Protein AF-A0A397AQB4-F1 (afdb_monomer)

Radius of gyration: 78.92 Å; Cα contacts (8 Å, |Δi|>4): 27; chains: 1; bounding box: 206×60×227 Å

Solvent-accessible surface area (backbone atoms only — not comparable to full-atom values): 31774 Å² total; per-residue (Å²): 133,87,88,85,83,88,80,90,88,83,88,82,89,85,89,91,87,80,88,82,88,86,87,86,84,92,84,81,86,89,88,88,86,91,80,92,78,77,89,71,56,67,70,57,53,48,51,59,47,51,58,45,50,53,52,49,50,52,47,52,52,46,55,50,51,53,49,47,52,49,52,53,50,50,51,51,50,55,47,52,51,50,53,50,50,51,51,50,56,49,49,52,50,52,54,48,50,52,51,50,52,52,50,50,60,50,49,52,54,48,49,55,53,49,56,50,50,54,50,50,54,50,50,55,49,53,53,47,59,48,48,54,51,55,47,50,55,50,51,51,55,51,50,52,50,50,53,50,52,52,47,58,52,47,58,52,47,56,59,46,51,55,53,50,52,55,49,50,58,48,49,54,54,46,49,57,50,52,54,53,47,53,51,50,52,51,51,54,49,53,50,50,52,51,50,48,49,57,49,48,58,62,40,67,81,68,57,55,71,70,55,54,48,55,47,53,56,48,54,49,51,51,52,53,51,52,50,52,50,55,52,52,49,54,50,50,53,52,49,54,53,53,51,51,48,54,52,49,52,52,51,51,52,50,53,52,53,55,50,52,52,50,51,50,53,52,49,53,50,50,53,53,48,51,49,54,50,51,55,46,54,50,50,52,51,50,50,51,49,52,52,50,52,51,49,52,52,54,47,51,57,46,53,54,51,50,49,55,49,51,56,48,49,53,52,50,50,54,51,50,56,53,52,51,51,51,49,53,49,55,53,47,56,54,47,55,56,45,52,55,53,52,49,57,48,51,55,49,53,52,52,50,52,53,48,53,51,51,46,51,50,48,52,50,52,46,49,50,54,49,49,54,54,56,72,63,68,72,89,81,85,83,87,77,86,78,79,77,86,61,101,78,66,87,75,70,97,56,68,84,87,47,60,71,80,51,42,44,50,53,50,52,52,51,45,52,53,51,53,51,50,53,53,50,56,54,54,61,44,60,64,46,61,66,56,60,75,69,72,71,86,76,83,85,84,89,86,90,88,79,89,88,82,93,86,84,81,90,88,79,90,78,90,89,79,90,79,88,88,82,82,91,82,89,82,90,84,88,86,86,80,80,85,80,79,92,76,90,78,96,76,91,81,82,89,83,80,86,79,81,86,75,85,80,81,86,80,77,83,79,81,85,76,88,84,87,80,90,134

InterPro domains:
  IPR038844 Cilia- and flagella-associated protein 157 [PTHR31954] (199-425)

Organism: Aphanomyces astaci (NCBI:txid112090)

pLDDT: mean 73.18, std 23.83, range [28.81, 98.12]

Sequence (519 aa):
MVLYHPKNTSRCETTMETKPAPAAPSGGMETAVSTVPKIRDIGTIALEALGKIDTVLAFELSVMNDHMKAMEGENALIKAENDMLKAKLVQQKEDEADIYYYLHKKLDANYEVIAQLESDIQTVKLERDAMDKAFHIKQDETQDAFAKEKKELTERIESAEDTLHALEVFRERKIVLEDTIAAMESTLAAEKDNHKKNLLARTEDQLDTTTKRTMMENDQMISELQYQSKETEKLLVKYKALETEVVHLRLQLKVNKDTEVEMAKRTHFYQKLIKKLNERVQSDHVAARTHAALAQGQERTKTDVNKANEDMIALLQTKSNGLETQLRTLCAELADARTHVDEARAEKHAMLAQQDDTLRFLSVAIHDITHQLALSGHGHAAPSSLHAWQAGDVIPAKLDDLAPSDVKKVLQMLFGKLHAYQAAIVSAESKRNTGASRNISTLYHHVDRTKNRPRNRREGDGHIGHEDGGRSSVVTTAAGRLGASVLLSTGSSRPTIKTRIVLPDAHRMSLPSAAVSPG

Foldseek 3Di:
DDDDDDDDDDDDDDDDDDDDDDDDDDDDDDDDDDDDDDDDDPVVVVVVVVVVVVVVVVVVVVVVVVVVVVVVVVVVVVVVVVVVVVVVVVVVVVVVVVVVVVVVVVVVVVVVVVVVVVVVVVVVVVVVVVVVVVVVVVVVVVVVVVVVVVVVVVVVVVVVVVVVVVVVVVVVVVVVVVVVVVVVVVVVVVVVVVVVVVVCVVCVVPDDPVVVVVVVVVVVVVVVVVVVVVVVVVVVVVVVVVVVVVVVVVVVVVVVVVVVVVVVVVVVVVVVVVVVVVVVVVVVVVVVVVVVVVVVVVVVVVVVVVVVVVVVVVVVVVVVVVVVVVVVVVVVVVVVVVVVVVVVVVVVVVVLVVLVVVLVVLVVVLVVLVVVVVVVPDDDDDDDPDDQDDDPDDDDPDLVPDDSVVSSNVSVVVSVVSVVVSVVVVVVVVVVVVVVVPPPPPPPDDDDDDDDDDDDDDDDDDDDDDDDDDDDDDDDDDDPDDDDDDDDDDDDDDDDDDDDDDDDDDDDDDDDDDDDDDD

Secondary structure (DSSP, 8-state):
-----------------------------------------HHHHHHHHHHHHHHHHHHHHHHHHHHHHHHHHHHHHHHHHHHHHHHHHHHHHHHHHHHHHHHHHHHHHHHHHHHHHHHHHHHHHHHHHHHHHHHHHHHHHHHHHHHHHHHHHHHHHHHHHHHHHHHHHHHHHHHHHHHHHHHHHHHHHHHHHHHHHHHHHHHHTT--HHHHHHHHHHHHHHHHHHHHHHHHHHHHHHHHHHHHHHHHHHHHHHHHHHHHHHHHHHHHHHHHHHHHHHHHHHHHHHHHHHHHHHHHHHHHHHHHHHHHHHHHHHHHHHHHHHHHHHHHHHHHHHHHHHHHHHHHHHHHHHHHHHHHHHHHHHHHHHHHHHHHHHHT-SS-----------TT----S-STTS-HHHHHHHHHHHHHHHHHHHHHHHHHHHHHHHHHTTSSTT-S------------------------------------PPPPPP----------------PPP---PPPPPP-----

Mean predicted aligned error: 24.4 Å

Structure (mmCIF, N/CA/C/O backbone):
data_AF-A0A397AQB4-F1
#
_entry.id   AF-A0A397AQB4-F1
#
loop_
_atom_site.group_PDB
_atom_site.id
_atom_site.type_symbol
_atom_site.label_atom_id
_atom_site.label_alt_id
_atom_site.label_comp_id
_atom_site.label_asym_id
_atom_site.label_entity_id
_atom_site.label_seq_id
_atom_site.pdbx_PDB_ins_code
_atom_site.Cartn_x
_atom_site.Cartn_y
_atom_site.Cartn_z
_atom_site.occupancy
_atom_site.B_iso_or_equiv
_atom_site.auth_seq_id
_atom_site.auth_comp_id
_atom_site.auth_asym_id
_atom_site.auth_atom_id
_atom_site.pdbx_PDB_model_num
ATOM 1 N N . MET A 1 1 ? 42.352 -1.857 16.919 1.00 35.59 1 MET A N 1
ATOM 2 C CA . MET A 1 1 ? 42.573 -3.283 17.242 1.00 35.59 1 MET A CA 1
ATOM 3 C C . MET A 1 1 ? 43.359 -3.896 16.095 1.00 35.59 1 MET A C 1
ATOM 5 O O . MET A 1 1 ? 42.854 -3.813 14.992 1.00 35.59 1 MET A O 1
ATOM 9 N N . VAL A 1 2 ? 44.539 -4.471 16.374 1.00 35.00 2 VAL A N 1
ATOM 10 C CA . VAL A 1 2 ? 45.360 -5.336 15.485 1.00 35.00 2 VAL A CA 1
ATOM 11 C C . VAL A 1 2 ? 45.871 -4.727 14.152 1.00 35.00 2 VAL A C 1
ATOM 13 O O . VAL A 1 2 ? 45.155 -4.074 13.405 1.00 35.00 2 VAL A O 1
ATOM 16 N N . LEU A 1 3 ? 47.160 -4.956 13.875 1.00 49.56 3 LEU A N 1
ATOM 17 C CA . LEU A 1 3 ? 47.875 -4.644 12.623 1.00 49.56 3 LEU A CA 1
ATOM 18 C C . LEU A 1 3 ? 47.548 -5.673 11.528 1.00 49.56 3 LEU A C 1
ATOM 20 O O . LEU A 1 3 ? 47.334 -6.825 11.882 1.00 49.56 3 LEU A O 1
ATOM 24 N N . TYR A 1 4 ? 47.716 -5.347 10.238 1.00 37.19 4 TYR A N 1
ATOM 25 C CA . TYR A 1 4 ? 48.277 -6.316 9.274 1.00 37.19 4 TYR A CA 1
ATOM 26 C C . TYR A 1 4 ? 48.927 -5.651 8.044 1.00 37.19 4 TYR A C 1
ATOM 28 O O . TYR A 1 4 ? 48.428 -4.663 7.515 1.00 37.19 4 TYR A O 1
ATOM 36 N N . HIS A 1 5 ? 50.046 -6.225 7.588 1.00 44.00 5 HIS A N 1
ATOM 37 C CA . HIS A 1 5 ? 50.652 -5.987 6.267 1.00 44.00 5 HIS A CA 1
ATOM 38 C C . HIS A 1 5 ? 50.076 -6.964 5.220 1.00 44.00 5 HIS A C 1
ATOM 40 O O . HIS A 1 5 ? 49.490 -7.983 5.585 1.00 44.00 5 HIS A O 1
ATOM 46 N N . PRO A 1 6 ? 50.394 -6.763 3.931 1.00 51.81 6 PRO A N 1
ATOM 47 C CA . PRO A 1 6 ? 51.051 -7.845 3.182 1.00 51.81 6 PRO A CA 1
ATOM 48 C C . PRO A 1 6 ? 52.452 -7.460 2.654 1.00 51.81 6 PRO A C 1
ATOM 50 O O . PRO A 1 6 ? 52.877 -6.311 2.750 1.00 51.81 6 PRO A O 1
ATOM 53 N N . LYS A 1 7 ? 53.200 -8.451 2.144 1.00 41.44 7 LYS A N 1
ATOM 54 C CA . LYS A 1 7 ? 54.617 -8.355 1.736 1.00 41.44 7 LYS A CA 1
ATOM 55 C C . LYS A 1 7 ? 54.863 -8.906 0.320 1.00 41.44 7 LYS A C 1
ATOM 57 O O . LYS A 1 7 ? 54.174 -9.831 -0.081 1.00 41.44 7 LYS A O 1
ATOM 62 N N . ASN A 1 8 ? 55.967 -8.442 -0.281 1.00 39.25 8 ASN A N 1
ATOM 63 C CA . ASN A 1 8 ? 56.894 -9.129 -1.207 1.00 39.25 8 ASN A CA 1
ATOM 64 C C . ASN A 1 8 ? 56.385 -9.798 -2.502 1.00 39.25 8 ASN A C 1
ATOM 66 O O . ASN A 1 8 ? 55.564 -10.705 -2.472 1.00 39.25 8 ASN A O 1
ATOM 70 N N . THR A 1 9 ? 57.081 -9.511 -3.612 1.00 37.03 9 THR A N 1
ATOM 71 C CA . THR A 1 9 ? 57.988 -10.402 -4.405 1.00 37.03 9 THR A CA 1
ATOM 72 C C . THR A 1 9 ? 58.296 -9.709 -5.754 1.00 37.03 9 THR A C 1
ATOM 74 O O . THR A 1 9 ? 57.487 -8.897 -6.185 1.00 37.03 9 THR A O 1
ATOM 77 N N . SER A 1 10 ? 59.392 -9.907 -6.506 1.00 37.19 10 SER A N 1
ATOM 78 C CA . SER A 1 10 ? 60.759 -10.452 -6.304 1.00 37.19 10 SER A CA 1
ATOM 79 C C . SER A 1 10 ? 61.618 -9.977 -7.509 1.00 37.19 10 SER A C 1
ATOM 81 O O . SER A 1 10 ? 61.127 -10.050 -8.626 1.00 37.19 10 SER A O 1
ATOM 83 N N . ARG A 1 11 ? 62.786 -9.332 -7.326 1.00 32.28 11 ARG A N 1
ATOM 84 C CA . ARG A 1 11 ? 64.177 -9.880 -7.328 1.00 32.28 11 ARG A CA 1
ATOM 85 C C . ARG A 1 11 ? 64.890 -9.851 -8.715 1.00 32.28 11 ARG A C 1
ATOM 87 O O . ARG A 1 11 ? 64.223 -9.872 -9.738 1.00 32.28 11 ARG A O 1
ATOM 94 N N . CYS A 1 12 ? 66.236 -9.846 -8.673 1.00 30.59 12 CYS A N 1
ATOM 95 C CA . CYS A 1 12 ? 67.274 -9.800 -9.728 1.00 30.59 12 CYS A CA 1
ATOM 96 C C . CYS A 1 12 ? 67.701 -8.362 -10.100 1.00 30.59 12 CYS A C 1
ATOM 98 O O . CYS A 1 12 ? 66.866 -7.580 -10.534 1.00 30.59 12 CYS A O 1
ATOM 100 N N . GLU A 1 13 ? 68.916 -7.868 -9.791 1.00 32.88 13 GLU A N 1
ATOM 101 C CA . GLU A 1 13 ? 70.298 -8.384 -10.027 1.00 32.88 13 GLU A CA 1
ATOM 102 C C . GLU A 1 13 ? 70.601 -8.409 -11.544 1.00 32.88 13 GLU A C 1
ATOM 104 O O . GLU A 1 13 ? 69.835 -8.993 -12.301 1.00 32.88 13 GLU A O 1
ATOM 109 N N . THR A 1 14 ? 71.621 -7.703 -12.062 1.00 33.72 14 THR A N 1
ATOM 110 C CA . THR A 1 14 ? 73.058 -7.881 -11.737 1.00 33.72 14 THR A CA 1
ATOM 111 C C . THR A 1 14 ? 73.907 -6.590 -11.833 1.00 33.72 14 THR A C 1
ATOM 113 O O . THR A 1 14 ? 73.589 -5.663 -12.570 1.00 33.72 14 THR A O 1
ATOM 116 N N . THR A 1 15 ? 75.004 -6.567 -11.069 1.00 34.69 15 THR A N 1
ATOM 117 C CA . THR A 1 15 ? 76.074 -5.552 -10.931 1.00 34.69 15 THR A CA 1
ATOM 118 C C . THR A 1 15 ? 77.001 -5.375 -12.152 1.00 34.69 15 THR A C 1
ATOM 120 O O . THR A 1 15 ? 77.054 -6.261 -13.000 1.00 34.69 15 THR A O 1
ATOM 123 N N . MET A 1 16 ? 77.816 -4.298 -12.191 1.00 31.77 16 MET A N 1
ATOM 124 C CA . MET A 1 16 ? 79.308 -4.351 -12.181 1.00 31.77 16 MET A CA 1
ATOM 125 C C . MET A 1 16 ? 79.994 -2.966 -12.339 1.00 31.77 16 MET A C 1
ATOM 127 O O . MET A 1 16 ? 79.347 -1.971 -12.651 1.00 31.77 16 MET A O 1
ATOM 131 N N . GLU A 1 17 ? 81.314 -2.923 -12.108 1.00 33.00 17 GLU A N 1
ATOM 132 C CA . GLU A 1 17 ? 82.231 -1.762 -12.197 1.00 33.00 17 GLU A CA 1
ATOM 133 C C . GLU A 1 17 ? 83.537 -2.174 -12.958 1.00 33.00 17 GLU A C 1
ATOM 135 O O . GLU A 1 17 ? 83.592 -3.302 -13.442 1.00 33.00 17 GLU A O 1
ATOM 140 N N . THR A 1 18 ? 84.624 -1.398 -13.160 1.00 33.56 18 THR A N 1
ATOM 141 C CA . THR A 1 18 ? 85.112 -0.109 -12.599 1.00 33.56 18 THR A CA 1
ATOM 142 C C . THR A 1 18 ? 86.076 0.619 -13.586 1.00 33.56 18 THR A C 1
ATOM 144 O O . THR A 1 18 ? 86.323 0.159 -14.696 1.00 33.56 18 THR A O 1
ATOM 147 N N . LYS A 1 19 ? 86.653 1.757 -13.149 1.00 32.88 19 LYS A N 1
ATOM 148 C CA . LYS A 1 19 ? 88.016 2.302 -13.436 1.00 32.88 19 LYS A CA 1
ATOM 149 C C . LYS A 1 19 ? 89.109 1.279 -13.867 1.00 32.88 19 LYS A C 1
ATOM 151 O O . LYS A 1 19 ? 88.992 0.123 -13.473 1.00 32.88 19 LYS A O 1
ATOM 156 N N . PRO A 1 20 ? 90.306 1.723 -14.348 1.00 48.00 20 PRO A N 1
ATOM 157 C CA . PRO A 1 20 ? 90.707 3.003 -14.979 1.00 48.00 20 PRO A CA 1
ATOM 158 C C . PRO A 1 20 ? 91.628 2.813 -16.231 1.00 48.00 20 PRO A C 1
ATOM 160 O O . PRO A 1 20 ? 91.857 1.697 -16.680 1.00 48.00 20 PRO A O 1
ATOM 163 N N . ALA A 1 21 ? 92.224 3.894 -16.762 1.00 41.09 21 ALA A N 1
ATOM 164 C CA . ALA A 1 21 ? 93.399 3.841 -17.665 1.00 41.09 21 ALA A CA 1
ATOM 165 C C . ALA A 1 21 ? 94.708 3.540 -16.875 1.00 41.09 21 ALA A C 1
ATOM 167 O O . ALA A 1 21 ? 94.697 3.779 -15.659 1.00 41.09 21 ALA A O 1
ATOM 168 N N . PRO A 1 22 ? 95.832 3.062 -17.485 1.00 49.59 22 PRO A N 1
ATOM 169 C CA . PRO A 1 22 ? 96.730 3.949 -18.267 1.00 49.59 22 PRO A CA 1
ATOM 170 C C . PRO A 1 22 ? 97.664 3.287 -19.341 1.00 49.59 22 PRO A C 1
ATOM 172 O O . PRO A 1 22 ? 97.682 2.077 -19.521 1.00 49.59 22 PRO A O 1
ATOM 175 N N . ALA A 1 23 ? 98.540 4.128 -19.927 1.00 29.50 23 ALA A N 1
ATOM 176 C CA . ALA A 1 23 ? 99.925 3.860 -20.389 1.00 29.50 23 ALA A CA 1
ATOM 177 C C . ALA A 1 23 ? 100.236 3.171 -21.750 1.00 29.50 23 ALA A C 1
ATOM 179 O O . ALA A 1 23 ? 99.667 2.158 -22.132 1.00 29.50 23 ALA A O 1
ATOM 180 N N . ALA A 1 24 ? 101.269 3.713 -22.417 1.00 44.50 24 ALA A N 1
ATOM 181 C CA . ALA A 1 24 ? 102.130 3.061 -23.424 1.00 44.50 24 ALA A CA 1
ATOM 182 C C . ALA A 1 24 ? 103.483 2.678 -22.763 1.00 44.50 24 ALA A C 1
ATOM 184 O O . ALA A 1 24 ? 103.748 3.215 -21.679 1.00 44.50 24 ALA A O 1
ATOM 185 N N . PRO A 1 25 ? 104.356 1.809 -23.345 1.00 46.25 25 PRO A N 1
ATOM 186 C CA . PRO A 1 25 ? 105.418 2.326 -24.249 1.00 46.25 25 PRO A CA 1
ATOM 187 C C . PRO A 1 25 ? 106.098 1.332 -25.257 1.00 46.25 25 PRO A C 1
ATOM 189 O O . PRO A 1 25 ? 105.964 0.121 -25.153 1.00 46.25 25 PRO A O 1
ATOM 192 N N . SER A 1 26 ? 106.928 1.890 -26.164 1.00 31.12 26 SER A N 1
ATOM 193 C CA . SER A 1 26 ? 108.257 1.417 -26.677 1.00 31.12 26 SER A CA 1
ATOM 194 C C . SER A 1 26 ? 108.551 -0.012 -27.217 1.00 31.12 26 SER A C 1
ATOM 196 O O . SER A 1 26 ? 108.295 -0.996 -26.533 1.00 31.12 26 SER A O 1
ATOM 198 N N . GLY A 1 27 ? 109.380 -0.101 -28.283 1.00 30.03 27 GLY A N 1
ATOM 199 C CA . GLY A 1 27 ? 110.405 -1.170 -28.436 1.00 30.03 27 GLY A CA 1
ATOM 200 C C . GLY A 1 27 ? 110.885 -1.529 -29.868 1.00 30.03 27 GLY A C 1
ATOM 201 O O . GLY A 1 27 ? 110.050 -1.730 -30.739 1.00 30.03 27 GLY A O 1
ATOM 202 N N . GLY A 1 28 ? 112.210 -1.701 -30.074 1.00 28.81 28 GLY A N 1
ATOM 203 C CA . GLY A 1 28 ? 112.848 -2.326 -31.271 1.00 28.81 28 GLY A CA 1
ATOM 204 C C . GLY A 1 28 ? 113.116 -1.393 -32.479 1.00 28.81 28 GLY A C 1
ATOM 205 O O . GLY A 1 28 ? 112.169 -0.804 -32.978 1.00 28.81 28 GLY A O 1
ATOM 206 N N . MET A 1 29 ? 114.325 -1.138 -33.023 1.00 29.22 29 MET A N 1
ATOM 207 C CA . MET A 1 29 ? 115.680 -1.740 -32.915 1.00 29.22 29 MET A CA 1
ATOM 208 C C . MET A 1 29 ? 115.781 -3.134 -33.582 1.00 29.22 29 MET A C 1
ATOM 210 O O . MET A 1 29 ? 114.980 -3.995 -33.243 1.00 29.22 29 MET A O 1
ATOM 214 N N . GLU A 1 30 ? 116.694 -3.468 -34.512 1.00 31.00 30 GLU A N 1
ATOM 215 C CA . GLU A 1 30 ? 117.833 -2.776 -35.182 1.00 31.00 30 GLU A CA 1
ATOM 216 C C . GLU A 1 30 ? 117.558 -2.590 -36.722 1.00 31.00 30 GLU A C 1
ATOM 218 O O . GLU A 1 30 ? 116.389 -2.435 -37.060 1.00 31.00 30 GLU A O 1
ATOM 223 N N . THR A 1 31 ? 118.445 -2.515 -37.746 1.00 31.77 31 THR A N 1
ATOM 224 C CA . THR A 1 31 ? 119.925 -2.650 -37.935 1.00 31.77 31 THR A CA 1
ATOM 225 C C . THR A 1 31 ? 120.443 -1.754 -39.101 1.00 31.77 31 THR A C 1
ATOM 227 O O . THR A 1 31 ? 119.978 -0.627 -39.246 1.00 31.77 31 THR A O 1
ATOM 230 N N . ALA A 1 32 ? 121.437 -2.183 -39.903 1.00 33.72 32 ALA A N 1
ATOM 231 C CA . ALA A 1 32 ? 122.216 -1.365 -40.850 1.00 33.72 32 ALA A CA 1
ATOM 232 C C . ALA A 1 32 ? 122.559 -2.101 -42.166 1.00 33.72 32 ALA A C 1
ATOM 234 O O . ALA A 1 32 ? 122.505 -3.326 -42.210 1.00 33.72 32 ALA A O 1
ATOM 235 N N . VAL A 1 33 ? 123.013 -1.360 -43.192 1.00 33.78 33 VAL A N 1
ATOM 236 C CA . VAL A 1 33 ? 124.304 -1.570 -43.901 1.00 33.78 33 VAL A CA 1
ATOM 237 C C . VAL A 1 33 ? 124.556 -0.423 -44.896 1.00 33.78 33 VAL A C 1
ATOM 239 O O . VAL A 1 33 ? 123.631 0.106 -45.506 1.00 33.78 33 VAL A O 1
ATOM 242 N N . SER A 1 34 ? 125.822 -0.026 -45.055 1.00 39.19 34 SER A N 1
ATOM 243 C CA . SER A 1 34 ? 126.256 1.008 -46.005 1.00 39.19 34 SER A CA 1
ATOM 244 C C . SER A 1 34 ? 126.676 0.412 -47.351 1.00 39.19 34 SER A C 1
ATOM 246 O O . SER A 1 34 ? 127.555 -0.447 -47.390 1.00 39.19 34 SER A O 1
ATOM 248 N N . THR A 1 35 ? 126.144 0.947 -48.455 1.00 37.88 35 THR A N 1
ATOM 249 C CA . THR A 1 35 ? 126.784 0.879 -49.781 1.00 37.88 35 THR A CA 1
ATOM 250 C C . THR A 1 35 ? 126.561 2.175 -50.559 1.00 37.88 35 THR A C 1
ATOM 252 O O . THR A 1 35 ? 125.441 2.473 -50.971 1.00 37.88 35 THR A O 1
ATOM 255 N N . VAL A 1 36 ? 127.638 2.918 -50.822 1.00 47.41 36 VAL A N 1
ATOM 256 C CA . VAL A 1 36 ? 127.653 4.025 -51.793 1.00 47.41 36 VAL A CA 1
ATOM 257 C C . VAL A 1 36 ? 127.699 3.442 -53.207 1.00 47.41 36 VAL A C 1
ATOM 259 O O . VAL A 1 36 ? 128.612 2.671 -53.508 1.00 47.41 36 VAL A O 1
ATOM 262 N N . PRO A 1 37 ? 126.769 3.823 -54.101 1.00 45.31 37 PRO A N 1
ATOM 263 C CA . PRO A 1 37 ? 127.248 4.265 -55.412 1.00 45.31 37 PRO A CA 1
ATOM 264 C C . PRO A 1 37 ? 126.420 5.375 -56.087 1.00 45.31 37 PRO A C 1
ATOM 266 O O . PRO A 1 37 ? 125.198 5.322 -56.145 1.00 45.31 37 PRO A O 1
ATOM 269 N N . LYS A 1 38 ? 127.162 6.250 -56.781 1.00 42.72 38 LYS A N 1
ATOM 270 C CA . LYS A 1 38 ? 126.778 7.009 -57.989 1.00 42.72 38 LYS A CA 1
ATOM 271 C C . LYS A 1 38 ? 125.650 8.045 -57.859 1.00 42.72 38 LYS A C 1
ATOM 273 O O . LYS A 1 38 ? 124.477 7.738 -57.682 1.00 42.72 38 LYS A O 1
ATOM 278 N N . ILE A 1 39 ? 126.052 9.289 -58.119 1.00 50.78 39 ILE A N 1
ATOM 279 C CA . ILE A 1 39 ? 125.198 10.431 -58.457 1.00 50.78 39 ILE A CA 1
ATOM 280 C C . ILE A 1 39 ? 124.185 9.996 -59.530 1.00 50.78 39 ILE A C 1
ATOM 282 O O . ILE A 1 39 ? 124.578 9.656 -60.647 1.00 50.78 39 ILE A O 1
ATOM 286 N N . ARG A 1 40 ? 122.891 9.998 -59.188 1.00 48.22 40 ARG A N 1
ATOM 287 C CA . ARG A 1 40 ? 121.807 10.011 -60.180 1.00 48.22 40 ARG A CA 1
ATOM 288 C C . ARG A 1 40 ? 121.614 11.446 -60.662 1.00 48.22 40 ARG A C 1
ATOM 290 O O . ARG A 1 40 ? 121.846 12.384 -59.903 1.00 48.22 40 ARG A O 1
ATOM 297 N N . ASP A 1 41 ? 121.185 11.600 -61.909 1.00 46.22 41 ASP A N 1
ATOM 298 C CA . ASP A 1 41 ? 120.892 12.909 -62.485 1.00 46.22 41 ASP A CA 1
ATOM 299 C C . ASP A 1 41 ? 119.788 13.621 -61.679 1.00 46.22 41 ASP A C 1
ATOM 301 O O . ASP A 1 41 ? 118.792 13.011 -61.273 1.00 46.22 41 ASP A O 1
ATOM 305 N N . ILE A 1 42 ? 119.977 14.922 -61.451 1.00 54.12 42 ILE A N 1
ATOM 306 C CA . ILE A 1 42 ? 119.056 15.787 -60.711 1.00 54.12 42 ILE A CA 1
ATOM 307 C C . ILE A 1 42 ? 117.682 15.775 -61.388 1.00 54.12 42 ILE A C 1
ATOM 309 O O . ILE A 1 42 ? 116.671 15.747 -60.691 1.00 54.12 42 ILE A O 1
ATOM 313 N N . GLY A 1 43 ? 117.632 15.692 -62.725 1.00 53.81 43 GLY A N 1
ATOM 314 C CA . GLY A 1 43 ? 116.376 15.548 -63.464 1.00 53.81 43 GLY A CA 1
ATOM 315 C C . GLY A 1 43 ? 115.597 14.281 -63.089 1.00 53.81 43 GLY A C 1
ATOM 316 O O . GLY A 1 43 ? 114.387 14.343 -62.886 1.00 53.81 43 GLY A O 1
ATOM 317 N N . THR A 1 44 ? 116.272 13.137 -62.925 1.00 55.41 44 THR A N 1
ATOM 318 C CA . THR A 1 44 ? 115.602 11.877 -62.555 1.00 55.41 44 THR A CA 1
ATOM 319 C C . THR A 1 44 ? 115.153 11.879 -61.098 1.00 55.41 44 THR A C 1
ATOM 321 O O . THR A 1 44 ? 114.047 11.433 -60.813 1.00 55.41 44 THR A O 1
ATOM 324 N N . ILE A 1 45 ? 115.969 12.414 -60.179 1.00 54.69 45 ILE A N 1
ATOM 325 C CA . ILE A 1 45 ? 115.572 12.560 -58.768 1.00 54.69 45 ILE A CA 1
ATOM 326 C C . ILE A 1 45 ? 114.382 13.522 -58.653 1.00 54.69 45 ILE A C 1
ATOM 328 O O . ILE A 1 45 ? 113.439 13.221 -57.930 1.00 54.69 45 ILE A O 1
ATOM 332 N N . ALA A 1 46 ? 114.385 14.637 -59.391 1.00 54.16 46 ALA A N 1
ATOM 333 C CA . ALA A 1 46 ? 113.283 15.593 -59.402 1.00 54.16 46 ALA A CA 1
ATOM 334 C C . ALA A 1 46 ? 111.984 14.974 -59.941 1.00 54.16 46 ALA A C 1
ATOM 336 O O . ALA A 1 46 ? 110.949 15.131 -59.308 1.00 54.16 46 ALA A O 1
ATOM 337 N N . LEU A 1 47 ? 112.023 14.219 -61.046 1.00 56.91 47 LEU A N 1
ATOM 338 C CA . LEU A 1 47 ? 110.843 13.514 -61.571 1.00 56.91 47 LEU A CA 1
ATOM 339 C C . LEU A 1 47 ? 110.343 12.403 -60.632 1.00 56.91 47 LEU A C 1
ATOM 341 O O . LEU A 1 47 ? 109.139 12.292 -60.411 1.00 56.91 47 LEU A O 1
ATOM 345 N N . GLU A 1 48 ? 111.242 11.612 -60.037 1.00 56.81 48 GLU A N 1
ATOM 346 C CA . GLU A 1 48 ? 110.867 10.567 -59.071 1.00 56.81 48 GLU A CA 1
ATOM 347 C C . GLU A 1 48 ? 110.333 11.172 -57.754 1.00 56.81 48 GLU A C 1
ATOM 349 O O . GLU A 1 48 ? 109.504 10.556 -57.087 1.00 56.81 48 GLU A O 1
ATOM 354 N N . ALA A 1 49 ? 110.770 12.384 -57.388 1.00 57.56 49 ALA A N 1
ATOM 355 C CA . ALA A 1 49 ? 110.267 13.138 -56.242 1.00 57.56 49 ALA A CA 1
ATOM 356 C C . ALA A 1 49 ? 108.932 13.842 -56.531 1.00 57.56 49 ALA A C 1
ATOM 358 O O . ALA A 1 49 ? 108.030 13.720 -55.710 1.00 57.56 49 ALA A O 1
ATOM 359 N N . LEU A 1 50 ? 108.762 14.511 -57.682 1.00 58.81 50 LEU A N 1
ATOM 360 C CA . LEU A 1 50 ? 107.477 15.105 -58.084 1.00 58.81 50 LEU A CA 1
ATOM 361 C C . LEU A 1 50 ? 106.393 14.029 -58.183 1.00 58.81 50 LEU A C 1
ATOM 363 O O . LEU A 1 50 ? 105.349 14.177 -57.564 1.00 58.81 50 LEU A O 1
ATOM 367 N N . GLY A 1 51 ? 106.668 12.909 -58.861 1.00 60.84 51 GLY A N 1
ATOM 368 C CA . GLY A 1 51 ? 105.709 11.805 -58.949 1.00 60.84 51 GLY A CA 1
ATOM 369 C C . GLY A 1 51 ? 105.334 11.236 -57.577 1.00 60.84 51 GLY A C 1
ATOM 370 O O . GLY A 1 51 ? 104.173 10.910 -57.343 1.00 60.84 51 GLY A O 1
ATOM 371 N N . LYS A 1 52 ? 106.283 11.179 -56.630 1.00 63.97 52 LYS A N 1
ATOM 372 C CA . LYS A 1 52 ? 105.985 10.792 -55.242 1.00 63.97 52 LYS A CA 1
ATOM 373 C C . LYS A 1 52 ? 105.150 11.844 -54.518 1.00 63.97 52 LYS A C 1
ATOM 375 O O . LYS A 1 52 ? 104.179 11.457 -53.880 1.00 63.97 52 LYS A O 1
ATOM 380 N N . ILE A 1 53 ? 105.470 13.131 -54.654 1.00 67.00 53 ILE A N 1
ATOM 381 C CA . ILE A 1 53 ? 104.689 14.244 -54.091 1.00 67.00 53 ILE A CA 1
ATOM 382 C C . ILE A 1 53 ? 103.249 14.205 -54.617 1.00 67.00 53 ILE A C 1
ATOM 384 O O . ILE A 1 53 ? 102.332 14.241 -53.807 1.00 67.00 53 ILE A O 1
ATOM 388 N N . ASP A 1 54 ? 103.039 14.019 -55.922 1.00 72.75 54 ASP A N 1
ATOM 389 C CA . ASP A 1 54 ? 101.701 13.894 -56.512 1.00 72.75 54 ASP A CA 1
ATOM 390 C C . ASP A 1 54 ? 100.949 12.665 -55.973 1.00 72.75 54 ASP A C 1
ATOM 392 O O . ASP A 1 54 ? 99.770 12.767 -55.640 1.00 72.75 54 ASP A O 1
ATOM 396 N N . THR A 1 55 ? 101.608 11.506 -55.815 1.00 76.56 55 THR A N 1
ATOM 397 C CA . THR A 1 55 ? 100.955 10.316 -55.226 1.00 76.56 55 THR A CA 1
ATOM 398 C C . THR A 1 55 ? 100.676 10.442 -53.727 1.00 76.56 55 THR A C 1
ATOM 400 O O . THR A 1 55 ? 99.658 9.931 -53.265 1.00 76.56 55 THR A O 1
ATOM 403 N N . VAL A 1 56 ? 101.536 11.128 -52.967 1.00 79.94 56 VAL A N 1
ATOM 404 C CA . VAL A 1 56 ? 101.325 11.406 -51.538 1.00 79.94 56 VAL A CA 1
ATOM 405 C C . VAL A 1 56 ? 100.186 12.404 -51.375 1.00 79.94 56 VAL A C 1
ATOM 407 O O . VAL A 1 56 ? 99.258 12.125 -50.628 1.00 79.94 56 VAL A O 1
ATOM 410 N N . LEU A 1 57 ? 100.177 13.490 -52.152 1.00 82.06 57 LEU A N 1
ATOM 411 C CA . LEU A 1 57 ? 99.090 14.463 -52.169 1.00 82.06 57 LEU A CA 1
ATOM 412 C C . LEU A 1 57 ? 97.765 13.813 -52.595 1.00 82.06 57 LEU A C 1
ATOM 414 O O . LEU A 1 57 ? 96.742 14.052 -51.966 1.00 82.06 57 LEU A O 1
ATOM 418 N N . ALA A 1 58 ? 97.760 12.944 -53.610 1.00 79.12 58 ALA A N 1
ATOM 419 C CA . ALA A 1 58 ? 96.561 12.204 -54.009 1.00 79.12 58 ALA A CA 1
ATOM 420 C C . ALA A 1 58 ? 96.070 11.237 -52.914 1.00 79.12 58 ALA A C 1
ATOM 422 O O . ALA A 1 58 ? 94.862 11.101 -52.717 1.00 79.12 58 ALA A O 1
ATOM 423 N N . PHE A 1 59 ? 96.982 10.596 -52.175 1.00 83.81 59 PHE A N 1
ATOM 424 C CA . PHE A 1 59 ? 96.641 9.752 -51.030 1.00 83.81 59 PHE A CA 1
ATOM 425 C C . PHE A 1 59 ? 96.090 10.576 -49.857 1.00 83.81 59 PHE A C 1
ATOM 427 O O . PHE A 1 59 ? 95.036 10.237 -49.328 1.00 83.81 59 PHE A O 1
ATOM 434 N N . GLU A 1 60 ? 96.733 11.688 -49.497 1.00 86.31 60 GLU A N 1
ATOM 435 C CA . GLU A 1 60 ? 96.276 12.623 -48.461 1.00 86.31 60 GLU A CA 1
ATOM 436 C C . GLU A 1 60 ? 94.907 13.226 -48.809 1.00 86.31 60 GLU A C 1
ATOM 438 O O . GLU A 1 60 ? 94.015 13.254 -47.963 1.00 86.31 60 GLU A O 1
ATOM 443 N N . LEU A 1 61 ? 94.690 13.617 -50.071 1.00 84.31 61 LEU A N 1
ATOM 444 C CA . LEU A 1 61 ? 93.388 14.058 -50.574 1.00 84.31 61 LEU A CA 1
ATOM 445 C C . LEU A 1 61 ? 92.339 12.936 -50.528 1.00 84.31 61 LEU A C 1
ATOM 447 O O . LEU A 1 61 ? 91.188 13.220 -50.207 1.00 84.31 61 LEU A O 1
ATOM 451 N N . SER A 1 62 ? 92.699 11.675 -50.802 1.00 87.44 62 SER A N 1
ATOM 452 C CA . SER A 1 62 ? 91.766 10.545 -50.664 1.00 87.44 62 SER A CA 1
ATOM 453 C C . SER A 1 62 ? 91.409 10.289 -49.202 1.00 87.44 62 SER A C 1
ATOM 455 O O . SER A 1 62 ? 90.230 10.217 -48.878 1.00 87.44 62 SER A O 1
ATOM 457 N N . VAL A 1 63 ? 92.397 10.230 -48.305 1.00 91.06 63 VAL A N 1
ATOM 458 C CA . VAL A 1 63 ? 92.184 10.048 -46.859 1.00 91.06 63 VAL A CA 1
ATOM 459 C C . VAL A 1 63 ? 91.349 11.194 -46.284 1.00 91.06 63 VAL A C 1
ATOM 461 O O . VAL A 1 63 ? 90.427 10.947 -45.512 1.00 91.06 63 VAL A O 1
ATOM 464 N N . MET A 1 64 ? 91.599 12.438 -46.704 1.00 89.31 64 MET A N 1
ATOM 465 C CA . MET A 1 64 ? 90.791 13.595 -46.315 1.00 89.31 64 MET A CA 1
ATOM 466 C C . MET A 1 64 ? 89.367 13.529 -46.887 1.00 89.31 64 MET A C 1
ATOM 468 O O . MET A 1 64 ? 88.422 13.847 -46.175 1.00 89.31 64 MET A O 1
ATOM 472 N N . ASN A 1 65 ? 89.184 13.082 -48.133 1.00 89.69 65 ASN A N 1
ATOM 473 C CA . ASN A 1 65 ? 87.871 12.894 -48.764 1.00 89.69 65 ASN A CA 1
ATOM 474 C C . ASN A 1 65 ? 87.064 11.765 -48.098 1.00 89.69 65 ASN A C 1
ATOM 476 O O . ASN A 1 65 ? 85.862 11.897 -47.891 1.00 89.69 65 ASN A O 1
ATOM 480 N N . ASP A 1 66 ? 87.708 10.663 -47.723 1.00 89.75 66 ASP A N 1
ATOM 481 C CA . ASP A 1 66 ? 87.055 9.544 -47.043 1.00 89.75 66 ASP A CA 1
ATOM 482 C C . ASP A 1 66 ? 86.769 9.868 -45.565 1.00 89.75 66 ASP A C 1
ATOM 484 O O . ASP A 1 66 ? 85.704 9.516 -45.059 1.00 89.75 66 ASP A O 1
ATOM 488 N N . HIS A 1 67 ? 87.632 10.645 -44.900 1.00 92.19 67 HIS A N 1
ATOM 489 C CA . HIS A 1 67 ? 87.336 11.240 -43.592 1.00 92.19 67 HIS A CA 1
ATOM 490 C C . HIS A 1 67 ? 86.197 12.273 -43.667 1.00 92.19 67 HIS A C 1
ATOM 492 O O . HIS A 1 67 ? 85.331 12.288 -42.795 1.00 92.19 67 HIS A O 1
ATOM 498 N N . MET A 1 68 ? 86.140 13.086 -44.727 1.00 92.31 68 MET A N 1
ATOM 499 C CA . MET A 1 68 ? 85.044 14.026 -44.977 1.00 92.31 68 MET A CA 1
ATOM 500 C C . MET A 1 68 ? 83.715 13.282 -45.156 1.00 92.31 68 MET A C 1
ATOM 502 O O . MET A 1 68 ? 82.761 13.611 -44.462 1.00 92.31 68 MET A O 1
ATOM 506 N N . LYS A 1 69 ? 83.665 12.218 -45.972 1.00 91.31 69 LYS A N 1
ATOM 507 C CA . LYS A 1 69 ? 82.476 11.348 -46.103 1.00 91.31 69 LYS A CA 1
ATOM 508 C C . LYS A 1 69 ? 82.085 10.680 -44.785 1.00 91.31 69 LYS A C 1
ATOM 510 O O . LYS A 1 69 ? 80.897 10.549 -44.503 1.00 91.31 69 LYS A O 1
ATOM 515 N N . ALA A 1 70 ? 83.059 10.250 -43.978 1.00 91.12 70 ALA A N 1
ATOM 516 C CA . ALA A 1 70 ? 82.789 9.690 -42.656 1.00 91.12 70 ALA A CA 1
ATOM 517 C C . ALA A 1 70 ? 82.132 10.739 -41.745 1.00 91.12 70 ALA A C 1
ATOM 519 O O . ALA A 1 70 ? 81.075 10.472 -41.178 1.00 91.12 70 ALA A O 1
ATOM 520 N N . MET A 1 71 ? 82.675 11.961 -41.695 1.00 91.44 71 MET A N 1
ATOM 521 C CA . MET A 1 71 ? 82.073 13.070 -40.950 1.00 91.44 71 MET A CA 1
ATOM 522 C C . MET A 1 71 ? 80.713 13.505 -41.515 1.00 91.44 71 MET A C 1
ATOM 524 O O . MET A 1 71 ? 79.825 13.852 -40.742 1.00 91.44 71 MET A O 1
ATOM 528 N N . GLU A 1 72 ? 80.496 13.478 -42.831 1.00 91.62 72 GLU A N 1
ATOM 529 C CA . GLU A 1 72 ? 79.184 13.729 -43.446 1.00 91.62 72 GLU A CA 1
ATOM 530 C C . GLU A 1 72 ? 78.162 12.654 -43.041 1.00 91.62 72 GLU A C 1
ATOM 532 O O . GLU A 1 72 ? 77.026 12.985 -42.695 1.00 91.62 72 GLU A O 1
ATOM 537 N N . GLY A 1 73 ? 78.573 11.383 -43.011 1.00 92.00 73 GLY A N 1
ATOM 538 C CA . GLY A 1 73 ? 77.766 10.261 -42.531 1.00 92.00 73 GLY A CA 1
ATOM 539 C C . GLY A 1 73 ? 77.421 10.367 -41.044 1.00 92.00 73 GLY A C 1
ATOM 540 O O . GLY A 1 73 ? 76.257 10.225 -40.673 1.00 92.00 73 GLY A O 1
ATOM 541 N N . GLU A 1 74 ? 78.397 10.691 -40.194 1.00 93.69 74 GLU A N 1
ATOM 542 C CA . GLU A 1 74 ? 78.176 10.943 -38.765 1.00 93.69 74 GLU A CA 1
ATOM 543 C C . GLU A 1 74 ? 77.246 12.143 -38.542 1.00 93.69 74 GLU A C 1
ATOM 545 O O . GLU A 1 74 ? 76.284 12.034 -37.785 1.00 93.69 74 GLU A O 1
ATOM 550 N N . ASN A 1 75 ? 77.437 13.256 -39.259 1.00 91.69 75 ASN A N 1
ATOM 551 C CA . ASN A 1 75 ? 76.527 14.405 -39.197 1.00 91.69 75 ASN A CA 1
ATOM 552 C C . ASN A 1 75 ? 75.104 14.049 -39.664 1.00 91.69 75 ASN A C 1
ATOM 554 O O . ASN A 1 75 ? 74.132 14.527 -39.077 1.00 91.69 75 ASN A O 1
ATOM 558 N N . ALA A 1 76 ? 74.952 13.195 -40.681 1.00 92.75 76 ALA A N 1
ATOM 559 C CA . ALA A 1 76 ? 73.645 12.714 -41.126 1.00 92.75 76 ALA A CA 1
ATOM 560 C C . ALA A 1 76 ? 72.958 11.833 -40.064 1.00 92.75 76 ALA A C 1
ATOM 562 O O . ALA A 1 76 ? 71.761 12.002 -39.818 1.00 92.75 76 ALA A O 1
ATOM 563 N N . LEU A 1 77 ? 73.707 10.951 -39.392 1.00 93.50 77 LEU A N 1
ATOM 564 C CA . LEU A 1 77 ? 73.208 10.124 -38.287 1.00 93.50 77 LEU A CA 1
ATOM 565 C C . LEU A 1 77 ? 72.833 10.973 -37.063 1.00 93.50 77 LEU A C 1
ATOM 567 O O . LEU A 1 77 ? 71.715 10.856 -36.567 1.00 93.50 77 LEU A O 1
ATOM 571 N N . ILE A 1 78 ? 73.706 11.891 -36.635 1.00 95.06 78 ILE A N 1
ATOM 572 C CA . ILE A 1 78 ? 73.459 12.829 -35.525 1.00 95.06 78 ILE A CA 1
ATOM 573 C C . ILE A 1 78 ? 72.235 13.707 -35.816 1.00 95.06 78 ILE A C 1
ATOM 575 O O . ILE A 1 78 ? 71.450 14.001 -34.911 1.00 95.06 78 ILE A O 1
ATOM 579 N N . LYS A 1 79 ? 72.027 14.111 -37.076 1.00 95.25 79 LYS A N 1
ATOM 580 C CA . LYS A 1 79 ? 70.832 14.853 -37.496 1.00 95.25 79 LYS A CA 1
ATOM 581 C C . LYS A 1 79 ? 69.569 13.991 -37.424 1.00 95.25 79 LYS A C 1
ATOM 583 O O . LYS A 1 79 ? 68.577 14.445 -36.860 1.00 95.25 79 LYS A O 1
ATOM 588 N N . ALA A 1 80 ? 69.609 12.759 -37.932 1.00 94.31 80 ALA A N 1
ATOM 589 C CA . ALA A 1 80 ? 68.483 11.827 -37.853 1.00 94.31 80 ALA A CA 1
ATOM 590 C C . ALA A 1 80 ? 68.117 11.483 -36.397 1.00 94.31 80 ALA A C 1
ATOM 592 O O . ALA A 1 80 ? 66.936 11.439 -36.051 1.00 94.31 80 ALA A O 1
ATOM 593 N N . GLU A 1 81 ? 69.111 11.319 -35.519 1.00 95.44 81 GLU A N 1
ATOM 594 C CA . GLU A 1 81 ? 68.893 11.143 -34.083 1.00 95.44 81 GLU A CA 1
ATOM 595 C C . GLU A 1 81 ? 68.299 12.403 -33.438 1.00 95.44 81 GLU A C 1
ATOM 597 O O . GLU A 1 81 ? 67.320 12.301 -32.701 1.00 95.44 81 GLU A O 1
ATOM 602 N N . ASN A 1 82 ? 68.805 13.597 -33.763 1.00 94.62 82 ASN A N 1
ATOM 603 C CA . ASN A 1 82 ? 68.222 14.861 -33.300 1.00 94.62 82 ASN A CA 1
ATOM 604 C C . ASN A 1 82 ? 66.755 15.013 -33.720 1.00 94.62 82 ASN A C 1
ATOM 606 O O . ASN A 1 82 ? 65.930 15.447 -32.919 1.00 94.62 82 ASN A O 1
ATOM 610 N N . ASP A 1 83 ? 66.415 14.669 -34.961 1.00 95.12 83 ASP A N 1
ATOM 611 C CA . ASP A 1 83 ? 65.049 14.786 -35.469 1.00 95.12 83 ASP A CA 1
ATOM 612 C C . ASP A 1 83 ? 64.125 13.703 -34.867 1.00 95.12 83 ASP A C 1
ATOM 614 O O . ASP A 1 83 ? 62.987 14.010 -34.503 1.00 95.12 83 ASP A O 1
ATOM 618 N N . MET A 1 84 ? 64.632 12.491 -34.598 1.00 95.56 84 MET A N 1
ATOM 619 C CA . MET A 1 84 ? 63.941 11.483 -33.775 1.00 95.56 84 MET A CA 1
ATOM 620 C C . MET A 1 84 ? 63.715 11.967 -32.331 1.00 95.56 84 MET A C 1
ATOM 622 O O . MET A 1 84 ? 62.635 11.759 -31.776 1.00 95.56 84 MET A O 1
ATOM 626 N N . LEU A 1 85 ? 64.714 12.583 -31.694 1.00 96.19 85 LEU A N 1
ATOM 627 C CA . LEU A 1 85 ? 64.611 13.084 -30.320 1.00 96.19 85 LEU A CA 1
ATOM 628 C C . LEU A 1 85 ? 63.622 14.253 -30.222 1.00 96.19 85 LEU A C 1
ATOM 630 O O . LEU A 1 85 ? 62.838 14.296 -29.277 1.00 96.19 85 LEU A O 1
ATOM 634 N N . LYS A 1 86 ? 63.576 15.143 -31.223 1.00 96.19 86 LYS A N 1
ATOM 635 C CA . LYS A 1 86 ? 62.530 16.177 -31.340 1.00 96.19 86 LYS A CA 1
ATOM 636 C C . LYS A 1 86 ? 61.141 15.556 -31.478 1.00 96.19 86 LYS A C 1
ATOM 638 O O . LYS A 1 86 ? 60.236 15.980 -30.770 1.00 96.19 86 LYS A O 1
ATOM 643 N N . ALA A 1 87 ? 60.972 14.542 -32.331 1.00 95.81 87 ALA A N 1
ATOM 644 C CA . ALA A 1 87 ? 59.690 13.853 -32.487 1.00 95.81 87 ALA A CA 1
ATOM 645 C C . ALA A 1 87 ? 59.230 13.189 -31.175 1.00 95.81 87 ALA A C 1
ATOM 647 O O . ALA A 1 87 ? 58.085 13.362 -30.769 1.00 95.81 87 ALA A O 1
ATOM 648 N N . LYS A 1 88 ? 60.141 12.519 -30.453 1.00 96.62 88 LYS A N 1
ATOM 649 C CA . LYS A 1 88 ? 59.868 11.960 -29.116 1.00 96.62 88 LYS A CA 1
ATOM 650 C C . LYS A 1 88 ? 59.505 13.042 -28.092 1.00 96.62 88 LYS A C 1
ATOM 652 O O . LYS A 1 88 ? 58.580 12.836 -27.318 1.00 96.62 88 LYS A O 1
ATOM 657 N N . LEU A 1 89 ? 60.182 14.193 -28.108 1.00 95.69 89 LEU A N 1
ATOM 658 C CA . LEU A 1 89 ? 59.885 15.327 -27.225 1.00 95.69 89 LEU A CA 1
ATOM 659 C C . LEU A 1 89 ? 58.514 15.964 -27.521 1.00 95.69 89 LEU A C 1
ATOM 661 O O . LEU A 1 89 ? 57.878 16.479 -26.605 1.00 95.69 89 LEU A O 1
ATOM 665 N N . VAL A 1 90 ? 58.068 15.961 -28.781 1.00 95.88 90 VAL A N 1
ATOM 666 C CA . VAL A 1 90 ? 56.718 16.410 -29.161 1.00 95.88 90 VAL A CA 1
ATOM 667 C C . VAL A 1 90 ? 55.677 15.403 -28.676 1.00 95.88 90 VAL A C 1
ATOM 669 O O . VAL A 1 90 ? 54.801 15.798 -27.914 1.00 95.88 90 VAL A O 1
ATOM 672 N N . GLN A 1 91 ? 55.840 14.112 -28.994 1.00 96.38 91 GLN A N 1
ATOM 673 C CA . GLN A 1 91 ? 54.935 13.053 -28.527 1.00 96.38 91 GLN A CA 1
ATOM 674 C C . GLN A 1 91 ? 54.790 13.066 -26.999 1.00 96.38 91 GLN A C 1
ATOM 676 O O . GLN A 1 91 ? 53.678 13.071 -26.493 1.00 96.38 91 GLN A O 1
ATOM 681 N N . GLN A 1 92 ? 55.896 13.173 -26.253 1.00 96.50 92 GLN A N 1
ATOM 682 C CA . GLN A 1 92 ? 55.858 13.235 -24.788 1.00 96.50 92 GLN A CA 1
ATOM 683 C C . GLN A 1 92 ? 55.057 14.426 -24.245 1.00 96.50 92 GLN A C 1
ATOM 685 O O . GLN A 1 92 ? 54.448 14.296 -23.191 1.00 96.50 92 GLN A O 1
ATOM 690 N N . LYS A 1 93 ? 55.035 15.568 -24.946 1.00 96.44 93 LYS A N 1
ATOM 691 C CA . LYS A 1 93 ? 54.242 16.746 -24.553 1.00 96.44 93 LYS A CA 1
ATOM 692 C C . LYS A 1 93 ? 52.766 16.611 -24.911 1.00 96.44 93 LYS A C 1
ATOM 694 O O . LYS A 1 93 ? 51.926 17.161 -24.207 1.00 96.44 93 LYS A O 1
ATOM 699 N N . GLU A 1 94 ? 52.458 15.908 -25.995 1.00 96.56 94 GLU A N 1
ATOM 700 C CA . GLU A 1 94 ? 51.086 15.574 -26.385 1.00 96.56 94 GLU A CA 1
ATOM 701 C C . GLU A 1 94 ? 50.503 14.540 -25.405 1.00 96.56 94 GLU A C 1
ATOM 703 O O . GLU A 1 94 ? 49.453 14.792 -24.816 1.00 96.56 94 GLU A O 1
ATOM 708 N N . ASP A 1 95 ? 51.249 13.470 -25.107 1.00 95.69 95 ASP A N 1
ATOM 709 C CA . ASP A 1 95 ? 50.917 12.472 -24.081 1.00 95.69 95 ASP A CA 1
ATOM 710 C C . ASP A 1 95 ? 50.739 13.125 -22.692 1.00 95.69 95 ASP A C 1
ATOM 712 O O . ASP A 1 95 ? 49.781 12.834 -21.976 1.00 95.69 95 ASP A O 1
ATOM 716 N N . GLU A 1 96 ? 51.644 14.034 -22.300 1.00 95.94 96 GLU A N 1
ATOM 717 C CA . GLU A 1 96 ? 51.567 14.796 -21.046 1.00 95.94 96 GLU A CA 1
ATOM 718 C C . GLU A 1 96 ? 50.305 15.675 -20.989 1.00 95.94 96 GLU A C 1
ATOM 720 O O . GLU A 1 96 ? 49.593 15.667 -19.981 1.00 95.94 96 GLU A O 1
ATOM 725 N N . ALA A 1 97 ? 49.984 16.395 -22.069 1.00 96.06 97 ALA A N 1
ATOM 726 C CA . ALA A 1 97 ? 48.792 17.237 -22.148 1.00 96.06 97 ALA A CA 1
ATOM 727 C C . ALA A 1 97 ? 47.489 16.420 -22.068 1.00 96.06 97 ALA A C 1
ATOM 729 O O . ALA A 1 97 ? 46.571 16.813 -21.340 1.00 96.06 97 ALA A O 1
ATOM 730 N N . ASP A 1 98 ? 47.420 15.271 -22.745 1.00 97.12 98 ASP A N 1
ATOM 731 C CA . ASP A 1 98 ? 46.271 14.360 -22.682 1.00 97.12 98 ASP A CA 1
ATOM 732 C C . ASP A 1 98 ? 46.108 13.740 -21.284 1.00 97.12 98 ASP A C 1
ATOM 734 O O . ASP A 1 98 ? 44.985 13.651 -20.774 1.00 97.12 98 ASP A O 1
ATOM 738 N N . ILE A 1 99 ? 47.211 13.381 -20.613 1.00 97.31 99 ILE A N 1
ATOM 739 C CA . ILE A 1 99 ? 47.198 12.911 -19.219 1.00 97.31 99 ILE A CA 1
ATOM 740 C C . ILE A 1 99 ? 46.666 14.002 -18.282 1.00 97.31 99 ILE A C 1
ATOM 742 O O . ILE A 1 99 ? 45.789 13.712 -17.463 1.00 97.31 99 ILE A O 1
ATOM 746 N N . TYR A 1 100 ? 47.130 15.253 -18.407 1.00 97.75 100 TYR A N 1
ATOM 747 C CA . TYR A 1 100 ? 46.605 16.367 -17.608 1.00 97.75 100 TYR A CA 1
ATOM 748 C C . TYR A 1 100 ? 45.118 16.620 -17.885 1.00 97.75 100 TYR A C 1
ATOM 750 O O . TYR A 1 100 ? 44.338 16.730 -16.937 1.00 97.75 100 TYR A O 1
ATOM 758 N N . TYR A 1 101 ? 44.694 16.668 -19.153 1.00 97.81 101 TYR A N 1
ATOM 759 C CA . TYR A 1 101 ? 43.288 16.879 -19.512 1.00 97.81 101 TYR A CA 1
ATOM 760 C C . TYR A 1 101 ? 42.383 15.763 -18.969 1.00 97.81 101 TYR A C 1
ATOM 762 O O . TYR A 1 101 ? 41.340 16.042 -18.372 1.00 97.81 101 TYR A O 1
ATOM 770 N N . TYR A 1 102 ? 42.792 14.499 -19.118 1.00 97.88 102 TYR A N 1
ATOM 771 C CA . TYR A 1 102 ? 42.064 13.357 -18.571 1.00 97.88 102 TYR A CA 1
ATOM 772 C C . TYR A 1 102 ? 41.995 13.402 -17.039 1.00 97.88 102 TYR A C 1
ATOM 774 O O . TYR A 1 102 ? 40.922 13.180 -16.472 1.00 97.88 102 TYR A O 1
ATOM 782 N N . LEU A 1 103 ? 43.106 13.719 -16.366 1.00 97.50 103 LEU A N 1
ATOM 783 C CA . LEU A 1 103 ? 43.162 13.793 -14.908 1.00 97.50 103 LEU A CA 1
ATOM 784 C C . LEU A 1 103 ? 42.268 14.912 -14.365 1.00 97.50 103 LEU A C 1
ATOM 786 O O . LEU A 1 103 ? 41.476 14.646 -13.464 1.00 97.50 103 LEU A O 1
ATOM 790 N N . HIS A 1 104 ? 42.319 16.117 -14.942 1.00 97.81 104 HIS A N 1
ATOM 791 C CA . HIS A 1 104 ? 41.417 17.212 -14.573 1.00 97.81 104 H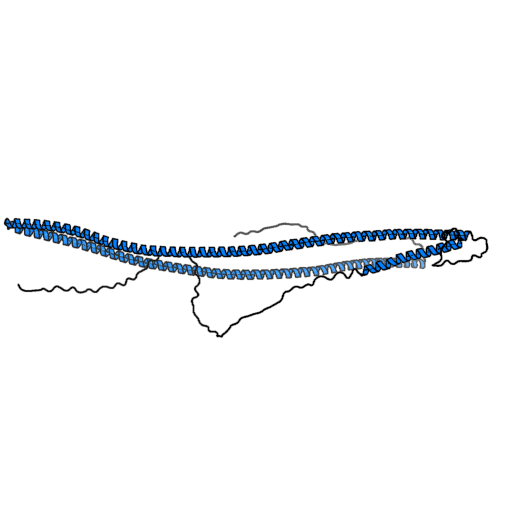IS A CA 1
ATOM 792 C C . HIS A 1 104 ? 39.952 16.821 -14.777 1.00 97.81 104 HIS A C 1
ATOM 794 O O . HIS A 1 104 ? 39.184 16.833 -13.822 1.00 97.81 104 HIS A O 1
ATOM 800 N N . LYS A 1 105 ? 39.590 16.311 -15.958 1.00 97.69 105 LYS A N 1
ATOM 801 C CA . LYS A 1 105 ? 38.221 15.859 -16.256 1.00 97.69 105 LYS A CA 1
ATOM 802 C C . LYS A 1 105 ? 37.718 14.751 -15.319 1.00 97.69 105 LYS A C 1
ATOM 804 O O . LYS A 1 105 ? 36.513 14.623 -15.104 1.00 97.69 105 LYS A O 1
ATOM 809 N N . LYS A 1 106 ? 38.618 13.926 -14.770 1.00 97.81 106 LYS A N 1
ATOM 810 C CA . LYS A 1 106 ? 38.292 12.927 -13.740 1.00 97.81 106 LYS A CA 1
ATOM 811 C C . LYS A 1 106 ? 38.206 13.517 -12.335 1.00 97.81 106 LYS A C 1
ATOM 813 O O . LYS A 1 106 ? 37.365 13.058 -11.570 1.00 97.81 106 LYS A O 1
ATOM 818 N N . LEU A 1 107 ? 39.022 14.513 -11.998 1.00 97.50 107 LEU A N 1
ATOM 819 C CA . LEU A 1 107 ? 38.905 15.254 -10.743 1.00 97.50 107 LEU A CA 1
ATOM 820 C C . LEU A 1 107 ? 37.588 16.035 -10.695 1.00 97.50 107 LEU A C 1
ATOM 822 O O . LEU A 1 107 ? 36.858 15.886 -9.723 1.00 97.50 107 LEU A O 1
ATOM 826 N N . ASP A 1 108 ? 37.237 16.760 -11.757 1.00 97.44 108 ASP A N 1
ATOM 827 C CA . ASP A 1 108 ? 35.995 17.536 -11.857 1.00 97.44 108 ASP A CA 1
ATOM 828 C C . ASP A 1 108 ? 34.761 16.639 -11.646 1.00 97.44 108 ASP A C 1
ATOM 830 O O . ASP A 1 108 ? 33.953 16.887 -10.753 1.00 97.44 108 ASP A O 1
ATOM 834 N N . ALA A 1 109 ? 34.678 15.518 -12.373 1.00 96.88 109 ALA A N 1
ATOM 835 C CA . ALA A 1 109 ? 33.599 14.539 -12.213 1.00 96.88 109 ALA A CA 1
ATOM 836 C C . ALA A 1 109 ? 33.566 13.892 -10.810 1.00 96.88 109 ALA A C 1
ATOM 838 O O . ALA A 1 109 ? 32.494 13.574 -10.295 1.00 96.88 109 ALA A O 1
ATOM 839 N N . ASN A 1 110 ? 34.722 13.705 -10.163 1.00 97.69 110 ASN A N 1
ATOM 840 C CA . ASN A 1 110 ? 34.772 13.232 -8.779 1.00 97.69 110 ASN A CA 1
ATOM 841 C C . ASN A 1 110 ? 34.285 14.312 -7.795 1.00 97.69 110 ASN A C 1
ATOM 843 O O . ASN A 1 110 ? 33.595 13.975 -6.836 1.00 97.69 110 ASN A O 1
ATOM 847 N N . TYR A 1 111 ? 34.600 15.592 -8.024 1.00 98.12 111 TYR A N 1
ATOM 848 C CA . TYR A 1 111 ? 34.109 16.705 -7.206 1.00 98.12 111 TYR A CA 1
ATOM 849 C C . TYR A 1 111 ? 32.594 16.902 -7.344 1.00 98.12 111 TYR A C 1
ATOM 851 O O . TYR A 1 111 ? 31.933 17.125 -6.333 1.00 98.12 111 TYR A O 1
ATOM 859 N N . GLU A 1 112 ? 32.025 16.740 -8.544 1.00 97.44 112 GLU A N 1
ATOM 860 C CA . GLU A 1 112 ? 30.566 16.721 -8.753 1.00 97.44 112 GLU A CA 1
ATOM 861 C C . GLU A 1 112 ? 29.892 15.604 -7.934 1.00 97.44 112 GLU A C 1
ATOM 863 O O . GLU A 1 112 ? 28.914 15.850 -7.225 1.00 97.44 112 GLU A O 1
ATOM 868 N N . VAL A 1 113 ? 30.449 14.385 -7.964 1.00 98.06 113 VAL A N 1
ATOM 869 C CA . VAL A 1 113 ? 29.942 13.245 -7.177 1.00 98.06 113 VAL A CA 1
ATOM 870 C C . VAL A 1 113 ? 30.082 13.481 -5.669 1.00 98.06 113 VAL A C 1
ATOM 872 O O . VAL A 1 113 ? 29.157 13.167 -4.921 1.00 98.06 113 VAL A O 1
ATOM 875 N N . ILE A 1 114 ? 31.196 14.059 -5.206 1.00 97.25 114 ILE A N 1
ATOM 876 C CA . ILE A 1 114 ? 31.389 14.414 -3.790 1.00 97.25 114 ILE A CA 1
ATOM 877 C C . ILE A 1 114 ? 30.352 15.456 -3.355 1.00 97.25 114 ILE A C 1
ATOM 879 O O . ILE A 1 114 ? 29.682 15.244 -2.348 1.00 97.25 114 ILE A O 1
ATOM 883 N N . ALA A 1 115 ? 30.156 16.527 -4.128 1.00 97.25 115 ALA A N 1
ATOM 884 C CA . ALA A 1 115 ? 29.192 17.579 -3.806 1.00 97.25 115 ALA A CA 1
ATOM 885 C C . ALA A 1 115 ? 27.745 17.053 -3.740 1.00 97.25 115 ALA A C 1
ATOM 887 O O . ALA A 1 115 ? 26.990 17.439 -2.844 1.00 97.25 115 ALA A O 1
ATOM 888 N N . GLN A 1 116 ? 27.365 16.130 -4.634 1.00 97.00 116 GLN A N 1
ATOM 889 C CA . GLN A 1 116 ? 26.059 15.468 -4.563 1.00 97.00 116 GLN A CA 1
ATOM 890 C C . GLN A 1 116 ? 25.931 14.616 -3.293 1.00 97.00 116 GLN A C 1
ATOM 892 O O . GLN A 1 116 ? 24.973 14.787 -2.543 1.00 97.00 116 GLN A O 1
ATOM 897 N N . LEU A 1 117 ? 26.916 13.759 -2.998 1.00 96.81 117 LEU A N 1
ATOM 898 C CA . LEU A 1 117 ? 26.898 12.911 -1.801 1.00 96.81 117 LEU A CA 1
ATOM 899 C C . LEU A 1 117 ? 26.892 13.733 -0.502 1.00 96.81 117 LEU A C 1
ATOM 901 O O . LEU A 1 117 ? 26.224 13.356 0.459 1.00 96.81 117 LEU A O 1
ATOM 905 N N . GLU A 1 118 ? 27.585 14.871 -0.455 1.00 97.69 118 GLU A N 1
ATOM 906 C CA . GLU A 1 118 ? 27.544 15.796 0.683 1.00 97.69 118 GLU A CA 1
ATOM 907 C C . GLU A 1 118 ? 26.169 16.460 0.853 1.00 97.69 118 GLU A C 1
ATOM 909 O O . GLU A 1 118 ? 25.727 16.651 1.990 1.00 97.69 118 GLU A O 1
ATOM 914 N N . SER A 1 119 ? 25.475 16.770 -0.246 1.00 98.00 119 SER A N 1
ATOM 915 C CA . SER A 1 119 ? 24.098 17.285 -0.242 1.00 98.00 119 SER A CA 1
ATOM 916 C C . SER A 1 119 ? 23.090 16.224 0.222 1.00 98.00 119 SER A C 1
ATOM 918 O O . SER A 1 119 ? 22.249 16.488 1.089 1.00 98.00 119 SER A O 1
ATOM 920 N N . ASP A 1 120 ? 23.228 14.987 -0.262 1.00 97.19 120 ASP A N 1
ATOM 921 C CA . ASP A 1 120 ? 22.405 13.845 0.151 1.00 97.19 120 ASP A CA 1
ATOM 922 C C . ASP A 1 120 ? 22.597 13.554 1.651 1.00 97.19 120 ASP A C 1
ATOM 924 O O . ASP A 1 120 ? 21.630 13.421 2.404 1.00 97.19 120 ASP A O 1
ATOM 928 N N . ILE A 1 121 ? 23.850 13.547 2.126 1.00 97.44 121 ILE A N 1
ATOM 929 C CA . ILE A 1 121 ? 24.199 13.369 3.544 1.00 97.44 121 ILE A CA 1
ATOM 930 C C . ILE A 1 121 ? 23.623 14.492 4.419 1.00 97.44 121 ILE A C 1
ATOM 932 O O . ILE A 1 121 ? 23.205 14.224 5.548 1.00 97.44 121 ILE A O 1
ATOM 936 N N . GLN A 1 122 ? 23.603 15.743 3.949 1.00 97.69 122 GLN A N 1
ATOM 937 C CA . GLN A 1 122 ? 22.969 16.851 4.674 1.00 97.69 122 GLN A CA 1
ATOM 938 C C . GLN A 1 122 ? 21.448 16.684 4.738 1.00 97.69 122 GLN A C 1
ATOM 940 O O . GLN A 1 122 ? 20.866 16.834 5.813 1.00 97.69 122 GLN A O 1
ATOM 945 N N . THR A 1 123 ? 20.820 16.299 3.628 1.00 97.06 123 THR A N 1
ATOM 946 C CA . THR A 1 123 ? 19.372 16.069 3.541 1.00 97.06 123 THR A CA 1
ATOM 947 C C . THR A 1 123 ? 18.936 14.951 4.491 1.00 97.06 123 THR A C 1
ATOM 949 O O . THR A 1 123 ? 18.100 15.179 5.362 1.00 97.06 123 THR A O 1
ATOM 952 N N . VAL A 1 124 ? 19.590 13.785 4.435 1.00 96.25 124 VAL A N 1
ATOM 953 C CA . VAL A 1 124 ? 19.291 12.638 5.313 1.00 96.25 124 VAL A CA 1
ATOM 954 C C . VAL A 1 124 ? 19.530 12.962 6.796 1.00 96.25 124 VAL A C 1
ATOM 956 O O . VAL A 1 124 ? 18.781 12.497 7.656 1.00 96.25 124 VAL A O 1
ATOM 959 N N . LYS A 1 125 ? 20.530 13.793 7.132 1.00 96.75 125 LYS A N 1
ATOM 960 C CA . LYS A 1 125 ? 20.724 14.280 8.513 1.00 96.75 125 LYS A CA 1
ATOM 961 C C . LYS A 1 125 ? 19.562 15.158 8.978 1.00 96.75 125 LYS A C 1
ATOM 963 O O . LYS A 1 125 ? 19.085 14.966 10.091 1.00 96.75 125 LYS A O 1
ATOM 968 N N . LEU A 1 126 ? 19.092 16.088 8.145 1.00 96.50 126 LEU A N 1
ATOM 969 C CA . LEU A 1 126 ? 17.958 16.957 8.476 1.00 96.50 126 LEU A CA 1
ATOM 970 C C . LEU A 1 126 ? 16.648 16.165 8.608 1.00 96.50 126 LEU A C 1
ATOM 972 O O . LEU A 1 126 ? 15.876 16.423 9.530 1.00 96.50 126 LEU A O 1
ATOM 976 N N . GLU A 1 127 ? 16.419 15.177 7.740 1.00 96.50 127 GLU A N 1
ATOM 977 C CA . GLU A 1 127 ? 15.269 14.269 7.822 1.00 96.50 127 GLU A CA 1
ATOM 978 C C . GLU A 1 127 ? 15.298 13.416 9.094 1.00 96.50 127 GLU A C 1
ATOM 980 O O . GLU A 1 127 ? 14.287 13.333 9.795 1.00 96.50 127 GLU A O 1
ATOM 985 N N . ARG A 1 128 ? 16.458 12.842 9.447 1.00 95.81 128 ARG A N 1
ATOM 986 C CA . ARG A 1 128 ? 16.648 12.124 10.716 1.00 95.81 128 ARG A CA 1
ATOM 987 C C . ARG A 1 128 ? 16.385 13.041 11.910 1.00 95.81 128 ARG A C 1
ATOM 989 O O . ARG A 1 128 ? 15.560 12.712 12.751 1.00 95.81 128 ARG A O 1
ATOM 996 N N . ASP A 1 129 ? 17.015 14.212 11.959 1.00 96.81 129 ASP A N 1
ATOM 997 C CA . ASP A 1 129 ? 16.875 15.147 13.082 1.00 96.81 129 ASP A CA 1
ATOM 998 C C . ASP A 1 129 ? 15.445 15.703 13.215 1.00 96.81 129 ASP A C 1
ATOM 1000 O O . ASP A 1 129 ? 15.059 16.161 14.292 1.00 96.81 129 ASP A O 1
ATOM 1004 N N . ALA A 1 130 ? 14.655 15.695 12.137 1.00 96.56 130 ALA A N 1
ATOM 1005 C CA . ALA A 1 130 ? 13.223 15.976 12.167 1.00 96.56 130 ALA A CA 1
ATOM 1006 C C . ALA A 1 130 ? 12.404 14.761 12.642 1.00 96.56 130 ALA A C 1
ATOM 1008 O O . ALA A 1 130 ? 11.468 14.933 13.426 1.00 96.56 130 ALA A O 1
ATOM 1009 N N . MET A 1 131 ? 12.766 13.544 12.221 1.00 96.19 131 MET A N 1
ATOM 1010 C CA . MET A 1 131 ? 12.138 12.297 12.667 1.00 96.19 131 MET A CA 1
ATOM 1011 C C . MET A 1 131 ? 12.355 12.049 14.163 1.00 96.19 131 MET A C 1
ATOM 1013 O O . MET A 1 131 ? 11.386 11.757 14.857 1.00 96.19 131 MET A O 1
ATOM 1017 N N . ASP A 1 132 ? 13.572 12.243 14.674 1.00 95.94 132 ASP A N 1
ATOM 1018 C CA . ASP A 1 132 ? 13.914 12.082 16.093 1.00 95.94 132 ASP A CA 1
ATOM 1019 C C . ASP A 1 132 ? 13.113 13.068 16.963 1.00 95.94 132 ASP A C 1
ATOM 1021 O O . ASP A 1 132 ? 12.503 12.680 17.961 1.00 95.94 132 ASP A O 1
ATOM 1025 N N . LYS A 1 133 ? 13.004 14.338 16.542 1.00 96.75 133 LYS A N 1
ATOM 1026 C CA . LYS A 1 133 ? 12.145 15.339 17.209 1.00 96.75 133 LYS A CA 1
ATOM 1027 C C . LYS A 1 133 ? 10.670 14.942 17.169 1.00 96.75 133 LYS A C 1
ATOM 1029 O O . LYS A 1 133 ? 9.987 15.039 18.184 1.00 96.75 133 LYS A O 1
ATOM 1034 N N . ALA A 1 134 ? 10.172 14.477 16.024 1.00 95.81 134 ALA A N 1
ATOM 1035 C CA . ALA A 1 134 ? 8.788 14.027 15.884 1.00 95.81 134 ALA A CA 1
ATOM 1036 C C . ALA A 1 134 ? 8.494 12.728 16.659 1.00 95.81 134 ALA A C 1
ATOM 1038 O O . ALA A 1 134 ? 7.344 12.492 17.031 1.00 95.81 134 ALA A O 1
ATOM 1039 N N . PHE A 1 135 ? 9.504 11.890 16.905 1.00 96.06 135 PHE A N 1
ATOM 1040 C CA . PHE A 1 135 ? 9.409 10.716 17.767 1.00 96.06 135 PHE A CA 1
ATOM 1041 C C . PHE A 1 135 ? 9.342 11.129 19.240 1.00 96.06 135 PHE A C 1
ATOM 1043 O O . PHE A 1 135 ? 8.410 10.717 19.924 1.00 96.06 135 PHE A O 1
ATOM 1050 N N . HIS A 1 136 ? 10.247 11.999 19.701 1.00 96.12 136 HIS A N 1
ATOM 1051 C CA . HIS A 1 136 ? 10.228 12.514 21.073 1.00 96.12 136 HIS A CA 1
ATOM 1052 C C . HIS A 1 136 ? 8.929 13.259 21.402 1.00 96.12 136 HIS A C 1
ATOM 1054 O O . HIS A 1 136 ? 8.301 12.930 22.399 1.00 96.12 136 HIS A O 1
ATOM 1060 N N . ILE A 1 137 ? 8.446 14.150 20.526 1.00 96.88 137 ILE A N 1
ATOM 1061 C CA . ILE A 1 137 ? 7.159 14.843 20.730 1.00 96.88 137 ILE A CA 1
ATOM 1062 C C . ILE A 1 137 ? 6.009 13.839 20.905 1.00 96.88 137 ILE A C 1
ATOM 1064 O O . ILE A 1 137 ? 5.216 13.978 21.828 1.00 96.88 137 ILE A O 1
ATOM 1068 N N . LYS A 1 138 ? 5.937 12.787 20.077 1.00 96.12 138 LYS A N 1
ATOM 1069 C CA . LYS A 1 138 ? 4.910 11.739 20.220 1.00 96.12 138 LYS A CA 1
ATOM 1070 C C . LYS A 1 138 ? 5.092 10.905 21.485 1.00 96.12 138 LYS A C 1
ATOM 1072 O O . LYS A 1 138 ? 4.105 10.493 22.088 1.00 96.12 138 LYS A O 1
ATOM 1077 N N . GLN A 1 139 ? 6.334 10.628 21.877 1.00 95.06 139 GLN A N 1
ATOM 1078 C CA . GLN A 1 139 ? 6.635 9.924 23.117 1.00 95.06 139 GLN A CA 1
ATOM 1079 C C . GLN A 1 139 ? 6.122 10.735 24.314 1.00 95.06 139 GLN A C 1
ATOM 1081 O O . GLN A 1 139 ? 5.353 10.195 25.109 1.00 95.06 139 GLN A O 1
ATOM 1086 N N . ASP A 1 140 ? 6.444 12.027 24.374 1.00 95.69 140 ASP A N 1
ATOM 1087 C CA . ASP A 1 140 ? 5.989 12.953 25.413 1.00 95.69 140 ASP A CA 1
ATOM 1088 C C . ASP A 1 140 ? 4.453 13.092 25.407 1.00 95.69 140 ASP A C 1
ATOM 1090 O O . ASP A 1 140 ? 3.824 12.897 26.444 1.00 95.69 140 ASP A O 1
ATOM 1094 N N . GLU A 1 141 ? 3.820 13.293 24.240 1.00 95.50 141 GLU A N 1
ATOM 1095 C CA . GLU A 1 141 ? 2.352 13.325 24.086 1.00 95.50 141 GLU A CA 1
ATOM 1096 C C . GLU A 1 141 ? 1.676 12.052 24.627 1.00 95.50 141 GLU A C 1
ATOM 1098 O O . GLU A 1 141 ? 0.659 12.130 25.322 1.00 95.50 141 GLU A O 1
ATOM 1103 N N . THR A 1 142 ? 2.227 10.865 24.334 1.00 94.19 142 THR A N 1
ATOM 1104 C CA . THR A 1 142 ? 1.682 9.605 24.870 1.00 94.19 142 THR A CA 1
ATOM 1105 C C . THR A 1 142 ? 1.945 9.445 26.366 1.00 94.19 142 THR A C 1
ATOM 1107 O O . THR A 1 142 ? 1.077 8.944 27.079 1.00 94.19 142 THR A O 1
ATOM 1110 N N . GLN A 1 143 ? 3.097 9.897 26.866 1.00 95.19 143 GLN A N 1
ATOM 1111 C CA . GLN A 1 143 ? 3.442 9.824 28.283 1.00 95.19 143 GLN A CA 1
ATOM 1112 C C . GLN A 1 143 ? 2.558 10.754 29.126 1.00 95.19 143 GLN A C 1
ATOM 1114 O O . GLN A 1 143 ? 2.057 10.323 30.164 1.00 95.19 143 GLN A O 1
ATOM 1119 N N . ASP A 1 144 ? 2.286 11.971 28.653 1.00 95.94 144 ASP A N 1
ATOM 1120 C CA . ASP A 1 144 ? 1.346 12.909 29.277 1.00 95.94 144 ASP A CA 1
ATOM 1121 C C . ASP A 1 144 ? -0.098 12.388 29.229 1.00 95.94 144 ASP A C 1
ATOM 1123 O O . ASP A 1 144 ? -0.833 12.500 30.215 1.00 95.94 144 ASP A O 1
ATOM 1127 N N . ALA A 1 145 ? -0.509 11.758 28.121 1.00 95.19 145 ALA A N 1
ATOM 1128 C CA . ALA A 1 145 ? -1.817 11.112 28.023 1.00 95.19 145 ALA A CA 1
ATOM 1129 C C . ALA A 1 145 ? -1.972 9.979 29.055 1.00 95.19 145 ALA A C 1
ATOM 1131 O O . ALA A 1 145 ? -2.956 9.965 29.798 1.00 95.19 145 ALA A O 1
ATOM 1132 N N . PHE A 1 146 ? -0.982 9.084 29.172 1.00 95.19 146 PHE A N 1
ATOM 1133 C CA . PHE A 1 146 ? -0.980 8.020 30.183 1.00 95.19 146 PHE A CA 1
ATOM 1134 C C . PHE A 1 146 ? -0.879 8.562 31.615 1.00 95.19 146 PHE A C 1
ATOM 1136 O O . PHE A 1 146 ? -1.533 8.032 32.512 1.00 95.19 146 PHE A O 1
ATOM 1143 N N . ALA A 1 147 ? -0.103 9.622 31.859 1.00 97.00 147 ALA A N 1
ATOM 1144 C CA . ALA A 1 147 ? -0.014 10.261 33.171 1.00 97.00 147 ALA A CA 1
ATOM 1145 C C . ALA A 1 147 ? -1.360 10.873 33.593 1.00 97.00 147 ALA A C 1
ATOM 1147 O O . ALA A 1 147 ? -1.773 10.735 34.748 1.00 97.00 147 ALA A O 1
ATOM 1148 N N . LYS A 1 148 ? -2.076 11.493 32.647 1.00 96.81 148 LYS A N 1
ATOM 1149 C CA . LYS A 1 148 ? -3.415 12.045 32.861 1.00 96.81 148 LYS A CA 1
ATOM 1150 C C . LYS A 1 148 ? -4.467 10.957 33.090 1.00 96.81 148 LYS A C 1
ATOM 1152 O O . LYS A 1 148 ? -5.237 11.078 34.038 1.00 96.81 148 LYS A O 1
ATOM 1157 N N . GLU A 1 149 ? -4.489 9.901 32.274 1.00 96.19 149 GLU A N 1
ATOM 1158 C CA . GLU A 1 149 ? -5.409 8.767 32.459 1.00 96.19 149 GLU A CA 1
ATOM 1159 C C . GLU A 1 149 ? -5.160 8.073 33.804 1.00 96.19 149 GLU A C 1
ATOM 1161 O O . GLU A 1 149 ? -6.099 7.853 34.568 1.00 96.19 149 GLU A O 1
ATOM 1166 N N . LYS A 1 150 ? -3.892 7.814 34.151 1.00 96.25 150 LYS A N 1
ATOM 1167 C CA . LYS A 1 150 ? -3.513 7.271 35.460 1.00 96.25 150 LYS A CA 1
ATOM 1168 C C . LYS A 1 150 ? -4.037 8.147 36.598 1.00 96.25 150 LYS A C 1
ATOM 1170 O O . LYS A 1 150 ? -4.590 7.610 37.552 1.00 96.25 150 LYS A O 1
ATOM 1175 N N . LYS A 1 151 ? -3.895 9.473 36.495 1.00 97.25 151 LYS A N 1
ATOM 1176 C CA . LYS A 1 151 ? -4.406 10.407 37.503 1.00 97.25 151 LYS A CA 1
ATOM 1177 C C . LYS A 1 151 ? -5.936 10.356 37.620 1.00 97.25 151 LYS A C 1
ATOM 1179 O O . LYS A 1 151 ? -6.431 10.231 38.734 1.00 97.25 151 LYS A O 1
ATOM 1184 N N . GLU A 1 152 ? -6.673 10.400 36.507 1.00 96.69 152 GLU A N 1
ATOM 1185 C CA . GLU A 1 152 ? -8.146 10.314 36.514 1.00 96.69 152 GLU A CA 1
ATOM 1186 C C . GLU A 1 152 ? -8.637 8.979 37.107 1.00 96.69 152 GLU A C 1
ATOM 1188 O O . GLU A 1 152 ? -9.627 8.942 37.838 1.00 96.69 152 GLU A O 1
ATOM 1193 N N . LEU A 1 153 ? -7.921 7.879 36.847 1.00 95.00 153 LEU A N 1
ATOM 1194 C CA . LEU A 1 153 ? -8.206 6.578 37.452 1.00 95.00 153 LEU A CA 1
ATOM 1195 C C . LEU A 1 153 ? -7.888 6.545 38.955 1.00 95.00 153 LEU A C 1
ATOM 1197 O O . LEU A 1 153 ? -8.678 5.977 39.703 1.00 95.00 153 LEU A O 1
ATOM 1201 N N . THR A 1 154 ? -6.797 7.168 39.413 1.00 96.62 154 THR A N 1
ATOM 1202 C CA . THR A 1 154 ? -6.477 7.285 40.848 1.00 96.62 154 THR A CA 1
ATOM 1203 C C . THR A 1 154 ? -7.517 8.122 41.595 1.00 96.62 154 THR A C 1
ATOM 1205 O O . THR A 1 154 ? -8.105 7.609 42.541 1.00 96.62 154 THR A O 1
ATOM 1208 N N . GLU A 1 155 ? -7.847 9.332 41.125 1.00 96.88 155 GLU A N 1
ATOM 1209 C CA . GLU A 1 155 ? -8.884 10.191 41.738 1.00 96.88 155 GLU A CA 1
ATOM 1210 C C . GLU A 1 155 ? -10.251 9.474 41.809 1.00 96.88 155 GLU A C 1
ATOM 1212 O O . GLU A 1 155 ? -11.038 9.658 42.741 1.00 96.88 155 GLU A O 1
ATOM 1217 N N . ARG A 1 156 ? -10.538 8.606 40.830 1.00 97.12 156 ARG A N 1
ATOM 1218 C CA . ARG A 1 156 ? -11.753 7.783 40.789 1.00 97.12 156 ARG A CA 1
ATOM 1219 C C . ARG A 1 156 ? -11.722 6.577 41.733 1.00 97.12 156 ARG A C 1
ATOM 1221 O O . ARG A 1 156 ? -12.792 6.149 42.165 1.00 97.12 156 ARG A O 1
ATOM 1228 N N . ILE A 1 157 ? -10.547 6.015 42.015 1.00 95.62 157 ILE A N 1
ATOM 1229 C CA . ILE A 1 157 ? -10.367 4.952 43.014 1.00 95.62 157 ILE A CA 1
ATOM 1230 C C . ILE A 1 157 ? -10.523 5.551 44.412 1.00 95.62 157 ILE A C 1
ATOM 1232 O O . ILE A 1 157 ? -11.380 5.083 45.152 1.00 95.62 157 ILE A O 1
ATOM 1236 N N . GLU A 1 158 ? -9.823 6.648 44.712 1.00 96.94 158 GLU A N 1
ATOM 1237 C CA . GLU A 1 158 ? -9.930 7.385 45.981 1.00 96.94 158 GLU A CA 1
ATOM 1238 C C . GLU A 1 158 ? -11.394 7.767 46.274 1.00 96.94 158 GLU A C 1
ATOM 1240 O O . GLU A 1 158 ? -11.946 7.415 47.316 1.00 96.94 158 GLU A O 1
ATOM 1245 N N . SER A 1 159 ? -12.092 8.363 45.298 1.00 96.38 159 SER A N 1
ATOM 1246 C CA . SER A 1 159 ? -13.520 8.690 45.433 1.00 96.38 159 SER A CA 1
ATOM 1247 C C . SER A 1 159 ? -14.433 7.465 45.593 1.00 96.38 159 SER A C 1
ATOM 1249 O O . SER A 1 159 ? -15.549 7.619 46.094 1.00 96.38 159 SER A O 1
ATOM 1251 N N . ALA A 1 160 ? -14.033 6.274 45.140 1.00 94.19 160 ALA A N 1
ATOM 1252 C CA . ALA A 1 160 ? -14.803 5.049 45.349 1.00 94.19 160 ALA A CA 1
ATOM 1253 C C . ALA A 1 160 ? -14.546 4.467 46.748 1.00 94.19 160 ALA A C 1
ATOM 1255 O O . ALA A 1 160 ? -15.501 4.073 47.420 1.00 94.19 160 ALA A O 1
ATOM 1256 N N . GLU A 1 161 ? -13.291 4.476 47.198 1.00 96.38 161 GLU A N 1
ATOM 1257 C CA . GLU A 1 161 ? -12.856 4.059 48.535 1.00 96.38 161 GLU A CA 1
ATOM 1258 C C . GLU A 1 161 ? -13.518 4.919 49.625 1.00 96.38 161 GLU A C 1
ATOM 1260 O O . GLU A 1 161 ? -14.115 4.359 50.545 1.00 96.38 161 GLU A O 1
ATOM 1265 N N . ASP A 1 162 ? -13.573 6.246 49.453 1.00 96.56 162 ASP A N 1
ATOM 1266 C CA . ASP A 1 162 ? -14.331 7.161 50.325 1.00 96.56 162 ASP A CA 1
ATOM 1267 C C . ASP A 1 162 ? -15.812 6.758 50.449 1.00 96.56 162 ASP A C 1
ATOM 1269 O O . ASP A 1 162 ? -16.372 6.698 51.550 1.00 96.56 162 ASP A O 1
ATOM 1273 N N . THR A 1 163 ? -16.477 6.455 49.325 1.00 96.19 163 THR A N 1
ATOM 1274 C CA . THR A 1 163 ? -17.896 6.051 49.351 1.00 96.19 163 THR A CA 1
ATOM 1275 C C . THR A 1 163 ? -18.110 4.670 49.959 1.00 96.19 163 THR A C 1
ATOM 1277 O O . THR A 1 163 ? -19.137 4.444 50.600 1.00 96.19 163 THR A O 1
ATOM 1280 N N . LEU A 1 164 ? -17.152 3.754 49.796 1.00 95.62 164 LEU A N 1
ATOM 1281 C CA . LEU A 1 164 ? -17.193 2.428 50.400 1.00 95.62 164 LEU A CA 1
ATOM 1282 C C . LEU A 1 164 ? -17.016 2.529 51.918 1.00 95.62 164 LEU A C 1
ATOM 1284 O O . LEU A 1 164 ? -17.854 2.009 52.652 1.00 95.62 164 LEU A O 1
ATOM 1288 N N . HIS A 1 165 ? -16.032 3.297 52.388 1.00 96.44 165 HIS A N 1
ATOM 1289 C CA . HIS A 1 165 ? -15.814 3.537 53.812 1.00 96.44 165 HIS A CA 1
ATOM 1290 C C . HIS A 1 165 ? -17.018 4.235 54.474 1.00 96.44 165 HIS A C 1
ATOM 1292 O O . HIS A 1 165 ? -17.463 3.844 55.555 1.00 96.44 165 HIS A O 1
ATOM 1298 N N . ALA A 1 166 ? -17.634 5.211 53.797 1.00 96.50 166 ALA A N 1
ATOM 1299 C CA . ALA A 1 166 ? -18.865 5.843 54.274 1.00 96.50 166 ALA A CA 1
ATOM 1300 C C . ALA A 1 166 ? -20.043 4.851 54.397 1.00 96.50 166 ALA A C 1
ATOM 1302 O O . ALA A 1 166 ? -20.849 4.961 55.327 1.00 96.50 166 ALA A O 1
ATOM 1303 N N . LEU A 1 167 ? -20.142 3.867 53.494 1.00 95.31 167 LEU A N 1
ATOM 1304 C CA . LEU A 1 167 ? -21.145 2.797 53.554 1.00 95.31 167 LEU A CA 1
ATOM 1305 C C . LEU A 1 167 ? -20.842 1.758 54.644 1.00 95.31 167 LEU A C 1
ATOM 1307 O O . LEU A 1 167 ? -21.780 1.255 55.264 1.00 95.31 167 LEU A O 1
ATOM 1311 N N . GLU A 1 168 ? -19.572 1.462 54.919 1.00 95.88 168 GLU A N 1
ATOM 1312 C CA . GLU A 1 168 ? -19.148 0.606 56.034 1.00 95.88 168 GLU A CA 1
ATOM 1313 C C . GLU A 1 168 ? -19.506 1.243 57.381 1.00 95.88 168 GLU A C 1
ATOM 1315 O O . GLU A 1 168 ? -20.242 0.643 58.165 1.00 95.88 168 GLU A O 1
ATOM 1320 N N . VAL A 1 169 ? -19.123 2.504 57.601 1.00 96.81 169 VAL A N 1
ATOM 1321 C CA . VAL A 1 169 ? -19.473 3.261 58.816 1.00 96.81 169 VAL A CA 1
ATOM 1322 C C . VAL A 1 169 ? -20.995 3.418 58.967 1.00 96.81 169 VAL A C 1
ATOM 1324 O O . VAL A 1 169 ? -21.524 3.369 60.080 1.00 96.81 169 VAL A O 1
ATOM 1327 N N . PHE A 1 170 ? -21.740 3.574 57.866 1.00 96.50 170 PHE A N 1
ATOM 1328 C CA . PHE A 1 170 ? -23.206 3.552 57.907 1.00 96.50 170 PHE A CA 1
ATOM 1329 C C . PHE A 1 170 ? -23.754 2.171 58.300 1.00 96.50 170 PHE A C 1
ATOM 1331 O O . PHE A 1 170 ? -24.682 2.091 59.105 1.00 96.50 170 PHE A O 1
ATOM 1338 N N . ARG A 1 171 ? -23.177 1.083 57.776 1.00 96.19 171 ARG A N 1
ATOM 1339 C CA . ARG A 1 171 ? -23.567 -0.296 58.099 1.00 96.19 171 ARG A CA 1
ATOM 1340 C C . ARG A 1 171 ? -23.315 -0.632 59.568 1.00 96.19 171 ARG A C 1
ATOM 1342 O O . ARG A 1 171 ? -24.203 -1.199 60.195 1.00 96.19 171 ARG A O 1
ATOM 1349 N N . GLU A 1 172 ? -22.164 -0.262 60.121 1.00 96.12 172 GLU A N 1
ATOM 1350 C CA . GLU A 1 172 ? -21.852 -0.445 61.547 1.00 96.12 172 GLU A CA 1
ATOM 1351 C C . GLU A 1 172 ? -22.865 0.286 62.434 1.00 96.12 172 GLU A C 1
ATOM 1353 O O . GLU A 1 172 ? -23.480 -0.317 63.314 1.00 96.12 172 GLU A O 1
ATOM 1358 N N . ARG A 1 173 ? -23.122 1.571 62.147 1.00 96.19 173 ARG A N 1
ATOM 1359 C CA . ARG A 1 173 ? -24.136 2.365 62.862 1.00 96.19 173 ARG A CA 1
ATOM 1360 C C . ARG A 1 173 ? -25.534 1.764 62.734 1.00 96.19 173 ARG A C 1
ATOM 1362 O O . ARG A 1 173 ? -26.286 1.787 63.704 1.00 96.19 173 ARG A O 1
ATOM 1369 N N . LYS A 1 174 ? -25.884 1.218 61.565 1.00 96.06 174 LYS A N 1
ATOM 1370 C CA . LYS A 1 174 ? -27.165 0.538 61.344 1.00 96.06 174 LYS A CA 1
ATOM 1371 C C . LYS A 1 174 ? -27.286 -0.727 62.196 1.00 96.06 174 LYS A C 1
ATOM 1373 O O . LYS A 1 174 ? -28.324 -0.892 62.819 1.00 96.06 174 LYS A O 1
ATOM 1378 N N . ILE A 1 175 ? -26.242 -1.557 62.281 1.00 95.62 175 ILE A N 1
ATOM 1379 C CA . ILE A 1 175 ? -26.234 -2.759 63.134 1.00 95.62 175 ILE A CA 1
ATOM 1380 C C . ILE A 1 175 ? -26.446 -2.371 64.604 1.00 95.62 175 ILE A C 1
ATOM 1382 O O . ILE A 1 175 ? -27.365 -2.878 65.233 1.00 95.62 175 ILE A O 1
ATOM 1386 N N . VAL A 1 176 ? -25.702 -1.385 65.121 1.00 95.81 176 VAL A N 1
ATOM 1387 C CA . VAL A 1 176 ? -25.866 -0.903 66.510 1.00 95.81 176 VAL A CA 1
ATOM 1388 C C . VAL A 1 176 ? -27.272 -0.336 66.772 1.00 95.81 176 VAL A C 1
ATOM 1390 O O . VAL A 1 176 ? -27.821 -0.507 67.863 1.00 95.81 176 VAL A O 1
ATOM 1393 N N . LEU A 1 177 ? -27.891 0.321 65.786 1.00 94.69 177 LEU A N 1
ATOM 1394 C CA . LEU A 1 177 ? -29.281 0.782 65.885 1.00 94.69 177 LEU A CA 1
ATOM 1395 C C . LEU A 1 177 ? -30.290 -0.377 65.847 1.00 94.69 177 LEU A C 1
ATOM 1397 O O . LEU A 1 177 ? -31.246 -0.366 66.614 1.00 94.69 177 LEU A O 1
ATOM 1401 N N . GLU A 1 178 ? -30.083 -1.389 65.007 1.00 94.31 178 GLU A N 1
ATOM 1402 C CA . GLU A 1 178 ? -30.945 -2.576 64.946 1.00 94.31 178 GLU A CA 1
ATOM 1403 C C . GLU A 1 178 ? -30.839 -3.422 66.228 1.00 94.31 178 GLU A C 1
ATOM 1405 O O . GLU A 1 178 ? -31.869 -3.818 66.773 1.00 94.31 178 GLU A O 1
ATOM 1410 N N . ASP A 1 179 ? -29.636 -3.592 66.785 1.00 94.81 179 ASP A N 1
ATOM 1411 C CA . ASP A 1 179 ? -29.405 -4.270 68.068 1.00 94.81 179 ASP A CA 1
ATOM 1412 C C . ASP A 1 179 ? -30.057 -3.521 69.244 1.00 94.81 179 ASP A C 1
ATOM 1414 O O . ASP A 1 179 ? -30.678 -4.135 70.116 1.00 94.81 179 ASP A O 1
ATOM 1418 N N . THR A 1 180 ? -29.964 -2.185 69.280 1.00 95.00 180 THR A N 1
ATOM 1419 C CA . THR A 1 180 ? -30.597 -1.379 70.343 1.00 95.00 180 THR A CA 1
ATOM 1420 C C . THR A 1 180 ? -32.118 -1.314 70.216 1.00 95.00 180 THR A C 1
ATOM 1422 O O . THR A 1 180 ? -32.804 -1.322 71.240 1.00 95.00 180 THR A O 1
ATOM 1425 N N . ILE A 1 181 ? -32.668 -1.331 68.997 1.00 92.31 181 ILE A N 1
ATOM 1426 C CA . ILE A 1 181 ? -34.112 -1.491 68.772 1.00 92.31 181 ILE A CA 1
ATOM 1427 C C . ILE A 1 181 ? -34.566 -2.873 69.256 1.00 92.31 181 ILE A C 1
ATOM 1429 O O . ILE A 1 181 ? -35.477 -2.940 70.078 1.00 92.31 181 ILE A O 1
ATOM 1433 N N . ALA A 1 182 ? -33.896 -3.956 68.851 1.00 94.31 182 ALA A N 1
ATOM 1434 C CA . ALA A 1 182 ? -34.233 -5.314 69.286 1.00 94.31 182 ALA A CA 1
ATOM 1435 C C . ALA A 1 182 ? -34.141 -5.485 70.817 1.00 94.31 182 ALA A C 1
ATOM 1437 O O . ALA A 1 182 ? -34.983 -6.147 71.429 1.00 94.31 182 ALA A O 1
ATOM 1438 N N . ALA A 1 183 ? -33.162 -4.840 71.463 1.00 93.44 183 ALA A N 1
ATOM 1439 C CA . ALA A 1 183 ? -33.056 -4.804 72.919 1.00 93.44 183 ALA A CA 1
ATOM 1440 C C . ALA A 1 183 ? -34.246 -4.079 73.577 1.00 93.44 183 ALA A C 1
ATOM 1442 O O . ALA A 1 183 ? -34.803 -4.595 74.547 1.00 93.44 183 ALA A O 1
ATOM 1443 N N . MET A 1 184 ? -34.675 -2.926 73.045 1.00 92.56 184 MET A N 1
ATOM 1444 C CA . MET A 1 184 ? -35.852 -2.202 73.552 1.00 92.56 184 MET A CA 1
ATOM 1445 C C . MET A 1 184 ? -37.172 -2.933 73.275 1.00 92.56 184 MET A C 1
ATOM 1447 O O . MET A 1 184 ? -38.066 -2.916 74.116 1.00 92.56 184 MET A O 1
ATOM 1451 N N . GLU A 1 185 ? -37.314 -3.602 72.131 1.00 92.62 185 GLU A N 1
ATOM 1452 C CA . GLU A 1 185 ? -38.484 -4.440 71.845 1.00 92.62 185 GLU A CA 1
ATOM 1453 C C . GLU A 1 185 ? -38.566 -5.624 72.818 1.00 92.62 185 GLU A C 1
ATOM 1455 O O . GLU A 1 185 ? -39.645 -5.928 73.327 1.00 92.62 185 GLU A O 1
ATOM 1460 N N . SER A 1 186 ? -37.422 -6.234 73.147 1.00 93.50 186 SER A N 1
ATOM 1461 C CA . SER A 1 186 ? -37.314 -7.320 74.125 1.00 93.50 186 SER A CA 1
ATOM 1462 C C . SER A 1 186 ? -37.674 -6.875 75.551 1.00 93.50 186 SER A C 1
ATOM 1464 O O . SER A 1 186 ? -38.483 -7.532 76.213 1.00 93.50 186 SER A O 1
ATOM 1466 N N . THR A 1 187 ? -37.159 -5.732 76.029 1.00 93.06 187 THR A N 1
ATOM 1467 C CA . THR A 1 187 ? -37.524 -5.216 77.363 1.00 93.06 187 THR A CA 1
ATOM 1468 C C . THR A 1 187 ? -38.993 -4.806 77.433 1.00 93.06 187 THR A C 1
ATOM 1470 O O . THR A 1 187 ? -39.677 -5.169 78.387 1.00 93.06 187 THR A O 1
ATOM 1473 N N . LEU A 1 188 ? -39.517 -4.135 76.405 1.00 90.50 188 LEU A N 1
ATOM 1474 C CA . LEU A 1 188 ? -40.917 -3.705 76.339 1.00 90.50 188 LEU A CA 1
ATOM 1475 C C . LEU A 1 188 ? -41.873 -4.911 76.229 1.00 90.50 188 LEU A C 1
ATOM 1477 O O . LEU A 1 188 ? -42.960 -4.899 76.812 1.00 90.50 188 LEU A O 1
ATOM 1481 N N . ALA A 1 189 ? -41.470 -5.993 75.553 1.00 90.69 189 ALA A N 1
ATOM 1482 C CA . ALA A 1 189 ? -42.189 -7.267 75.577 1.00 90.69 189 ALA A CA 1
ATOM 1483 C C . ALA A 1 189 ? -42.181 -7.910 76.977 1.00 90.69 189 ALA A C 1
ATOM 1485 O O . ALA A 1 189 ? -43.237 -8.313 77.464 1.00 90.69 189 ALA A O 1
ATOM 1486 N N . ALA A 1 190 ? -41.032 -7.945 77.660 1.00 90.31 190 ALA A N 1
ATOM 1487 C CA . ALA A 1 190 ? -40.926 -8.473 79.022 1.00 90.31 190 ALA A CA 1
ATOM 1488 C C . ALA A 1 190 ? -41.745 -7.656 80.043 1.00 90.31 190 ALA A C 1
ATOM 1490 O O . ALA A 1 190 ? -42.393 -8.234 80.918 1.00 90.31 190 ALA A O 1
ATOM 1491 N N . GLU A 1 191 ? -41.784 -6.326 79.914 1.00 90.44 191 GLU A N 1
ATOM 1492 C CA . GLU A 1 191 ? -42.651 -5.459 80.720 1.00 90.44 191 GLU A CA 1
ATOM 1493 C C . GLU A 1 191 ? -44.135 -5.702 80.433 1.00 90.44 191 GLU A C 1
ATOM 1495 O O . GLU A 1 191 ? -44.913 -5.838 81.378 1.00 90.44 191 GLU A O 1
ATOM 1500 N N . LYS A 1 192 ? -44.539 -5.832 79.160 1.00 89.38 192 LYS A N 1
ATOM 1501 C CA . LYS A 1 192 ? -45.917 -6.203 78.785 1.00 89.38 192 LYS A CA 1
ATOM 1502 C C . LYS A 1 192 ? -46.330 -7.541 79.389 1.00 89.38 192 LYS A C 1
ATOM 1504 O O . LYS A 1 192 ? -47.424 -7.637 79.939 1.00 89.38 192 LYS A O 1
ATOM 1509 N N . ASP A 1 193 ? -45.464 -8.549 79.336 1.00 88.00 193 ASP A N 1
ATOM 1510 C CA . ASP A 1 193 ? -45.736 -9.869 79.904 1.00 88.00 193 ASP A CA 1
ATOM 1511 C C . ASP A 1 193 ? -45.807 -9.842 81.435 1.00 88.00 193 ASP A C 1
ATOM 1513 O O . ASP A 1 193 ? -46.691 -10.468 82.018 1.00 88.00 193 ASP A O 1
ATOM 1517 N N . ASN A 1 194 ? -44.927 -9.095 82.106 1.00 87.94 194 ASN A N 1
ATOM 1518 C CA . ASN A 1 194 ? -44.984 -8.917 83.560 1.00 87.94 194 ASN A CA 1
ATOM 1519 C C . ASN A 1 194 ? -46.223 -8.115 83.988 1.00 87.94 194 ASN A C 1
ATOM 1521 O O . ASN A 1 194 ? -46.879 -8.471 84.967 1.00 87.94 194 ASN A O 1
ATOM 1525 N N . HIS A 1 195 ? -46.605 -7.083 83.233 1.00 85.69 195 HIS A N 1
ATOM 1526 C CA . HIS A 1 195 ? -47.835 -6.330 83.464 1.00 85.69 195 HIS A CA 1
ATOM 1527 C C . HIS A 1 195 ? -49.075 -7.208 83.245 1.00 85.69 195 HIS A C 1
ATOM 1529 O O . HIS A 1 195 ? -49.960 -7.231 84.100 1.00 85.69 195 HIS A O 1
ATOM 1535 N N . LYS A 1 196 ? -49.104 -8.011 82.169 1.00 86.19 196 LYS A N 1
ATOM 1536 C CA . LYS A 1 196 ? -50.164 -8.995 81.898 1.00 86.19 196 LYS A CA 1
ATOM 1537 C C . LYS A 1 196 ? -50.259 -10.040 83.012 1.00 86.19 196 LYS A C 1
ATOM 1539 O O . LYS A 1 196 ? -51.363 -10.307 83.468 1.00 86.19 196 LYS A O 1
ATOM 1544 N N . LYS A 1 197 ? -49.139 -10.588 83.498 1.00 84.19 197 LYS A N 1
ATOM 1545 C CA . LYS A 1 197 ? -49.110 -11.534 84.634 1.00 84.19 197 LYS A CA 1
ATOM 1546 C C . LYS A 1 197 ? -49.639 -10.898 85.924 1.00 84.19 197 LYS A C 1
ATOM 1548 O O . LYS A 1 197 ? -50.462 -11.510 86.596 1.00 84.19 197 LYS A O 1
ATOM 1553 N N . ASN A 1 198 ? -49.243 -9.661 86.233 1.00 80.81 198 ASN A N 1
ATOM 1554 C CA . ASN A 1 198 ? -49.736 -8.926 87.404 1.00 80.81 198 ASN A CA 1
ATOM 1555 C C . ASN A 1 198 ? -51.238 -8.589 87.315 1.00 80.81 198 ASN A C 1
ATOM 1557 O O . ASN A 1 198 ? -51.927 -8.596 88.336 1.00 80.81 198 ASN A O 1
ATOM 1561 N N . LEU A 1 199 ? -51.756 -8.312 86.113 1.00 76.75 199 LEU A N 1
ATOM 1562 C CA . LEU A 1 199 ? -53.193 -8.161 85.862 1.00 76.75 199 LEU A CA 1
ATOM 1563 C C . LEU A 1 199 ? -53.933 -9.491 86.014 1.00 76.75 199 LEU A C 1
ATOM 1565 O O . LEU A 1 199 ? -54.906 -9.543 86.758 1.00 76.75 199 LEU A O 1
ATOM 1569 N N . LEU A 1 200 ? -53.439 -10.559 85.378 1.00 73.56 200 LEU A N 1
ATOM 1570 C CA . LEU A 1 200 ? -54.039 -11.892 85.444 1.00 73.56 200 LEU A CA 1
ATOM 1571 C C . LEU A 1 200 ? -54.122 -12.402 86.884 1.00 73.56 200 LEU A C 1
ATOM 1573 O O . LEU A 1 200 ? -55.204 -12.801 87.296 1.00 73.56 200 LEU A O 1
ATOM 1577 N N . ALA A 1 201 ? -53.045 -12.293 87.669 1.00 69.38 201 ALA A N 1
ATOM 1578 C CA . ALA A 1 201 ? -53.051 -12.657 89.087 1.00 69.38 201 ALA A CA 1
ATOM 1579 C C . ALA A 1 201 ? -54.100 -11.860 89.887 1.00 69.38 201 ALA A C 1
ATOM 1581 O O . ALA A 1 201 ? -54.866 -12.439 90.649 1.00 69.38 201 ALA A O 1
ATOM 1582 N N . ARG A 1 202 ? -54.207 -10.542 89.655 1.00 66.00 202 ARG A N 1
ATOM 1583 C CA . ARG A 1 202 ? -55.233 -9.696 90.295 1.00 66.00 202 ARG A CA 1
ATOM 1584 C C . ARG A 1 202 ? -56.667 -10.028 89.879 1.00 66.00 202 ARG A C 1
ATOM 1586 O O . ARG A 1 202 ? -57.578 -9.786 90.664 1.00 66.00 202 ARG A O 1
ATOM 1593 N N . THR A 1 203 ? -56.883 -10.535 88.667 1.00 62.56 203 THR A N 1
ATOM 1594 C CA . THR A 1 203 ? -58.217 -10.934 88.195 1.00 62.56 203 THR A CA 1
ATOM 1595 C C . THR A 1 203 ? -58.572 -12.378 88.554 1.00 62.56 203 THR A C 1
ATOM 1597 O O . THR A 1 203 ? -59.730 -12.660 88.840 1.00 62.56 203 THR A O 1
ATOM 1600 N N . GLU A 1 204 ? -57.608 -13.298 88.601 1.00 59.16 204 GLU A N 1
ATOM 1601 C CA . GLU A 1 204 ? -57.828 -14.706 88.963 1.00 59.16 204 GLU A CA 1
ATOM 1602 C C . GLU A 1 204 ? -58.452 -14.836 90.365 1.00 59.16 204 GLU A C 1
ATOM 1604 O O . GLU A 1 204 ? -59.397 -15.613 90.529 1.00 59.16 204 GLU A O 1
ATOM 1609 N N . ASP A 1 205 ? -57.998 -14.001 91.310 1.00 54.53 205 ASP A N 1
ATOM 1610 C CA . ASP A 1 205 ? -58.498 -13.878 92.690 1.00 54.53 205 ASP A CA 1
ATOM 1611 C C . ASP A 1 205 ? -59.899 -13.236 92.815 1.00 54.53 205 ASP A C 1
ATOM 1613 O O . ASP A 1 205 ? -60.483 -13.253 93.899 1.00 54.53 205 ASP A O 1
ATOM 1617 N N . GLN A 1 206 ? -60.448 -12.629 91.751 1.00 53.12 206 GLN A N 1
ATOM 1618 C CA . GLN A 1 206 ? -61.686 -11.826 91.824 1.00 53.12 206 GLN A CA 1
ATOM 1619 C C . GLN A 1 206 ? -62.770 -12.182 90.796 1.00 53.12 206 GLN A C 1
ATOM 1621 O O . GLN A 1 206 ? -63.892 -11.684 90.905 1.00 53.12 206 GLN A O 1
ATOM 1626 N N . LEU A 1 207 ? -62.478 -13.009 89.788 1.00 55.97 207 LEU A N 1
ATOM 1627 C CA . LEU A 1 207 ? -63.419 -13.269 88.699 1.00 55.97 207 LEU A CA 1
ATOM 1628 C C . LEU A 1 207 ? -64.303 -14.499 88.925 1.00 55.97 207 LEU A C 1
ATOM 1630 O O . LEU A 1 207 ? -63.855 -15.644 88.853 1.00 55.97 207 LEU A O 1
ATOM 1634 N N . ASP A 1 208 ? -65.598 -14.227 89.089 1.00 64.81 208 ASP A N 1
ATOM 1635 C CA . ASP A 1 208 ? -66.670 -15.219 89.025 1.00 64.81 208 ASP A CA 1
ATOM 1636 C C . ASP A 1 208 ? -66.709 -15.917 87.644 1.00 64.81 208 ASP A C 1
ATOM 1638 O O . ASP A 1 208 ? -66.266 -15.402 86.611 1.00 64.81 208 ASP A O 1
ATOM 1642 N N . THR A 1 209 ? -67.266 -17.123 87.641 1.00 64.19 209 THR A N 1
ATOM 1643 C CA . THR A 1 209 ? -67.383 -18.077 86.533 1.00 64.19 209 THR A CA 1
ATOM 1644 C C . THR A 1 209 ? -67.897 -17.476 85.222 1.00 64.19 209 THR A C 1
ATOM 1646 O O . THR A 1 209 ? -67.421 -17.861 84.152 1.00 64.19 209 THR A O 1
ATOM 1649 N N . THR A 1 210 ? -68.814 -16.505 85.278 1.00 72.25 210 THR A N 1
ATOM 1650 C CA . THR A 1 210 ? -69.302 -15.787 84.088 1.00 72.25 210 THR A CA 1
ATOM 1651 C C . THR A 1 210 ? -68.181 -15.012 83.395 1.00 72.25 210 THR A C 1
ATOM 1653 O O . THR A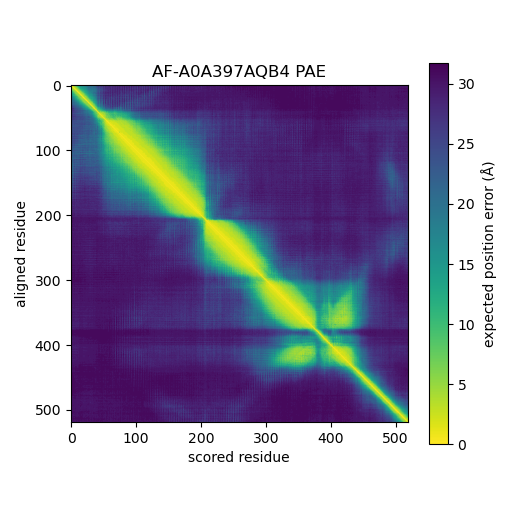 1 210 ? -68.009 -15.151 82.187 1.00 72.25 210 THR A O 1
ATOM 1656 N N . THR A 1 211 ? -67.360 -14.262 84.134 1.00 76.62 211 THR 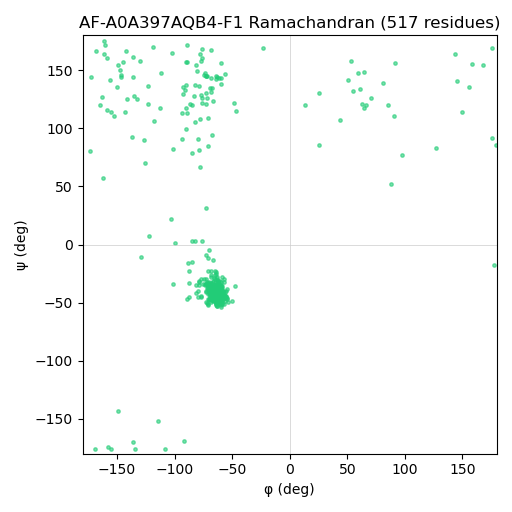A N 1
ATOM 1657 C CA . THR A 1 211 ? -66.265 -13.487 83.531 1.00 76.62 211 THR A CA 1
ATOM 1658 C C . THR A 1 211 ? -65.132 -14.394 83.057 1.00 76.62 211 THR A C 1
ATOM 1660 O O . THR A 1 211 ? -64.529 -14.110 82.024 1.00 76.62 211 THR A O 1
ATOM 1663 N N . LYS A 1 212 ? -64.879 -15.529 83.734 1.00 77.38 212 LYS A N 1
ATOM 1664 C CA . LYS A 1 212 ? -63.926 -16.537 83.229 1.00 77.38 212 LYS A CA 1
ATOM 1665 C C . LYS A 1 212 ? -64.369 -17.099 81.865 1.00 77.38 212 LYS A C 1
ATOM 1667 O O . LYS A 1 212 ? -63.526 -17.258 80.986 1.00 77.38 212 LYS A O 1
ATOM 1672 N N . ARG A 1 213 ? -65.679 -17.285 81.624 1.00 80.25 213 ARG A N 1
ATOM 1673 C CA . ARG A 1 213 ? -66.212 -17.614 80.284 1.00 80.25 213 ARG A CA 1
ATOM 1674 C C . ARG A 1 213 ? -65.957 -16.490 79.272 1.00 80.25 213 ARG A C 1
ATOM 1676 O O . ARG A 1 213 ? -65.406 -16.759 78.211 1.00 80.25 213 ARG A O 1
ATOM 1683 N N . THR A 1 214 ? -66.285 -15.242 79.608 1.00 84.50 214 THR A N 1
ATOM 1684 C CA . THR A 1 214 ? -66.072 -14.097 78.702 1.00 84.50 214 THR A CA 1
ATOM 1685 C C . THR A 1 214 ? -64.589 -13.861 78.387 1.00 84.50 214 THR A C 1
ATOM 1687 O O . THR A 1 214 ? -64.260 -13.412 77.291 1.00 84.50 214 THR A O 1
ATOM 1690 N N . MET A 1 215 ? -63.665 -14.201 79.293 1.00 82.31 215 MET A N 1
ATOM 1691 C CA . MET A 1 215 ? -62.230 -14.222 78.985 1.00 82.31 215 MET A CA 1
ATOM 1692 C C . MET A 1 215 ? -61.878 -15.308 77.963 1.00 82.31 215 MET A C 1
ATOM 1694 O O . MET A 1 215 ? -61.222 -14.991 76.978 1.00 82.31 215 MET A O 1
ATOM 1698 N N . MET A 1 216 ? -62.366 -16.543 78.127 1.00 85.19 216 MET A N 1
ATOM 1699 C CA . MET A 1 216 ? -62.137 -17.620 77.148 1.00 85.19 216 MET A CA 1
ATOM 1700 C C . MET A 1 216 ? -62.705 -17.286 75.759 1.00 85.19 216 MET A C 1
ATOM 1702 O O . MET A 1 216 ? -62.055 -17.556 74.751 1.00 85.19 216 MET A O 1
ATOM 1706 N N . GLU A 1 217 ? -63.882 -16.659 75.693 1.00 88.00 217 GLU A N 1
ATOM 1707 C CA . GLU A 1 217 ? -64.490 -16.181 74.442 1.00 88.00 217 GLU A CA 1
ATOM 1708 C C . GLU A 1 217 ? -63.628 -15.089 73.773 1.00 88.00 217 GLU A C 1
ATOM 1710 O O . GLU A 1 217 ? -63.422 -15.114 72.557 1.00 88.00 217 GLU A O 1
ATOM 1715 N N . ASN A 1 218 ? -63.044 -14.176 74.560 1.00 89.81 218 ASN A N 1
ATOM 1716 C CA . ASN A 1 218 ? -62.091 -13.182 74.057 1.00 89.81 218 ASN A CA 1
ATOM 1717 C C . ASN A 1 218 ? -60.756 -13.807 73.618 1.00 89.81 218 ASN A C 1
ATOM 1719 O O . ASN A 1 218 ? -60.256 -13.444 72.558 1.00 89.81 218 ASN A O 1
ATOM 1723 N N . ASP A 1 219 ? -60.183 -14.754 74.364 1.00 90.88 219 ASP A N 1
ATOM 1724 C CA . ASP A 1 219 ? -58.940 -15.441 73.981 1.00 90.88 219 ASP A CA 1
ATOM 1725 C C . ASP A 1 219 ? -59.129 -16.287 72.706 1.00 90.88 219 ASP A C 1
ATOM 1727 O O . ASP A 1 219 ? -58.240 -16.333 71.846 1.00 90.88 219 ASP A O 1
ATOM 1731 N N . GLN A 1 220 ? -60.311 -16.887 72.514 1.00 91.88 220 GLN A N 1
ATOM 1732 C CA . GLN A 1 220 ? -60.688 -17.537 71.257 1.00 91.88 220 GLN A CA 1
ATOM 1733 C C . GLN A 1 220 ? -60.768 -16.519 70.107 1.00 91.88 220 GLN A C 1
ATOM 1735 O O . GLN A 1 220 ? -60.164 -16.740 69.057 1.00 91.88 220 GLN A O 1
ATOM 1740 N N . MET A 1 221 ? -61.437 -15.377 70.308 1.00 92.69 221 MET A N 1
ATOM 1741 C CA . MET A 1 221 ? -61.514 -14.300 69.310 1.00 92.69 221 MET A CA 1
ATOM 1742 C C . MET A 1 221 ? -60.133 -13.706 68.975 1.00 92.69 221 MET A C 1
ATOM 1744 O O . MET A 1 221 ? -59.849 -13.430 67.811 1.00 92.69 221 MET A O 1
ATOM 1748 N N . ILE A 1 222 ? -59.244 -13.552 69.959 1.00 93.12 222 ILE A N 1
ATOM 1749 C CA . ILE A 1 222 ? -57.854 -13.115 69.756 1.00 93.12 222 ILE A CA 1
ATOM 1750 C C . ILE A 1 222 ? -57.083 -14.148 68.926 1.00 93.12 222 ILE A C 1
ATOM 1752 O O . ILE A 1 222 ? -56.325 -13.768 68.035 1.00 93.12 222 ILE A O 1
ATOM 1756 N N . SER A 1 223 ? -57.286 -15.443 69.179 1.00 92.56 223 SER A N 1
ATOM 1757 C CA . SER A 1 223 ? -56.643 -16.528 68.425 1.00 92.56 223 SER A CA 1
ATOM 1758 C C . SER A 1 223 ? -57.097 -16.554 66.960 1.00 92.56 223 SER A C 1
ATOM 1760 O O . SER A 1 223 ? -56.266 -16.640 66.054 1.00 92.56 223 SER A O 1
ATOM 1762 N N . GLU A 1 224 ? -58.400 -16.392 66.725 1.00 94.69 224 GLU A N 1
ATOM 1763 C CA . GLU A 1 224 ? -59.018 -16.259 65.401 1.00 94.69 224 GLU A CA 1
ATOM 1764 C C . GLU A 1 224 ? -58.467 -15.031 64.647 1.00 94.69 224 GLU A C 1
ATOM 1766 O O . GLU A 1 224 ? -57.992 -15.136 63.515 1.00 94.69 224 GLU A O 1
ATOM 1771 N N . LEU A 1 225 ? -58.415 -13.868 65.306 1.00 94.94 225 LEU A N 1
ATOM 1772 C CA . LEU A 1 225 ? -57.917 -12.617 64.724 1.00 94.94 225 LEU A CA 1
ATOM 1773 C C . LEU A 1 225 ? -56.404 -12.679 64.431 1.00 94.94 225 LEU A C 1
ATOM 1775 O O . LEU A 1 225 ? -55.954 -12.191 63.394 1.00 94.94 225 LEU A O 1
ATOM 1779 N N . GLN A 1 226 ? -55.610 -13.349 65.276 1.00 92.44 226 GLN A N 1
ATOM 1780 C CA . GLN A 1 226 ? -54.197 -13.634 64.993 1.00 92.44 226 GLN A CA 1
ATOM 1781 C C . GLN A 1 226 ? -54.008 -14.575 63.796 1.00 92.44 226 GLN A C 1
ATOM 1783 O O . GLN A 1 226 ? -53.065 -14.387 63.024 1.00 92.44 226 GLN A O 1
ATOM 1788 N N . TYR A 1 227 ? -54.868 -15.585 63.631 1.00 95.44 227 TYR A N 1
ATOM 1789 C CA . TYR A 1 227 ? -54.830 -16.479 62.472 1.00 95.44 227 TYR A CA 1
ATOM 1790 C C . TYR A 1 227 ? -55.149 -15.718 61.178 1.00 95.44 227 TYR A C 1
ATOM 1792 O O . TYR A 1 227 ? -54.371 -15.775 60.223 1.00 95.44 227 TYR A O 1
ATOM 1800 N N . GLN A 1 228 ? -56.226 -14.929 61.180 1.00 95.81 228 GLN A N 1
ATOM 1801 C CA . GLN A 1 228 ? -56.625 -14.097 60.042 1.00 95.81 228 GLN A CA 1
ATOM 1802 C C . GLN A 1 228 ? -55.549 -13.058 59.686 1.00 95.81 228 GLN A C 1
ATOM 1804 O O . GLN A 1 228 ? -55.207 -12.919 58.514 1.00 95.81 228 GLN A O 1
ATOM 1809 N N . SER A 1 229 ? -54.947 -12.400 60.685 1.00 95.12 229 SER A N 1
ATOM 1810 C CA . SER A 1 229 ? -53.821 -11.470 60.498 1.00 95.12 229 SER A CA 1
ATOM 1811 C C . SER A 1 229 ? -52.618 -12.137 59.812 1.00 95.12 229 SER A C 1
ATOM 1813 O O . SER A 1 229 ? -52.093 -11.630 58.823 1.00 95.12 229 SER A O 1
ATOM 1815 N N . LYS A 1 230 ? -52.224 -13.339 60.254 1.00 95.50 230 LYS A N 1
ATOM 1816 C CA . LYS A 1 230 ? -51.128 -14.095 59.623 1.00 95.50 230 LYS A CA 1
ATOM 1817 C C . LYS A 1 230 ? -51.440 -14.508 58.182 1.00 95.50 230 LYS A C 1
ATOM 1819 O O . LYS A 1 230 ? -50.521 -14.598 57.371 1.00 95.50 230 LYS A O 1
ATOM 1824 N N . GLU A 1 231 ? -52.696 -14.784 57.834 1.00 95.62 231 GLU A N 1
ATOM 1825 C CA . GLU A 1 231 ? -53.053 -15.124 56.450 1.00 95.62 231 GLU A CA 1
ATOM 1826 C C . GLU A 1 231 ? -53.146 -13.879 55.548 1.00 95.62 231 GLU A C 1
ATOM 1828 O O . GLU A 1 231 ? -52.703 -13.932 54.398 1.00 95.62 231 GLU A O 1
ATOM 1833 N N . THR A 1 232 ? -53.612 -12.733 56.062 1.00 95.12 232 THR A N 1
ATOM 1834 C CA . THR A 1 232 ? -53.572 -11.462 55.314 1.00 95.12 232 THR A CA 1
ATOM 1835 C C . THR A 1 232 ? -52.133 -10.986 55.101 1.00 95.12 232 THR A C 1
ATOM 1837 O O . THR A 1 232 ? -51.812 -10.514 54.011 1.00 95.12 232 THR A O 1
ATOM 1840 N N . GLU A 1 233 ? -51.231 -11.199 56.063 1.00 94.62 233 GLU A N 1
ATOM 1841 C CA . GLU A 1 233 ? -49.797 -10.934 55.912 1.00 94.62 233 GLU A CA 1
ATOM 1842 C C . GLU A 1 233 ? -49.161 -11.813 54.821 1.00 94.62 233 GLU A C 1
ATOM 1844 O O . GLU A 1 233 ? -48.516 -11.289 53.909 1.00 94.62 233 GLU A O 1
ATOM 1849 N N . LYS A 1 234 ? -49.414 -13.133 54.821 1.00 95.62 234 LYS A N 1
ATOM 1850 C CA . LYS A 1 234 ? -48.982 -14.029 53.725 1.00 95.62 234 LYS A CA 1
ATOM 1851 C C . LYS A 1 234 ? -49.515 -13.571 52.366 1.00 95.62 234 LYS A C 1
ATOM 1853 O O . LYS A 1 234 ? -48.793 -13.648 51.370 1.00 95.62 234 LYS A O 1
ATOM 1858 N N . LEU A 1 235 ? -50.769 -13.120 52.301 1.00 96.06 235 LEU A N 1
ATOM 1859 C CA . LEU A 1 235 ? -51.373 -12.614 51.069 1.00 96.06 235 LEU A CA 1
ATOM 1860 C C . LEU A 1 235 ? -50.712 -11.305 50.609 1.00 96.06 235 LEU A C 1
ATOM 1862 O O . LEU A 1 235 ? -50.454 -11.141 49.418 1.00 96.06 235 LEU A O 1
ATOM 1866 N N . LEU A 1 236 ? -50.360 -10.416 51.538 1.00 95.44 236 LEU A N 1
ATOM 1867 C CA . LEU A 1 236 ? -49.667 -9.159 51.257 1.00 95.44 236 LEU A CA 1
ATOM 1868 C C . LEU A 1 236 ? -48.207 -9.375 50.816 1.00 95.44 236 LEU A C 1
ATOM 1870 O O . LEU A 1 236 ? -47.718 -8.657 49.944 1.00 95.44 236 LEU A O 1
ATOM 1874 N N . VAL A 1 237 ? -47.524 -10.400 51.338 1.00 96.00 237 VAL A N 1
ATOM 1875 C CA . VAL A 1 237 ? -46.210 -10.845 50.835 1.00 96.00 237 VAL A CA 1
ATOM 1876 C C . VAL A 1 237 ? -46.324 -11.392 49.406 1.00 96.00 237 VAL A C 1
ATOM 1878 O O . VAL A 1 237 ? -45.546 -10.989 48.542 1.00 96.00 237 VAL A O 1
ATOM 1881 N N . LYS A 1 238 ? -47.326 -12.238 49.118 1.00 96.69 238 LYS A N 1
ATOM 1882 C CA . LYS A 1 238 ? -47.607 -12.726 47.751 1.00 96.69 238 LYS A CA 1
ATOM 1883 C C . LYS A 1 238 ? -47.918 -11.573 46.787 1.00 96.69 238 LYS A C 1
ATOM 1885 O O . LYS A 1 238 ? -47.394 -11.559 45.677 1.00 96.69 238 LYS A O 1
ATOM 1890 N N . TYR A 1 239 ? -48.714 -10.590 47.216 1.00 96.69 239 TYR A N 1
ATOM 1891 C CA . TYR A 1 239 ? -49.019 -9.394 46.425 1.00 96.69 239 TYR A CA 1
ATOM 1892 C C . TYR A 1 239 ? -47.751 -8.594 46.094 1.00 96.69 239 TYR A C 1
ATOM 1894 O O . TYR A 1 239 ? -47.521 -8.282 44.931 1.00 96.69 239 TYR A O 1
ATOM 1902 N N . LYS A 1 240 ? -46.883 -8.328 47.081 1.00 97.06 240 LYS A N 1
ATOM 1903 C CA . LYS A 1 240 ? -45.609 -7.616 46.863 1.00 97.06 240 LYS A CA 1
ATOM 1904 C C . LYS A 1 240 ? -44.666 -8.356 45.908 1.00 97.06 240 LYS A C 1
ATOM 1906 O O . LYS A 1 240 ? -43.973 -7.710 45.129 1.00 97.06 240 LYS A O 1
ATOM 1911 N N . ALA A 1 241 ? -44.645 -9.690 45.941 1.00 95.06 241 ALA A N 1
ATOM 1912 C CA . ALA A 1 241 ? -43.867 -10.493 44.994 1.00 95.06 241 ALA A CA 1
ATOM 1913 C C . ALA A 1 241 ? -44.420 -10.403 43.557 1.00 95.06 241 ALA A C 1
ATOM 1915 O O . ALA A 1 241 ? -43.655 -10.224 42.613 1.00 95.06 241 ALA A O 1
ATOM 1916 N N . LEU A 1 242 ? -45.747 -10.444 43.390 1.00 95.81 242 LEU A N 1
ATOM 1917 C CA . LEU A 1 242 ? -46.399 -10.220 42.093 1.00 95.81 242 LEU A CA 1
ATOM 1918 C C . LEU A 1 242 ? -46.199 -8.783 41.584 1.00 95.81 242 LEU A C 1
ATOM 1920 O O . LEU A 1 242 ? -46.041 -8.563 40.387 1.00 95.81 242 LEU A O 1
ATOM 1924 N N . GLU A 1 243 ? -46.171 -7.791 42.474 1.00 96.69 243 GLU A N 1
ATOM 1925 C CA . GLU A 1 243 ? -45.921 -6.390 42.124 1.00 96.69 243 GLU A CA 1
ATOM 1926 C C . GLU A 1 243 ? -44.492 -6.177 41.597 1.00 96.69 243 GLU A C 1
ATOM 1928 O O . GLU A 1 243 ? -44.311 -5.535 40.556 1.00 96.69 243 GLU A O 1
ATOM 1933 N N . THR A 1 244 ? -43.474 -6.764 42.240 1.00 95.81 244 THR A N 1
ATOM 1934 C CA . THR A 1 244 ? -42.091 -6.701 41.737 1.00 95.81 244 THR A CA 1
ATOM 1935 C C . THR A 1 244 ? -41.903 -7.505 40.449 1.00 95.81 244 THR A C 1
ATOM 1937 O O . THR A 1 244 ? -41.197 -7.036 39.554 1.00 95.81 244 THR A O 1
ATOM 1940 N N . GLU A 1 245 ? -42.582 -8.645 40.290 1.00 96.44 245 GLU A N 1
ATOM 1941 C CA . GLU A 1 245 ? -42.616 -9.402 39.032 1.00 96.44 245 GLU A CA 1
ATOM 1942 C C . GLU A 1 245 ? -43.250 -8.584 37.892 1.00 96.44 245 GLU A C 1
ATOM 1944 O O . GLU A 1 245 ? -42.666 -8.468 36.815 1.00 96.44 245 GLU A O 1
ATOM 1949 N N . VAL A 1 246 ? -44.385 -7.917 38.128 1.00 96.50 246 VAL A N 1
ATOM 1950 C CA . VAL A 1 246 ? -45.028 -7.030 37.140 1.00 96.50 246 VAL A CA 1
ATOM 1951 C C . VAL A 1 246 ? -44.121 -5.855 36.755 1.00 96.50 246 VAL A C 1
ATOM 1953 O O . VAL A 1 246 ? -44.072 -5.479 35.580 1.00 96.50 246 VAL A O 1
ATOM 1956 N N . VAL A 1 247 ? -43.369 -5.278 37.698 1.00 97.25 247 VAL A N 1
ATOM 1957 C CA . VAL A 1 247 ? -42.361 -4.244 37.396 1.00 97.25 247 VAL A CA 1
ATOM 1958 C C . VAL A 1 247 ? -41.206 -4.818 36.564 1.00 97.25 247 VAL A C 1
ATOM 1960 O O . VAL A 1 247 ? -40.799 -4.192 35.581 1.00 97.25 247 VAL A O 1
ATOM 1963 N N . HIS A 1 248 ? -40.718 -6.017 36.893 1.00 96.38 248 HIS A N 1
ATOM 1964 C CA . HIS A 1 248 ? -39.657 -6.697 36.147 1.00 96.38 248 HIS A CA 1
ATOM 1965 C C . HIS A 1 248 ? -40.080 -7.020 34.705 1.00 96.38 248 HIS A C 1
ATOM 1967 O O . HIS A 1 248 ? -39.385 -6.646 33.760 1.00 96.38 248 HIS A O 1
ATOM 1973 N N . LEU A 1 249 ? -41.260 -7.619 34.517 1.00 96.88 249 LEU A N 1
ATOM 1974 C CA . LEU A 1 249 ? -41.823 -7.944 33.204 1.00 96.88 249 LEU A CA 1
ATOM 1975 C C . LEU A 1 249 ? -42.059 -6.688 32.351 1.00 96.88 249 LEU A C 1
ATOM 1977 O O . LEU A 1 249 ? -41.775 -6.693 31.154 1.00 96.88 249 LEU A O 1
ATOM 1981 N N . ARG A 1 250 ? -42.507 -5.574 32.950 1.00 96.62 250 ARG A N 1
ATOM 1982 C CA . ARG A 1 250 ? -42.629 -4.277 32.252 1.00 96.62 250 ARG A CA 1
ATOM 1983 C C . ARG A 1 250 ? -41.274 -3.739 31.783 1.00 96.62 250 ARG A C 1
ATOM 1985 O O . ARG A 1 250 ? -41.188 -3.214 30.672 1.00 96.62 250 ARG A O 1
ATOM 1992 N N . LEU A 1 251 ? -40.220 -3.879 32.592 1.00 96.19 251 LEU A N 1
ATOM 1993 C CA . LEU A 1 251 ? -38.861 -3.494 32.204 1.00 96.19 251 LEU A CA 1
ATOM 1994 C C . LEU A 1 251 ? -38.324 -4.393 31.078 1.00 96.19 251 LEU A C 1
ATOM 1996 O O . LEU A 1 251 ? -37.797 -3.879 30.093 1.00 96.19 251 LEU A O 1
ATOM 2000 N N . GLN A 1 252 ? -38.511 -5.710 31.184 1.00 95.50 252 GLN A N 1
ATOM 2001 C CA . GLN A 1 252 ? -38.105 -6.682 30.166 1.00 95.50 252 GLN A CA 1
ATOM 2002 C C . GLN A 1 252 ? -38.815 -6.433 28.826 1.00 95.50 252 GLN A C 1
ATOM 2004 O O . GLN A 1 252 ? -38.166 -6.403 27.782 1.00 95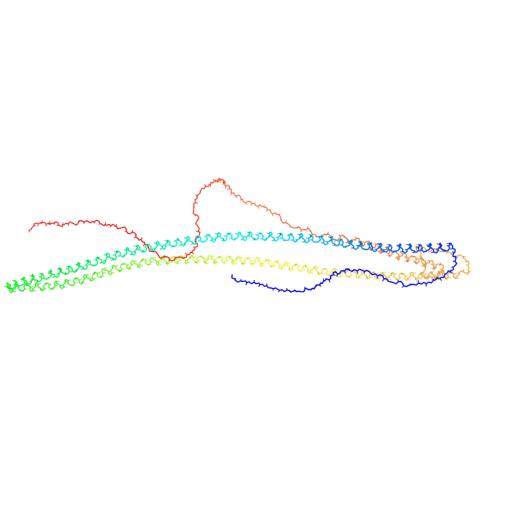.50 252 GLN A O 1
ATOM 2009 N N . LEU A 1 253 ? -40.126 -6.169 28.847 1.00 96.12 253 LEU A N 1
ATOM 2010 C CA . LEU A 1 253 ? -40.912 -5.834 27.655 1.00 96.12 253 LEU A CA 1
ATOM 2011 C C . LEU A 1 253 ? -40.409 -4.537 27.004 1.00 96.12 253 LEU A C 1
ATOM 2013 O O . LEU A 1 253 ? -40.273 -4.484 25.782 1.00 96.12 253 LEU A O 1
ATOM 2017 N N . LYS A 1 254 ? -40.060 -3.515 27.800 1.00 96.88 254 LYS A N 1
ATOM 2018 C CA . LYS A 1 254 ? -39.433 -2.292 27.278 1.00 96.88 254 LYS A CA 1
ATOM 2019 C C . LYS A 1 254 ? -38.094 -2.591 26.592 1.00 96.88 254 LYS A C 1
ATOM 2021 O O . LYS A 1 254 ? -37.904 -2.164 25.459 1.00 96.88 254 LYS A O 1
ATOM 2026 N N . VAL A 1 255 ? -37.201 -3.343 27.242 1.00 96.12 255 VAL A N 1
ATOM 2027 C CA . VAL A 1 255 ? -35.890 -3.705 26.671 1.00 96.12 255 VAL A CA 1
ATOM 2028 C C . VAL A 1 255 ? -36.051 -4.499 25.372 1.00 96.12 255 VAL A C 1
ATOM 2030 O O . VAL A 1 255 ? -35.380 -4.186 24.393 1.00 96.12 255 VAL A O 1
ATOM 2033 N N . ASN A 1 256 ? -36.976 -5.462 25.319 1.00 95.56 256 ASN A N 1
ATOM 2034 C CA . ASN A 1 256 ? -37.280 -6.203 24.092 1.00 95.56 256 ASN A CA 1
ATOM 2035 C C . ASN A 1 256 ? -37.774 -5.274 22.971 1.00 95.56 256 ASN A C 1
ATOM 2037 O O . ASN A 1 256 ? -37.342 -5.399 21.830 1.00 95.56 256 ASN A O 1
ATOM 2041 N N . LYS A 1 257 ? -38.621 -4.291 23.285 1.00 97.38 257 LYS A N 1
ATOM 2042 C CA . LYS A 1 257 ? -39.107 -3.322 22.294 1.00 97.38 257 LYS A CA 1
ATOM 2043 C C . LYS A 1 257 ? -38.004 -2.386 21.783 1.00 97.38 257 LYS A C 1
ATOM 2045 O O . LYS A 1 257 ? -37.977 -2.053 20.598 1.00 97.38 257 LYS A O 1
ATOM 2050 N N . ASP A 1 258 ? -37.070 -1.999 22.648 1.00 95.69 258 ASP A N 1
ATOM 2051 C CA . ASP A 1 258 ? -35.892 -1.224 22.252 1.00 95.69 258 ASP A CA 1
ATOM 2052 C C . ASP A 1 258 ? -34.949 -2.069 21.354 1.00 95.69 258 ASP A C 1
ATOM 2054 O O . ASP A 1 258 ? -34.424 -1.557 20.359 1.00 95.69 258 ASP A O 1
ATOM 2058 N N . THR A 1 259 ? -34.791 -3.379 21.609 1.00 95.12 259 THR A N 1
ATOM 2059 C CA . THR A 1 259 ? -33.998 -4.271 20.733 1.00 95.12 259 THR A CA 1
ATOM 2060 C C . THR A 1 259 ? -34.692 -4.605 19.409 1.00 95.12 259 THR A C 1
ATOM 2062 O O . THR A 1 259 ? -34.009 -4.665 18.386 1.00 95.12 259 THR A O 1
ATOM 2065 N N . GLU A 1 260 ? -36.023 -4.737 19.369 1.00 94.94 260 GLU A N 1
ATOM 2066 C CA . GLU A 1 260 ? -36.808 -4.840 18.126 1.00 94.94 260 GLU A CA 1
ATOM 2067 C C . GLU A 1 260 ? -36.556 -3.636 17.203 1.00 94.94 260 GLU A C 1
ATOM 2069 O O . GLU A 1 260 ? -36.316 -3.801 16.004 1.00 94.94 260 GLU A O 1
ATOM 2074 N N . VAL A 1 261 ? -36.543 -2.421 17.764 1.00 96.38 261 VAL A N 1
ATOM 2075 C CA . VAL A 1 261 ? -36.273 -1.181 17.019 1.00 96.38 261 VAL A CA 1
ATOM 2076 C C . VAL A 1 261 ? -34.847 -1.158 16.455 1.00 96.38 261 VAL A C 1
ATOM 2078 O O . VAL A 1 261 ? -34.661 -0.788 15.292 1.00 96.38 261 VAL A O 1
ATOM 2081 N N . GLU A 1 262 ? -33.836 -1.586 17.216 1.00 94.88 262 GLU A N 1
ATOM 2082 C CA . GLU A 1 262 ? -32.465 -1.702 16.695 1.00 94.88 262 GLU A CA 1
ATOM 2083 C C . GLU A 1 262 ? -32.317 -2.816 15.648 1.00 94.88 262 GLU A C 1
ATOM 2085 O O . GLU A 1 262 ? -31.644 -2.622 14.633 1.00 94.88 262 GLU A O 1
ATOM 2090 N N . MET A 1 263 ? -33.003 -3.950 15.809 1.00 93.94 263 MET A N 1
ATOM 2091 C CA . MET A 1 263 ? -33.033 -5.011 14.796 1.00 93.94 263 MET A CA 1
ATOM 2092 C C . MET A 1 263 ? -33.708 -4.546 13.498 1.00 93.94 263 MET A C 1
ATOM 2094 O O . MET A 1 263 ? -33.210 -4.852 12.410 1.00 93.94 263 MET A O 1
ATOM 2098 N N . ALA A 1 264 ? -34.766 -3.733 13.579 1.00 95.38 264 ALA A N 1
ATOM 2099 C CA . ALA A 1 264 ? -35.397 -3.111 12.416 1.00 95.38 264 ALA A CA 1
ATOM 2100 C C . ALA A 1 264 ? -34.455 -2.110 11.717 1.00 95.38 264 ALA A C 1
ATOM 2102 O O . ALA A 1 264 ? -34.275 -2.182 10.497 1.00 95.38 264 ALA A O 1
ATOM 2103 N N . LYS A 1 265 ? -33.778 -1.229 12.474 1.00 96.75 265 LYS A N 1
ATOM 2104 C CA . LYS A 1 265 ? -32.753 -0.305 11.943 1.00 96.75 265 LYS A CA 1
ATOM 2105 C C . LYS A 1 265 ? -31.618 -1.059 11.246 1.00 96.75 265 LYS A C 1
ATOM 2107 O O . LYS A 1 265 ? -31.246 -0.713 10.123 1.00 96.75 265 LYS A O 1
ATOM 2112 N N . ARG A 1 266 ? -31.096 -2.113 11.880 1.00 96.69 266 ARG A N 1
ATOM 2113 C CA . ARG A 1 266 ? -30.010 -2.957 11.362 1.00 96.69 266 ARG A CA 1
ATOM 2114 C C . ARG A 1 266 ? -30.419 -3.703 10.090 1.00 96.69 266 ARG A C 1
ATOM 2116 O O . ARG A 1 266 ? -29.669 -3.702 9.116 1.00 96.69 266 ARG A O 1
ATOM 2123 N N . THR A 1 267 ? -31.632 -4.253 10.058 1.00 96.19 267 THR A N 1
ATOM 2124 C CA . THR A 1 267 ? -32.213 -4.890 8.864 1.00 96.19 267 THR A CA 1
ATOM 2125 C C . THR A 1 267 ? -32.350 -3.888 7.717 1.00 96.19 267 THR A C 1
ATOM 2127 O O . THR A 1 267 ? -31.905 -4.160 6.603 1.00 96.19 267 THR A O 1
ATOM 2130 N N . HIS A 1 268 ? -32.871 -2.688 7.987 1.00 95.69 268 HIS A N 1
ATOM 2131 C CA . HIS A 1 268 ? -33.001 -1.627 6.987 1.00 95.69 268 HIS A CA 1
ATOM 2132 C C . HIS A 1 268 ? -31.639 -1.128 6.464 1.00 95.69 268 HIS A C 1
ATOM 2134 O O . HIS A 1 268 ? -31.501 -0.835 5.274 1.00 95.69 268 HIS A O 1
ATOM 2140 N N . PHE A 1 269 ? -30.612 -1.077 7.320 1.00 97.12 269 PHE A N 1
ATOM 2141 C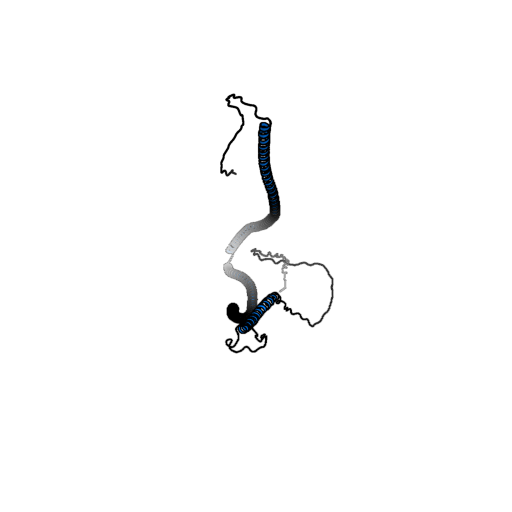 CA . PHE A 1 269 ? -29.236 -0.780 6.913 1.00 97.12 269 PHE A CA 1
ATOM 2142 C C . PHE A 1 269 ? -28.677 -1.857 5.972 1.00 97.12 269 PHE A C 1
ATOM 2144 O O . PHE A 1 269 ? -28.196 -1.518 4.889 1.00 97.12 269 PHE A O 1
ATOM 2151 N N . TYR A 1 270 ? -28.787 -3.143 6.326 1.00 95.56 270 TYR A N 1
ATOM 2152 C CA . TYR A 1 270 ? -28.332 -4.230 5.453 1.00 95.56 270 TYR A CA 1
ATOM 2153 C C . TYR A 1 270 ? -29.116 -4.274 4.134 1.00 95.56 270 TYR A C 1
ATOM 2155 O O . TYR A 1 270 ? -28.507 -4.426 3.080 1.00 95.56 270 TYR A O 1
ATOM 2163 N N . GLN A 1 271 ? -30.430 -4.034 4.148 1.00 95.38 271 GLN A N 1
ATOM 2164 C CA . GLN A 1 271 ? -31.245 -3.948 2.931 1.00 95.38 271 GLN A CA 1
ATOM 2165 C C . GLN A 1 271 ? -30.796 -2.792 2.015 1.00 95.38 271 GLN A C 1
ATOM 2167 O O . GLN A 1 271 ? -30.677 -2.973 0.803 1.00 95.38 271 GLN A O 1
ATOM 2172 N N . LYS A 1 272 ? -30.473 -1.618 2.582 1.00 95.44 272 LYS A N 1
ATOM 2173 C CA . LYS A 1 272 ? -29.874 -0.487 1.846 1.00 95.44 272 LYS A CA 1
ATOM 2174 C C . LYS A 1 272 ? -28.484 -0.812 1.291 1.00 95.44 272 LYS A C 1
ATOM 2176 O O . LYS A 1 272 ? -28.178 -0.404 0.172 1.00 95.44 272 LYS A O 1
ATOM 2181 N N . LEU A 1 273 ? -27.654 -1.536 2.043 1.00 94.94 273 LEU A N 1
ATOM 2182 C CA . LEU A 1 273 ? -26.322 -1.957 1.603 1.00 94.94 273 LEU A CA 1
ATOM 2183 C C . LEU A 1 273 ? -26.409 -2.964 0.448 1.00 94.94 273 LEU A C 1
ATOM 2185 O O . LEU A 1 273 ? -25.771 -2.754 -0.579 1.00 94.94 273 LEU A O 1
ATOM 2189 N N . ILE A 1 274 ? -27.257 -3.990 0.571 1.00 93.81 274 ILE A N 1
ATOM 2190 C CA . ILE A 1 274 ? -27.546 -4.966 -0.490 1.00 93.81 274 ILE A CA 1
ATOM 2191 C C . ILE A 1 274 ? -28.067 -4.254 -1.742 1.00 93.81 274 ILE A C 1
ATOM 2193 O O . ILE A 1 274 ? -27.586 -4.533 -2.837 1.00 93.81 274 ILE A O 1
ATOM 2197 N N . LYS A 1 275 ? -28.984 -3.282 -1.602 1.00 94.94 275 LYS A N 1
ATOM 2198 C CA . LYS A 1 275 ? -29.473 -2.506 -2.752 1.00 94.94 275 LYS A CA 1
ATOM 2199 C C . LYS A 1 275 ? -28.337 -1.754 -3.454 1.00 94.94 275 LYS A C 1
ATOM 2201 O O . LYS A 1 275 ? -28.197 -1.905 -4.660 1.00 94.94 275 LYS A O 1
ATOM 2206 N N . LYS A 1 276 ? -27.483 -1.037 -2.711 1.00 93.00 276 LYS A N 1
ATOM 2207 C CA . LYS A 1 276 ? -26.317 -0.326 -3.275 1.00 93.00 276 LYS A CA 1
ATOM 2208 C C . LYS A 1 276 ? -25.293 -1.254 -3.931 1.00 93.00 276 LYS A C 1
ATOM 2210 O O . LYS A 1 276 ? -24.686 -0.880 -4.932 1.00 93.00 276 LYS A O 1
ATOM 2215 N N . LEU A 1 277 ? -25.081 -2.447 -3.374 1.00 91.44 277 LEU A N 1
ATOM 2216 C CA . LEU A 1 277 ? -24.199 -3.455 -3.963 1.00 91.44 277 LEU A CA 1
ATOM 2217 C C . LEU A 1 277 ? -24.795 -4.015 -5.258 1.00 91.44 277 LEU A C 1
ATOM 2219 O O . LEU A 1 277 ? -24.083 -4.095 -6.250 1.00 91.44 277 LEU A O 1
ATOM 2223 N N . ASN A 1 278 ? -26.098 -4.302 -5.296 1.00 92.56 278 ASN A N 1
ATOM 2224 C CA . ASN A 1 278 ? -26.786 -4.738 -6.514 1.00 92.56 278 ASN A CA 1
ATOM 2225 C C . ASN A 1 278 ? -26.815 -3.637 -7.589 1.00 92.56 278 ASN A C 1
ATOM 2227 O O . ASN A 1 278 ? -26.568 -3.929 -8.754 1.00 92.56 278 ASN A O 1
ATOM 2231 N N . GLU A 1 279 ? -27.055 -2.377 -7.210 1.00 91.94 279 GLU A N 1
ATOM 2232 C CA . GLU A 1 279 ? -26.974 -1.206 -8.098 1.00 91.94 279 GLU A CA 1
ATOM 2233 C C . GLU A 1 279 ? -25.564 -1.061 -8.699 1.00 91.94 279 GLU A C 1
ATOM 2235 O O . GLU A 1 279 ? -25.429 -0.866 -9.907 1.00 91.94 279 GLU A O 1
ATOM 2240 N N . ARG A 1 280 ? -24.506 -1.242 -7.890 1.00 89.94 280 ARG A N 1
ATOM 2241 C CA . ARG A 1 280 ? -23.120 -1.289 -8.382 1.00 89.94 280 ARG A CA 1
ATOM 2242 C C . ARG A 1 280 ? -22.893 -2.471 -9.323 1.00 89.94 280 ARG A C 1
ATOM 2244 O O . ARG A 1 280 ? -22.457 -2.251 -10.441 1.00 89.94 280 ARG A O 1
ATOM 2251 N N . VAL A 1 281 ? -23.231 -3.698 -8.924 1.00 89.19 281 VAL A N 1
ATOM 2252 C CA . VAL A 1 281 ? -23.022 -4.899 -9.754 1.00 89.19 281 VAL A CA 1
ATOM 2253 C C . VAL A 1 281 ? -23.761 -4.785 -11.092 1.00 89.19 281 VAL A C 1
ATOM 2255 O O . VAL A 1 281 ? -23.211 -5.176 -12.118 1.00 89.19 281 VAL A O 1
ATOM 2258 N N . GLN A 1 282 ? -24.962 -4.198 -11.118 1.00 88.50 282 GLN A N 1
ATOM 2259 C CA . GLN A 1 282 ? -25.687 -3.898 -12.357 1.00 88.50 282 GLN A CA 1
ATOM 2260 C C . GLN A 1 282 ? -24.980 -2.829 -13.200 1.00 88.50 282 GLN A C 1
ATOM 2262 O O . GLN A 1 282 ? -24.841 -3.024 -14.406 1.00 88.50 282 GLN A O 1
ATOM 2267 N N . SER A 1 283 ? -24.487 -1.746 -12.590 1.00 84.50 283 SER A N 1
ATOM 2268 C CA . SER A 1 283 ? -23.658 -0.740 -13.273 1.00 84.50 283 SER A CA 1
ATOM 2269 C C . SER A 1 283 ? -22.398 -1.365 -13.882 1.00 84.50 283 SER A C 1
ATOM 2271 O O . SER A 1 283 ? -22.100 -1.129 -15.050 1.00 84.50 283 SER A O 1
ATOM 2273 N N . ASP A 1 284 ? -21.706 -2.222 -13.133 1.00 81.75 284 ASP A N 1
ATOM 2274 C CA . ASP A 1 284 ? -20.494 -2.918 -13.568 1.00 81.75 284 ASP A CA 1
ATOM 2275 C C . ASP A 1 284 ? -20.806 -3.926 -14.693 1.00 81.75 284 ASP A C 1
ATOM 2277 O O . ASP A 1 284 ? -20.043 -4.041 -15.648 1.00 81.75 284 ASP A O 1
ATOM 2281 N N . HIS A 1 285 ? -21.964 -4.600 -14.654 1.00 83.62 285 HIS A N 1
ATOM 2282 C CA . HIS A 1 285 ? -22.440 -5.461 -15.748 1.00 83.62 285 HIS A CA 1
ATOM 2283 C C . HIS A 1 285 ? -22.813 -4.665 -17.008 1.00 83.62 285 HIS A C 1
ATOM 2285 O O . HIS A 1 285 ? -22.580 -5.139 -18.121 1.00 83.62 285 HIS A O 1
ATOM 2291 N N . VAL A 1 286 ? -23.390 -3.468 -16.865 1.00 81.31 286 VAL A N 1
ATOM 2292 C CA . VAL A 1 286 ? -23.675 -2.573 -17.998 1.00 81.31 286 VAL A CA 1
ATOM 2293 C C . VAL A 1 286 ? -22.371 -2.045 -18.595 1.00 81.31 286 VAL A C 1
ATOM 2295 O O . VAL A 1 286 ? -22.211 -2.113 -19.811 1.00 81.31 286 VAL A O 1
ATOM 2298 N N . ALA A 1 287 ? -21.413 -1.620 -17.768 1.00 76.88 287 ALA A N 1
ATOM 2299 C CA . ALA A 1 287 ? -20.085 -1.198 -18.210 1.00 76.88 287 ALA A CA 1
ATOM 2300 C C . ALA A 1 287 ? -19.315 -2.341 -18.897 1.00 76.88 287 ALA A C 1
ATOM 2302 O O . ALA A 1 287 ? -18.763 -2.155 -19.978 1.00 76.88 287 ALA A O 1
ATOM 2303 N N . ALA A 1 288 ? -19.336 -3.555 -18.341 1.00 76.62 288 ALA A N 1
ATOM 2304 C CA . ALA A 1 288 ? -18.739 -4.727 -18.978 1.00 76.62 288 ALA A CA 1
ATOM 2305 C C . ALA A 1 288 ? -19.392 -5.038 -20.338 1.00 76.62 288 ALA A C 1
ATOM 2307 O O . ALA A 1 288 ? -18.693 -5.371 -21.294 1.00 76.62 288 ALA A O 1
ATOM 2308 N N . ARG A 1 289 ? -20.718 -4.875 -20.465 1.00 78.00 289 ARG A N 1
ATOM 2309 C CA . ARG A 1 289 ? -21.435 -5.037 -21.741 1.00 78.00 289 ARG A CA 1
ATOM 2310 C C . ARG A 1 289 ? -21.106 -3.943 -22.757 1.00 78.00 289 ARG A C 1
ATOM 2312 O O . ARG A 1 289 ? -20.944 -4.272 -23.928 1.00 78.00 289 ARG A O 1
ATOM 2319 N N . THR A 1 290 ? -20.978 -2.677 -22.355 1.00 72.19 290 THR A N 1
ATOM 2320 C CA . THR A 1 290 ? -20.579 -1.604 -23.285 1.00 72.19 290 THR A CA 1
ATOM 2321 C C . THR A 1 290 ? -19.118 -1.743 -23.703 1.00 72.19 290 THR A C 1
ATOM 2323 O O . THR A 1 290 ? -18.831 -1.624 -24.890 1.00 72.19 290 THR A O 1
ATOM 2326 N N . HIS A 1 291 ? -18.208 -2.105 -22.793 1.00 70.50 291 HIS A N 1
ATOM 2327 C CA . HIS A 1 291 ? -16.826 -2.445 -23.143 1.00 70.50 291 HIS A CA 1
ATOM 2328 C C . HIS A 1 291 ? -16.742 -3.660 -24.079 1.00 70.50 291 HIS A C 1
ATOM 2330 O O . HIS A 1 291 ? -16.001 -3.607 -25.056 1.00 70.50 291 HIS A O 1
ATOM 2336 N N . ALA A 1 292 ? -17.534 -4.716 -23.856 1.00 70.25 292 ALA A N 1
ATOM 2337 C CA . ALA A 1 292 ? -17.593 -5.866 -24.761 1.00 70.25 292 ALA A CA 1
ATOM 2338 C C . ALA A 1 292 ? -18.158 -5.501 -26.148 1.00 70.25 292 ALA A C 1
ATOM 2340 O O . ALA A 1 292 ? -17.623 -5.942 -27.162 1.00 70.25 292 ALA A O 1
ATOM 2341 N N . ALA A 1 293 ? -19.196 -4.660 -26.216 1.00 69.12 293 ALA A N 1
ATOM 2342 C CA . ALA A 1 293 ? -19.756 -4.181 -27.481 1.00 69.12 293 ALA A CA 1
ATOM 2343 C C . ALA A 1 293 ? -18.770 -3.283 -28.253 1.00 69.12 293 ALA A C 1
ATOM 2345 O O . ALA A 1 293 ? -18.620 -3.432 -29.466 1.00 69.12 293 ALA A O 1
ATOM 2346 N N . LEU A 1 294 ? -18.050 -2.397 -27.554 1.00 65.69 294 LEU A N 1
ATOM 2347 C CA . LEU A 1 294 ? -16.979 -1.581 -28.134 1.00 65.69 294 LEU A CA 1
ATOM 2348 C C . LEU A 1 294 ? -15.816 -2.452 -28.626 1.00 65.69 294 LEU A C 1
ATOM 2350 O O . LEU A 1 294 ? -15.346 -2.249 -29.743 1.00 65.69 294 LEU A O 1
ATOM 2354 N N . ALA A 1 295 ? -15.405 -3.462 -27.854 1.00 60.88 295 ALA A N 1
ATOM 2355 C CA . ALA A 1 295 ? -14.382 -4.420 -28.266 1.00 60.88 295 ALA A CA 1
ATOM 2356 C C . ALA A 1 295 ? -14.804 -5.205 -29.520 1.00 60.88 295 ALA A C 1
ATOM 2358 O O . ALA A 1 295 ? -14.014 -5.315 -30.450 1.00 60.88 295 ALA A O 1
ATOM 2359 N N . GLN A 1 296 ? -16.056 -5.669 -29.611 1.00 62.94 296 GLN A N 1
ATOM 2360 C CA . GLN A 1 296 ? -16.579 -6.339 -30.812 1.00 62.94 296 GLN A CA 1
ATOM 2361 C C . GLN A 1 296 ? -16.680 -5.403 -32.030 1.00 62.94 296 GLN A C 1
ATOM 2363 O O . GLN A 1 296 ? -16.436 -5.835 -33.157 1.00 62.94 296 GLN A O 1
ATOM 2368 N N . GLY A 1 297 ? -16.994 -4.118 -31.837 1.00 60.94 297 GLY A N 1
ATOM 2369 C CA . GLY A 1 297 ? -16.919 -3.116 -32.908 1.00 60.94 297 GLY A CA 1
ATOM 2370 C C . GLY A 1 297 ? -15.480 -2.857 -33.374 1.00 60.94 297 GLY A C 1
ATOM 2371 O O . GLY A 1 297 ? -15.218 -2.733 -34.574 1.00 60.94 297 GLY A O 1
ATOM 2372 N N . GLN A 1 298 ? -14.532 -2.834 -32.435 1.00 60.06 298 GLN A N 1
ATOM 2373 C CA . GLN A 1 298 ? -13.111 -2.631 -32.715 1.00 60.06 298 GLN A CA 1
ATOM 2374 C C . GLN A 1 298 ? -12.440 -3.877 -33.327 1.00 60.06 298 GLN A C 1
ATOM 2376 O O . GLN A 1 298 ? -11.518 -3.742 -34.124 1.00 60.06 298 GLN A O 1
ATOM 2381 N N . GLU A 1 299 ? -12.917 -5.081 -33.009 1.00 59.34 299 GLU A N 1
ATOM 2382 C CA . GLU A 1 299 ? -12.576 -6.329 -33.705 1.00 59.34 299 GLU A CA 1
ATOM 2383 C C . GLU A 1 299 ? -13.049 -6.292 -35.161 1.00 59.34 299 GLU A C 1
ATOM 2385 O O . GLU A 1 299 ? -12.235 -6.459 -36.061 1.00 59.34 299 GLU A O 1
ATOM 2390 N N . ARG A 1 300 ? -14.334 -5.993 -35.414 1.00 63.03 300 ARG A N 1
ATOM 2391 C CA . ARG A 1 300 ? -14.895 -5.956 -36.781 1.00 63.03 300 ARG A CA 1
ATOM 2392 C C . ARG A 1 300 ? -14.163 -4.966 -37.687 1.00 63.03 300 ARG A C 1
ATOM 2394 O O . ARG A 1 300 ? -13.732 -5.313 -38.780 1.00 63.03 300 ARG A O 1
ATOM 2401 N N . THR A 1 301 ? -13.927 -3.756 -37.188 1.00 67.81 301 THR A N 1
ATOM 2402 C CA . THR A 1 301 ? -13.159 -2.742 -37.931 1.00 67.81 301 THR A CA 1
ATOM 2403 C C . THR A 1 301 ? -11.696 -3.140 -38.165 1.00 67.81 301 THR A C 1
ATOM 2405 O O . THR A 1 301 ? -11.141 -2.780 -39.201 1.00 67.81 301 THR A O 1
ATOM 2408 N N . LYS A 1 302 ? -11.073 -3.935 -37.280 1.00 71.88 302 LYS A N 1
ATOM 2409 C CA . LYS A 1 302 ? -9.764 -4.556 -37.552 1.00 71.88 302 LYS A CA 1
ATOM 2410 C C . LYS A 1 302 ? -9.850 -5.671 -38.594 1.00 71.88 302 LYS A C 1
ATOM 2412 O O . LYS A 1 302 ? -8.982 -5.721 -39.457 1.00 71.88 302 LYS A O 1
ATOM 2417 N N . THR A 1 303 ? -10.858 -6.548 -38.553 1.00 71.56 303 THR A N 1
ATOM 2418 C CA . THR A 1 303 ? -10.996 -7.627 -39.550 1.00 71.56 303 THR A CA 1
ATOM 2419 C C . THR A 1 303 ? -11.245 -7.076 -40.950 1.00 71.56 303 THR A C 1
ATOM 2421 O O . THR A 1 303 ? -10.650 -7.570 -41.904 1.00 71.56 303 THR A O 1
ATOM 2424 N N . ASP A 1 304 ? -12.038 -6.009 -41.069 1.00 75.94 304 ASP A N 1
ATOM 2425 C CA . ASP A 1 304 ? -12.318 -5.355 -42.351 1.00 75.94 304 ASP A CA 1
ATOM 2426 C C . ASP A 1 304 ? -11.053 -4.692 -42.935 1.00 75.94 304 ASP A C 1
ATOM 2428 O O . ASP A 1 304 ? -10.763 -4.835 -44.124 1.00 75.94 304 ASP A O 1
ATOM 2432 N N . VAL A 1 305 ? -10.248 -4.027 -42.092 1.00 75.50 305 VAL A N 1
ATOM 2433 C CA . VAL A 1 305 ? -8.955 -3.437 -42.491 1.00 75.50 305 VAL A CA 1
ATOM 2434 C C . VAL A 1 305 ? -7.917 -4.509 -42.830 1.00 75.50 305 VAL A C 1
ATOM 2436 O O . VAL A 1 305 ? -7.208 -4.371 -43.825 1.00 75.50 305 VAL A O 1
ATOM 2439 N N . ASN A 1 306 ? -7.830 -5.592 -42.052 1.00 80.31 306 ASN A N 1
ATOM 2440 C CA . ASN A 1 306 ? -6.911 -6.696 -42.332 1.00 80.31 306 ASN A CA 1
ATOM 2441 C C . ASN A 1 306 ? -7.229 -7.349 -43.680 1.00 80.31 306 ASN A C 1
ATOM 2443 O O . ASN A 1 306 ? -6.325 -7.511 -44.494 1.00 80.31 306 ASN A O 1
ATOM 2447 N N . LYS A 1 307 ? -8.510 -7.615 -43.962 1.00 85.75 307 LYS A N 1
ATOM 2448 C CA . LYS A 1 307 ? -8.941 -8.150 -45.256 1.00 85.75 307 LYS A CA 1
ATOM 2449 C C . LYS A 1 307 ? -8.591 -7.212 -46.417 1.00 85.75 307 LYS A C 1
ATOM 2451 O O . LYS A 1 307 ? -8.034 -7.658 -47.413 1.00 85.75 307 LYS A O 1
ATOM 2456 N N . ALA A 1 308 ? -8.839 -5.908 -46.275 1.00 81.12 308 ALA A N 1
ATOM 2457 C CA . ALA A 1 308 ? -8.466 -4.929 -47.299 1.00 81.12 308 ALA A CA 1
ATOM 2458 C C . ALA A 1 308 ? -6.941 -4.866 -47.543 1.00 81.12 308 ALA A C 1
ATOM 2460 O O . ALA A 1 308 ? -6.503 -4.623 -48.670 1.00 81.12 308 ALA A O 1
ATOM 2461 N N . ASN A 1 309 ? -6.126 -5.117 -46.511 1.00 80.56 309 ASN A N 1
ATOM 2462 C CA . ASN A 1 309 ? -4.674 -5.241 -46.647 1.00 80.56 309 ASN A CA 1
ATOM 2463 C C . ASN A 1 309 ? -4.269 -6.552 -47.345 1.00 80.56 309 ASN A C 1
ATOM 2465 O O . ASN A 1 309 ? -3.382 -6.524 -48.194 1.00 80.56 309 ASN A O 1
ATOM 2469 N N . GLU A 1 310 ? -4.917 -7.679 -47.037 1.00 87.31 310 GLU A N 1
ATOM 2470 C CA . GLU A 1 310 ? -4.699 -8.971 -47.712 1.00 87.31 310 GLU A CA 1
ATOM 2471 C C . GLU A 1 310 ? -5.042 -8.891 -49.211 1.00 87.31 310 GLU A C 1
ATOM 2473 O O . GLU A 1 310 ? -4.211 -9.254 -50.047 1.00 87.31 310 GLU A O 1
ATOM 2478 N N . ASP A 1 311 ? -6.199 -8.315 -49.559 1.00 88.12 311 ASP A N 1
ATOM 2479 C CA . ASP A 1 311 ? -6.621 -8.069 -50.946 1.00 88.12 311 ASP A CA 1
ATOM 2480 C C . ASP A 1 311 ? -5.600 -7.179 -51.698 1.00 88.12 311 ASP A C 1
ATOM 2482 O O . ASP A 1 311 ? -5.243 -7.445 -52.851 1.00 88.12 311 ASP A O 1
ATOM 2486 N N . MET A 1 312 ? -5.064 -6.144 -51.035 1.00 88.38 312 MET A N 1
ATOM 2487 C CA . MET A 1 312 ? -4.025 -5.268 -51.596 1.00 88.38 312 MET A CA 1
ATOM 2488 C C . MET A 1 312 ? -2.683 -5.992 -51.788 1.00 88.38 312 MET A C 1
ATOM 2490 O O . MET A 1 312 ? -2.021 -5.803 -52.811 1.00 88.38 312 MET A O 1
ATOM 2494 N N . ILE A 1 313 ? -2.276 -6.843 -50.840 1.00 87.06 313 ILE A N 1
ATOM 2495 C CA . ILE A 1 313 ? -1.054 -7.654 -50.944 1.00 87.06 313 ILE A CA 1
ATOM 2496 C C . ILE A 1 313 ? -1.167 -8.634 -52.117 1.00 87.06 313 ILE A C 1
ATOM 2498 O O . ILE A 1 313 ? -0.240 -8.710 -52.925 1.00 87.06 313 ILE A O 1
ATOM 2502 N N . ALA A 1 314 ? -2.304 -9.317 -52.276 1.00 87.62 314 ALA A N 1
ATOM 2503 C CA . ALA A 1 314 ? -2.546 -10.228 -53.395 1.00 87.62 314 ALA A CA 1
ATOM 2504 C C . ALA A 1 314 ? -2.491 -9.506 -54.758 1.00 87.62 314 ALA A C 1
ATOM 2506 O O . ALA A 1 314 ? -1.884 -10.007 -55.712 1.00 87.62 314 ALA A O 1
ATOM 2507 N N . LEU A 1 315 ? -3.053 -8.295 -54.849 1.00 89.56 315 LEU A N 1
ATOM 2508 C CA . LEU A 1 315 ? -2.976 -7.459 -56.051 1.00 89.56 315 LEU A CA 1
ATOM 2509 C C . LEU A 1 315 ? -1.530 -7.033 -56.369 1.00 89.56 315 LEU A C 1
ATOM 2511 O O . LEU A 1 315 ? -1.100 -7.106 -57.524 1.00 89.56 315 LEU A O 1
ATOM 2515 N N . LEU A 1 316 ? -0.762 -6.619 -55.356 1.00 89.06 316 LEU A N 1
ATOM 2516 C CA . LEU A 1 316 ? 0.641 -6.221 -55.510 1.00 89.06 316 LEU A CA 1
ATOM 2517 C C . LEU A 1 316 ? 1.540 -7.403 -55.901 1.00 89.06 316 LEU A C 1
ATOM 2519 O O . LEU A 1 316 ? 2.362 -7.253 -56.803 1.00 89.06 316 LEU A O 1
ATOM 2523 N N . GLN A 1 317 ? 1.347 -8.581 -55.301 1.00 89.94 317 GLN A N 1
ATOM 2524 C CA . GLN A 1 317 ? 2.038 -9.819 -55.683 1.00 89.94 317 GLN A CA 1
ATOM 2525 C C . GLN A 1 317 ? 1.729 -10.203 -57.134 1.00 89.94 317 GLN A C 1
ATOM 2527 O O . GLN A 1 317 ? 2.646 -10.436 -57.918 1.00 89.94 317 GLN A O 1
ATOM 2532 N N . THR A 1 318 ? 0.451 -10.179 -57.529 1.00 91.06 318 THR A N 1
ATOM 2533 C CA . THR A 1 318 ? 0.028 -10.455 -58.912 1.00 91.06 318 THR A CA 1
ATOM 2534 C C . THR A 1 318 ? 0.704 -9.502 -59.903 1.00 91.06 318 THR A C 1
ATOM 2536 O O . THR A 1 318 ? 1.213 -9.934 -60.938 1.00 91.06 318 THR A O 1
ATOM 2539 N N . LYS A 1 319 ? 0.780 -8.206 -59.568 1.00 92.12 319 LYS A N 1
ATOM 2540 C CA . LYS A 1 319 ? 1.460 -7.204 -60.395 1.00 92.12 319 LYS A CA 1
ATOM 2541 C C . LYS A 1 319 ? 2.981 -7.393 -60.431 1.00 92.12 319 LYS A C 1
ATOM 2543 O O . LYS A 1 319 ? 3.564 -7.231 -61.499 1.00 92.12 319 LYS A O 1
ATOM 2548 N N . SER A 1 320 ? 3.614 -7.757 -59.313 1.00 91.00 320 SER A N 1
ATOM 2549 C CA . SER A 1 320 ? 5.051 -8.068 -59.262 1.00 91.00 320 SER A CA 1
ATOM 2550 C C . SER A 1 320 ? 5.380 -9.248 -60.173 1.00 91.00 320 SER A C 1
ATOM 2552 O O . SER A 1 320 ? 6.214 -9.123 -61.064 1.00 91.00 320 SER A O 1
ATOM 2554 N N . ASN A 1 321 ? 4.634 -10.347 -60.044 1.00 92.19 321 ASN A N 1
ATOM 2555 C CA . ASN A 1 321 ? 4.801 -11.544 -60.865 1.00 92.19 321 ASN A CA 1
ATOM 2556 C C . ASN A 1 321 ? 4.609 -11.242 -62.363 1.00 92.19 321 ASN A C 1
ATOM 2558 O O . ASN A 1 321 ? 5.348 -11.769 -63.191 1.00 92.19 321 ASN A O 1
ATOM 2562 N N . GLY A 1 322 ? 3.656 -10.368 -62.713 1.00 91.31 322 GLY A N 1
ATOM 2563 C CA . GLY A 1 322 ? 3.446 -9.896 -64.087 1.00 91.31 322 GLY A CA 1
ATOM 2564 C C . GLY A 1 322 ? 4.596 -9.041 -64.639 1.00 91.31 322 GLY A C 1
ATOM 2565 O O . GLY A 1 322 ? 4.967 -9.187 -65.800 1.00 91.31 322 GLY A O 1
ATOM 2566 N N . LEU A 1 323 ? 5.196 -8.177 -63.815 1.00 91.31 323 LEU A N 1
ATOM 2567 C CA . LEU A 1 323 ? 6.367 -7.385 -64.208 1.00 91.31 323 LEU A CA 1
ATOM 2568 C C . LEU A 1 323 ? 7.629 -8.254 -64.322 1.00 91.31 323 LEU A C 1
ATOM 2570 O O . LEU A 1 323 ? 8.421 -8.065 -65.242 1.00 91.31 323 LEU A O 1
ATOM 2574 N N . GLU A 1 324 ? 7.805 -9.240 -63.441 1.00 91.12 324 GLU A N 1
ATOM 2575 C CA . GLU A 1 324 ? 8.908 -10.198 -63.538 1.00 91.12 324 GLU A CA 1
ATOM 2576 C C . GLU A 1 324 ? 8.810 -11.085 -64.783 1.00 91.12 324 GLU A C 1
ATOM 2578 O O . GLU A 1 324 ? 9.830 -11.358 -65.413 1.00 91.12 324 GLU A O 1
ATOM 2583 N N . THR A 1 325 ? 7.616 -11.565 -65.151 1.00 89.88 325 THR A N 1
ATOM 2584 C CA . THR A 1 325 ? 7.450 -12.358 -66.379 1.00 89.88 325 THR A CA 1
ATOM 2585 C C . THR A 1 325 ? 7.689 -11.510 -67.622 1.00 89.88 325 THR A C 1
ATOM 2587 O O . THR A 1 325 ? 8.438 -11.951 -68.487 1.00 89.88 325 THR A O 1
ATOM 2590 N N . GLN A 1 326 ? 7.190 -10.269 -67.670 1.00 92.12 326 GLN A N 1
ATOM 2591 C CA . GLN A 1 326 ? 7.532 -9.315 -68.734 1.00 92.12 326 GLN A CA 1
ATOM 2592 C C . GLN A 1 326 ? 9.046 -9.070 -68.835 1.00 92.12 326 GLN A C 1
ATOM 2594 O O . GLN A 1 326 ? 9.596 -9.099 -69.933 1.00 92.12 326 GLN A O 1
ATOM 2599 N N . LEU A 1 327 ? 9.739 -8.883 -67.706 1.00 90.38 327 LEU A N 1
ATOM 2600 C CA . LEU A 1 327 ? 11.189 -8.678 -67.693 1.00 90.38 327 LEU A CA 1
ATOM 2601 C C . LEU A 1 327 ? 11.948 -9.927 -68.166 1.00 90.38 327 LEU A C 1
ATOM 2603 O O . LEU A 1 327 ? 12.881 -9.797 -68.953 1.00 90.38 327 LEU A O 1
ATOM 2607 N N . ARG A 1 328 ? 11.529 -11.136 -67.761 1.00 91.25 328 ARG A N 1
ATOM 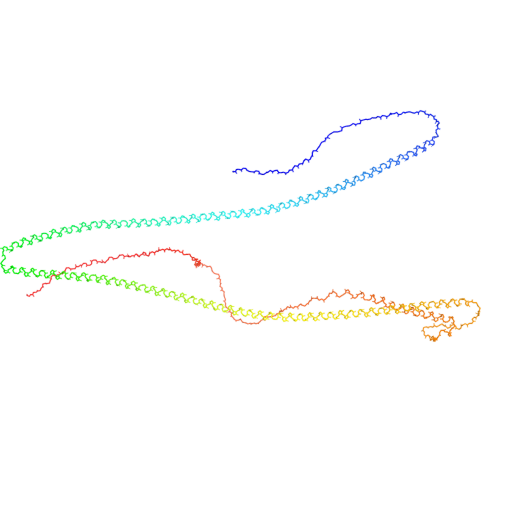2608 C CA . ARG A 1 328 ? 12.096 -12.401 -68.269 1.00 91.25 328 ARG A CA 1
ATOM 2609 C C . ARG A 1 328 ? 11.925 -12.528 -69.786 1.00 91.25 328 ARG A C 1
ATOM 2611 O O . ARG A 1 328 ? 12.892 -12.877 -70.458 1.00 91.25 328 ARG A O 1
ATOM 2618 N N . THR A 1 329 ? 10.745 -12.209 -70.322 1.00 90.75 329 THR A N 1
ATOM 2619 C CA . THR A 1 329 ? 10.478 -12.236 -71.770 1.00 90.75 329 THR A CA 1
ATOM 2620 C C . THR A 1 329 ? 11.349 -11.230 -72.522 1.00 90.75 329 THR A C 1
ATOM 2622 O O . THR A 1 329 ? 12.057 -11.622 -73.442 1.00 90.75 329 THR A O 1
ATOM 2625 N N . LEU A 1 330 ? 11.404 -9.969 -72.078 1.00 91.19 330 LEU A N 1
ATOM 2626 C CA . LEU A 1 330 ? 12.255 -8.942 -72.695 1.00 91.19 330 LEU A CA 1
ATOM 2627 C C . LEU A 1 330 ? 13.753 -9.286 -72.610 1.00 91.19 330 LEU A C 1
ATOM 2629 O O . LEU A 1 330 ? 14.511 -8.968 -73.523 1.00 91.19 330 LEU A O 1
ATOM 2633 N N . CYS A 1 331 ? 14.203 -9.954 -71.543 1.00 90.44 331 CYS A N 1
ATOM 2634 C CA . CYS A 1 331 ? 15.576 -10.452 -71.449 1.00 90.44 331 CYS A CA 1
ATOM 2635 C C . CYS A 1 331 ? 15.872 -11.597 -72.432 1.00 90.44 331 CYS A C 1
ATOM 2637 O O . CYS A 1 331 ? 17.004 -11.673 -72.909 1.00 90.44 331 CYS A O 1
ATOM 2639 N N . ALA A 1 332 ? 14.892 -12.451 -72.745 1.00 90.06 332 ALA A N 1
ATOM 2640 C CA . ALA A 1 332 ? 15.023 -13.486 -73.772 1.00 90.06 332 ALA A CA 1
ATOM 2641 C C . ALA A 1 332 ? 15.047 -12.870 -75.181 1.00 90.06 332 ALA A C 1
ATOM 2643 O O . ALA A 1 332 ? 16.016 -13.069 -75.904 1.00 90.06 332 ALA A O 1
ATOM 2644 N N . GLU A 1 333 ? 14.083 -12.005 -75.515 1.00 91.69 333 GLU A N 1
ATOM 2645 C CA . GLU A 1 333 ? 14.045 -11.275 -76.795 1.00 91.69 333 GLU A CA 1
ATOM 2646 C C . GLU A 1 333 ? 15.344 -10.487 -77.056 1.00 91.69 333 GLU A C 1
ATOM 2648 O O . GLU A 1 333 ? 15.845 -10.437 -78.178 1.00 91.69 333 GLU A O 1
ATOM 2653 N N . LEU A 1 334 ? 15.934 -9.895 -76.010 1.00 88.44 334 LEU A N 1
ATOM 2654 C CA . LEU A 1 334 ? 17.207 -9.176 -76.093 1.00 88.44 334 LEU A CA 1
ATOM 2655 C C . LEU A 1 334 ? 18.411 -10.123 -76.258 1.00 88.44 334 LEU A C 1
ATOM 2657 O O . LEU A 1 334 ? 19.405 -9.731 -76.873 1.00 88.44 334 LEU A O 1
ATOM 2661 N N . ALA A 1 335 ? 18.344 -11.353 -75.742 1.00 88.44 335 ALA A N 1
ATOM 2662 C CA . ALA A 1 335 ? 19.354 -12.383 -75.986 1.00 88.44 335 ALA A CA 1
ATOM 2663 C C . ALA A 1 335 ? 19.289 -12.894 -77.436 1.00 88.44 335 ALA A C 1
ATOM 2665 O O . ALA A 1 335 ? 20.318 -12.894 -78.109 1.00 88.44 335 ALA A O 1
ATOM 2666 N N . ASP A 1 336 ? 18.094 -13.201 -77.942 1.00 89.44 336 ASP A N 1
ATOM 2667 C CA . ASP A 1 336 ? 17.873 -13.658 -79.321 1.00 89.44 336 ASP A CA 1
ATOM 2668 C C . ASP A 1 336 ? 18.255 -12.563 -80.343 1.00 89.44 336 ASP A C 1
ATOM 2670 O O . ASP A 1 336 ? 18.916 -12.808 -81.354 1.00 89.44 336 ASP A O 1
ATOM 2674 N N . ALA A 1 337 ? 17.944 -11.298 -80.037 1.00 87.81 337 ALA A N 1
ATOM 2675 C CA . ALA A 1 337 ? 18.392 -10.159 -80.837 1.00 87.81 337 ALA A CA 1
ATOM 2676 C C . ALA A 1 337 ? 19.924 -9.974 -80.827 1.00 87.81 337 ALA A C 1
ATOM 2678 O O . ALA A 1 337 ? 20.479 -9.422 -81.779 1.00 87.81 337 ALA A O 1
ATOM 2679 N N . ARG A 1 338 ? 20.629 -10.422 -79.776 1.00 89.81 338 ARG A N 1
ATOM 2680 C CA . ARG A 1 338 ? 22.102 -10.422 -79.741 1.00 89.81 338 ARG A CA 1
ATOM 2681 C C . ARG A 1 338 ? 22.682 -11.564 -80.564 1.00 89.81 338 ARG A C 1
ATOM 2683 O O . ARG A 1 338 ? 23.590 -11.296 -81.345 1.00 89.81 338 ARG A O 1
ATOM 2690 N N . THR A 1 339 ? 22.152 -12.785 -80.448 1.00 90.12 339 THR A N 1
ATOM 2691 C CA . THR A 1 339 ? 22.638 -13.920 -81.250 1.00 90.12 339 THR A CA 1
ATOM 2692 C C . THR A 1 339 ? 22.484 -13.635 -82.739 1.00 90.12 339 THR A C 1
ATOM 2694 O O . THR A 1 339 ? 23.468 -13.751 -83.456 1.00 90.12 339 THR A O 1
ATOM 2697 N N . HIS A 1 340 ? 21.344 -13.101 -83.189 1.00 89.88 340 HIS A N 1
ATOM 2698 C CA . HIS A 1 340 ? 21.163 -12.703 -84.592 1.00 89.88 340 HIS A CA 1
ATOM 2699 C C . HIS A 1 340 ? 22.117 -11.592 -85.065 1.00 89.88 340 HIS A C 1
ATOM 2701 O O . HIS A 1 340 ? 22.535 -11.576 -86.224 1.00 89.88 340 HIS A O 1
ATOM 2707 N N . VAL A 1 341 ? 22.507 -10.659 -84.187 1.00 87.00 341 VAL A N 1
ATOM 2708 C CA . VAL A 1 341 ? 23.518 -9.639 -84.517 1.00 87.00 341 VAL A CA 1
ATOM 2709 C C . VAL A 1 341 ? 24.918 -10.249 -84.630 1.00 87.00 341 VAL A C 1
ATOM 2711 O O . VAL A 1 341 ? 25.685 -9.832 -85.498 1.00 87.00 341 VAL A O 1
ATOM 2714 N N . ASP A 1 342 ? 25.258 -11.228 -83.792 1.00 87.06 342 ASP A N 1
ATOM 2715 C CA . ASP A 1 342 ? 26.559 -11.904 -83.820 1.00 87.06 342 ASP A CA 1
ATOM 2716 C C . ASP A 1 342 ? 26.663 -12.957 -84.942 1.00 87.06 342 ASP A C 1
ATOM 2718 O O . ASP A 1 342 ? 27.716 -13.068 -85.572 1.00 87.06 342 ASP A O 1
ATOM 2722 N N . GLU A 1 343 ? 25.560 -13.617 -85.303 1.00 89.31 343 GLU A N 1
ATOM 2723 C CA . GLU A 1 343 ? 25.410 -14.429 -86.520 1.00 89.31 343 GLU A CA 1
ATOM 2724 C C . GLU A 1 343 ? 25.645 -13.573 -87.775 1.00 89.31 343 GLU A C 1
ATOM 2726 O O . GLU A 1 343 ? 26.553 -13.857 -88.558 1.00 89.31 343 GLU A O 1
ATOM 2731 N N . ALA A 1 344 ? 24.926 -12.453 -87.923 1.00 84.50 344 ALA A N 1
ATOM 2732 C CA . ALA A 1 344 ? 25.089 -11.545 -89.062 1.00 84.50 344 ALA A CA 1
ATOM 2733 C C . ALA A 1 344 ? 26.495 -10.906 -89.136 1.00 84.50 344 ALA A C 1
ATOM 2735 O O . ALA A 1 344 ? 26.985 -10.576 -90.221 1.00 84.50 344 ALA A O 1
ATOM 2736 N N . ARG A 1 345 ? 27.182 -10.738 -87.994 1.00 86.44 345 ARG A N 1
ATOM 2737 C CA . ARG A 1 345 ? 28.608 -10.363 -87.954 1.00 86.44 345 ARG A CA 1
ATOM 2738 C C . ARG A 1 345 ? 29.492 -11.494 -88.478 1.00 86.44 345 ARG A C 1
ATOM 2740 O O . ARG A 1 345 ? 30.362 -11.226 -89.305 1.00 86.44 345 ARG A O 1
ATOM 2747 N N . ALA A 1 346 ? 29.278 -12.731 -88.032 1.00 84.44 346 ALA A N 1
ATOM 2748 C CA . ALA A 1 346 ? 30.054 -13.891 -88.465 1.00 84.44 346 ALA A CA 1
ATOM 2749 C C . ALA A 1 346 ? 29.908 -14.152 -89.976 1.00 84.44 346 ALA A C 1
ATOM 2751 O O . ALA A 1 346 ? 30.921 -14.278 -90.668 1.00 84.44 346 ALA A O 1
ATOM 2752 N N . GLU A 1 347 ? 28.681 -14.126 -90.508 1.00 86.25 347 GLU A N 1
ATOM 2753 C CA . GLU A 1 347 ? 28.408 -14.215 -91.951 1.00 86.25 347 GLU A CA 1
ATOM 2754 C C . GLU A 1 347 ? 29.146 -13.124 -92.735 1.00 86.25 347 GLU A C 1
ATOM 2756 O O . GLU A 1 347 ? 29.814 -13.399 -93.736 1.00 86.25 347 GLU A O 1
ATOM 2761 N N . LYS A 1 348 ? 29.095 -11.876 -92.253 1.00 85.06 348 LYS A N 1
ATOM 2762 C CA . LYS A 1 348 ? 29.802 -10.764 -92.890 1.00 85.06 348 LYS A CA 1
ATOM 2763 C C . LYS A 1 348 ? 31.324 -10.955 -92.863 1.00 85.06 348 LYS A C 1
ATOM 2765 O O . LYS A 1 348 ? 31.986 -10.661 -93.859 1.00 85.06 348 LYS A O 1
ATOM 2770 N N . HIS A 1 349 ? 31.894 -11.424 -91.754 1.00 86.31 349 HIS A N 1
ATOM 2771 C CA . HIS A 1 349 ? 33.330 -11.696 -91.669 1.00 86.31 349 HIS A CA 1
ATOM 2772 C C . HIS A 1 349 ? 33.753 -12.825 -92.621 1.00 86.31 349 HIS A C 1
ATOM 2774 O O . HIS A 1 349 ? 34.784 -12.691 -93.279 1.00 86.31 349 HIS A O 1
ATOM 2780 N N . ALA A 1 350 ? 32.935 -13.871 -92.783 1.00 85.38 350 ALA A N 1
ATOM 2781 C CA . ALA A 1 350 ? 33.163 -14.915 -93.783 1.00 85.38 350 ALA A CA 1
ATOM 2782 C C . ALA A 1 350 ? 33.096 -14.367 -95.224 1.00 85.38 350 ALA A C 1
ATOM 2784 O O . ALA A 1 350 ? 33.980 -14.652 -96.033 1.00 85.38 350 ALA A O 1
ATOM 2785 N N . MET A 1 351 ? 32.112 -13.513 -95.533 1.00 84.69 351 MET A N 1
ATOM 2786 C CA . MET A 1 351 ? 32.004 -12.840 -96.836 1.00 84.69 351 MET A CA 1
ATOM 2787 C C . MET A 1 351 ? 33.230 -11.959 -97.136 1.00 84.69 351 MET A C 1
ATOM 2789 O O . MET A 1 351 ? 33.729 -11.962 -98.261 1.00 84.69 351 MET A O 1
ATOM 2793 N N . LEU A 1 352 ? 33.736 -11.213 -96.147 1.00 85.50 352 LEU A N 1
ATOM 2794 C CA . LEU A 1 352 ? 34.949 -10.400 -96.303 1.00 85.50 352 LEU A CA 1
ATOM 2795 C C . LEU A 1 352 ? 36.194 -11.269 -96.534 1.00 85.50 352 LEU A C 1
ATOM 2797 O O . LEU A 1 352 ? 36.960 -10.969 -97.444 1.00 85.50 352 LEU A O 1
ATOM 2801 N N . ALA A 1 353 ? 36.355 -12.374 -95.799 1.00 83.75 353 ALA A N 1
ATOM 2802 C CA . ALA A 1 353 ? 37.460 -13.310 -96.016 1.00 83.75 353 ALA A CA 1
ATOM 2803 C C . ALA A 1 353 ? 37.425 -13.932 -97.427 1.00 83.75 353 ALA A C 1
ATOM 2805 O O . ALA A 1 353 ? 38.451 -14.000 -98.102 1.00 83.75 353 ALA A O 1
ATOM 2806 N N . GLN A 1 354 ? 36.238 -14.300 -97.923 1.00 85.12 354 GLN A N 1
ATOM 2807 C CA . GLN A 1 354 ? 36.077 -14.776 -99.299 1.00 85.12 354 GLN A CA 1
ATOM 2808 C C . GLN A 1 354 ? 36.430 -13.683 -100.328 1.00 85.12 354 GLN A C 1
ATOM 2810 O O . GLN A 1 354 ? 37.047 -13.979 -101.351 1.00 85.12 354 GLN A O 1
ATOM 2815 N N . GLN A 1 355 ? 36.095 -12.414 -100.061 1.00 85.50 355 GLN A N 1
ATOM 2816 C CA . GLN A 1 355 ? 36.515 -11.290 -100.907 1.00 85.50 355 GLN A CA 1
ATOM 2817 C C . GLN A 1 355 ? 38.043 -11.123 -100.909 1.00 85.50 355 GLN A C 1
ATOM 2819 O O . GLN A 1 355 ? 38.621 -11.026 -101.993 1.00 85.50 355 GLN A O 1
ATOM 2824 N N . ASP A 1 356 ? 38.705 -11.182 -99.749 1.00 85.50 356 ASP A N 1
ATOM 2825 C CA . ASP A 1 356 ? 40.172 -11.149 -99.638 1.00 85.50 356 ASP A CA 1
ATOM 2826 C C . ASP A 1 356 ? 40.846 -12.290 -100.419 1.00 85.50 356 ASP A C 1
ATOM 2828 O O . ASP A 1 356 ? 41.850 -12.068 -101.101 1.00 85.50 356 ASP A O 1
ATOM 2832 N N . ASP A 1 357 ? 40.280 -13.498 -100.387 1.00 85.56 357 ASP A N 1
ATOM 2833 C CA . ASP A 1 357 ? 40.778 -14.635 -101.165 1.00 85.56 357 ASP A CA 1
ATOM 2834 C C . ASP A 1 357 ? 40.609 -14.419 -102.679 1.00 85.56 357 ASP A C 1
ATOM 2836 O O . ASP A 1 357 ? 41.548 -14.674 -103.441 1.00 85.56 357 ASP A O 1
ATOM 2840 N N . THR A 1 358 ? 39.476 -13.865 -103.137 1.00 85.00 358 THR A N 1
ATOM 2841 C CA . THR A 1 358 ? 39.317 -13.506 -104.562 1.00 85.00 358 THR A CA 1
ATOM 2842 C C . THR A 1 358 ? 40.246 -12.370 -104.994 1.00 85.00 358 THR A C 1
ATOM 2844 O O . THR A 1 358 ? 40.792 -12.423 -106.095 1.00 85.00 358 THR A O 1
ATOM 2847 N N . LEU A 1 359 ? 40.505 -11.377 -104.136 1.00 83.88 359 LEU A N 1
ATOM 2848 C CA . LEU A 1 359 ? 41.482 -10.317 -104.399 1.00 83.88 359 LEU A CA 1
ATOM 2849 C C . LEU A 1 359 ? 42.905 -10.873 -104.469 1.00 83.88 359 LEU A C 1
ATOM 2851 O O . LEU A 1 359 ? 43.663 -10.495 -105.364 1.00 83.88 359 LEU A O 1
ATOM 2855 N N . ARG A 1 360 ? 43.267 -11.806 -103.580 1.00 85.19 360 ARG A N 1
ATOM 2856 C CA . ARG A 1 360 ? 44.570 -12.484 -103.611 1.00 85.19 360 ARG A CA 1
ATOM 2857 C C . ARG A 1 360 ? 44.738 -13.293 -104.896 1.00 85.19 360 ARG A C 1
ATOM 2859 O O . ARG A 1 360 ? 45.770 -13.159 -105.549 1.00 85.19 360 ARG A O 1
ATOM 2866 N N . PHE A 1 361 ? 43.716 -14.050 -105.301 1.00 85.81 361 PHE A N 1
ATOM 2867 C CA . PHE A 1 361 ? 43.709 -14.780 -106.572 1.00 85.81 361 PHE A CA 1
ATOM 2868 C C . PHE A 1 361 ? 43.849 -13.843 -107.783 1.00 85.81 361 PHE A C 1
ATOM 2870 O O . PHE A 1 361 ? 44.728 -14.053 -108.616 1.00 85.81 361 PHE A O 1
ATOM 2877 N N . LEU A 1 362 ? 43.049 -12.771 -107.854 1.00 84.25 362 LEU A N 1
ATOM 2878 C CA . LEU A 1 362 ? 43.136 -11.771 -108.926 1.00 84.25 362 LEU A CA 1
ATOM 2879 C C . LEU A 1 362 ? 44.522 -11.114 -108.982 1.00 84.25 362 LEU A C 1
ATOM 2881 O O . LEU A 1 362 ? 45.070 -10.947 -110.067 1.00 84.25 362 LEU A O 1
ATOM 2885 N N . SER A 1 363 ? 45.115 -10.782 -107.832 1.00 80.81 363 SER A N 1
ATOM 2886 C CA . SER A 1 363 ? 46.460 -10.201 -107.750 1.00 80.81 363 SER A CA 1
ATOM 2887 C C . SER A 1 363 ? 47.537 -11.161 -108.276 1.00 80.81 363 SER A C 1
ATOM 2889 O O . SER A 1 363 ? 48.377 -10.761 -109.084 1.00 80.81 363 SER A O 1
ATOM 2891 N N . VAL A 1 364 ? 47.464 -12.448 -107.909 1.00 83.19 364 VAL A N 1
ATOM 2892 C CA . VAL A 1 364 ? 48.357 -13.498 -108.433 1.00 83.19 364 VAL A CA 1
ATOM 2893 C C . VAL A 1 364 ? 48.170 -13.687 -109.942 1.00 83.19 364 VAL A C 1
ATOM 2895 O O . VAL A 1 364 ? 49.161 -13.713 -110.666 1.00 83.19 364 VAL A O 1
ATOM 2898 N N . ALA A 1 365 ? 46.932 -13.729 -110.444 1.00 80.12 365 ALA A N 1
ATOM 2899 C CA . ALA A 1 365 ? 46.653 -13.851 -111.878 1.00 80.12 365 ALA A CA 1
ATOM 2900 C C . ALA A 1 365 ? 47.152 -12.634 -112.683 1.00 80.12 365 ALA A C 1
ATOM 2902 O O . ALA A 1 365 ? 47.740 -12.789 -113.752 1.00 80.12 365 ALA A O 1
ATOM 2903 N N . ILE A 1 366 ? 46.988 -11.413 -112.156 1.00 79.88 366 ILE A N 1
ATOM 2904 C CA . ILE A 1 366 ? 47.551 -10.190 -112.752 1.00 79.88 366 ILE A CA 1
ATOM 2905 C C . ILE A 1 366 ? 49.084 -10.252 -112.764 1.00 79.88 366 ILE A C 1
ATOM 2907 O O . ILE A 1 366 ? 49.698 -9.808 -113.738 1.00 79.88 366 ILE A O 1
ATOM 2911 N N . HIS A 1 367 ? 49.712 -10.787 -111.713 1.00 81.38 367 HIS A N 1
ATOM 2912 C CA . HIS A 1 367 ? 51.165 -10.938 -111.640 1.00 81.38 367 HIS A CA 1
ATOM 2913 C C . HIS A 1 367 ? 51.682 -11.971 -112.651 1.00 81.38 367 HIS A C 1
ATOM 2915 O O . HIS A 1 367 ? 52.590 -11.653 -113.416 1.00 81.38 367 HIS A O 1
ATOM 2921 N N . ASP A 1 368 ? 51.063 -13.150 -112.732 1.00 80.56 368 ASP A N 1
ATOM 2922 C CA . ASP A 1 368 ? 51.455 -14.195 -113.681 1.00 80.56 368 ASP A CA 1
ATOM 2923 C C . ASP A 1 368 ? 51.261 -13.751 -115.139 1.00 80.56 368 ASP A C 1
ATOM 2925 O O . ASP A 1 368 ? 52.202 -13.795 -115.924 1.00 80.56 368 ASP A O 1
ATOM 2929 N N . ILE A 1 369 ? 50.113 -13.164 -115.497 1.00 79.12 369 ILE A N 1
ATOM 2930 C CA . ILE A 1 369 ? 49.906 -12.610 -116.850 1.00 79.12 369 ILE A CA 1
ATOM 2931 C C . ILE A 1 369 ? 50.895 -11.464 -117.137 1.00 79.12 369 ILE A C 1
ATOM 2933 O O . ILE A 1 369 ? 51.341 -11.294 -118.271 1.00 79.12 369 ILE A O 1
ATOM 2937 N N . THR A 1 370 ? 51.310 -10.694 -116.124 1.00 75.69 370 THR A N 1
ATOM 2938 C CA . THR A 1 370 ? 52.389 -9.699 -116.281 1.00 75.69 370 THR A CA 1
ATOM 2939 C C . THR A 1 370 ? 53.740 -10.358 -116.560 1.00 75.69 370 THR A C 1
ATOM 2941 O O . THR A 1 370 ? 54.490 -9.848 -117.389 1.00 75.69 370 THR A O 1
ATOM 2944 N N . HIS A 1 371 ? 54.037 -11.485 -115.916 1.00 74.31 371 HIS A N 1
ATOM 2945 C CA . HIS A 1 371 ? 55.251 -12.263 -116.138 1.00 74.31 371 HIS A CA 1
ATOM 2946 C C . HIS A 1 371 ? 55.250 -12.933 -117.525 1.00 74.31 371 HIS A C 1
ATOM 2948 O O . HIS A 1 371 ? 56.219 -12.796 -118.267 1.00 74.31 371 HIS A O 1
ATOM 2954 N N . GLN A 1 372 ? 54.134 -13.538 -117.945 1.00 72.81 372 GLN A N 1
ATOM 2955 C CA . GLN A 1 372 ? 53.946 -14.093 -119.292 1.00 72.81 372 GLN A CA 1
ATOM 2956 C C . GLN A 1 372 ? 54.096 -13.023 -120.392 1.00 72.81 372 GLN A C 1
ATOM 2958 O O . GLN A 1 372 ? 54.763 -13.260 -121.401 1.00 72.81 372 GLN A O 1
ATOM 2963 N N . LEU A 1 373 ? 53.534 -11.823 -120.189 1.00 67.38 373 LEU A N 1
ATOM 2964 C CA . LEU A 1 373 ? 53.707 -10.676 -121.092 1.00 67.38 373 LEU A CA 1
ATOM 2965 C C . LEU A 1 373 ? 55.159 -10.168 -121.133 1.00 67.38 373 LEU A C 1
ATOM 2967 O O . LEU A 1 373 ? 55.622 -9.763 -122.196 1.00 67.38 373 LEU A O 1
ATOM 2971 N N . ALA A 1 374 ? 55.884 -10.202 -120.011 1.00 62.12 374 ALA A N 1
ATOM 2972 C CA . ALA A 1 374 ? 57.299 -9.828 -119.962 1.00 62.12 374 ALA A CA 1
ATOM 2973 C C . ALA A 1 374 ? 58.199 -10.858 -120.672 1.00 62.12 374 ALA A C 1
ATOM 2975 O O . ALA A 1 374 ? 59.081 -10.473 -121.438 1.00 62.12 374 ALA A O 1
ATOM 2976 N N . LE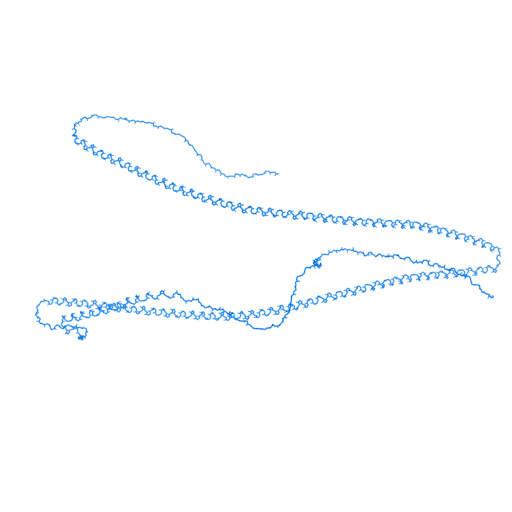U A 1 375 ? 57.941 -12.158 -120.482 1.00 61.34 375 LEU A N 1
ATOM 2977 C CA . LEU A 1 375 ? 58.649 -13.248 -121.167 1.00 61.34 375 LEU A CA 1
ATOM 2978 C C . LEU A 1 375 ? 58.368 -13.278 -122.676 1.00 61.34 375 LEU A C 1
ATOM 2980 O O . LEU A 1 375 ? 59.248 -13.616 -123.462 1.00 61.34 375 LEU A O 1
ATOM 2984 N N . SER A 1 376 ? 57.172 -12.853 -123.088 1.00 56.97 376 SER A N 1
ATOM 2985 C CA . SER A 1 376 ? 56.788 -12.683 -124.498 1.00 56.97 376 SER A CA 1
ATOM 2986 C C . SER A 1 376 ? 57.394 -11.419 -125.144 1.00 56.97 376 SER A C 1
ATOM 2988 O O . SER A 1 376 ? 57.129 -11.125 -126.308 1.00 56.97 376 SER A O 1
ATOM 2990 N N . GLY A 1 377 ? 58.221 -10.661 -124.414 1.00 48.38 377 GLY A N 1
ATOM 2991 C CA . GLY A 1 377 ? 58.826 -9.388 -124.818 1.00 48.38 377 GLY A CA 1
ATOM 2992 C C . GLY A 1 377 ? 59.955 -9.469 -125.855 1.00 48.38 377 GLY A C 1
ATOM 2993 O O . GLY A 1 377 ? 60.860 -8.636 -125.811 1.00 48.38 377 GLY A O 1
ATOM 2994 N N . HIS A 1 378 ? 59.942 -10.443 -126.771 1.00 42.78 378 HIS A N 1
ATOM 2995 C CA . HIS A 1 378 ? 60.896 -10.559 -127.882 1.00 42.78 378 HIS A CA 1
ATOM 2996 C C . HIS A 1 378 ? 60.193 -10.928 -129.202 1.00 42.78 378 HIS A C 1
ATOM 2998 O O . HIS A 1 378 ? 60.051 -12.096 -129.548 1.00 42.78 378 HIS A O 1
ATOM 3004 N N . GLY A 1 379 ? 59.828 -9.898 -129.975 1.00 37.06 379 GLY A N 1
ATOM 3005 C CA . GLY A 1 379 ? 59.622 -10.011 -131.424 1.00 37.06 379 GLY A CA 1
ATOM 3006 C C . GLY A 1 379 ? 58.187 -10.194 -131.929 1.00 37.06 379 GLY A C 1
ATOM 3007 O O . GLY A 1 379 ? 57.853 -11.261 -132.422 1.00 37.06 379 GLY A O 1
ATOM 3008 N N . HIS A 1 380 ? 57.390 -9.118 -131.955 1.00 36.91 380 HIS A N 1
ATOM 3009 C CA . HIS A 1 380 ? 56.897 -8.527 -133.217 1.00 36.91 380 HIS A CA 1
ATOM 3010 C C . HIS A 1 380 ? 56.239 -7.150 -132.976 1.00 36.91 380 HIS A C 1
ATOM 3012 O O . HIS A 1 380 ? 56.011 -6.748 -131.836 1.00 36.91 380 HIS A O 1
ATOM 3018 N N . ALA A 1 381 ? 56.010 -6.385 -134.049 1.00 38.19 381 ALA A N 1
ATOM 3019 C CA . ALA A 1 381 ? 55.512 -5.007 -133.985 1.00 38.19 381 ALA A CA 1
ATOM 3020 C C . ALA A 1 381 ? 53.980 -4.903 -133.810 1.00 38.19 381 ALA A C 1
ATOM 3022 O O . ALA A 1 381 ? 53.229 -5.788 -134.214 1.00 38.19 381 ALA A O 1
ATOM 3023 N N . ALA A 1 382 ? 53.533 -3.784 -133.230 1.00 40.91 382 ALA A N 1
ATOM 3024 C CA . ALA A 1 382 ? 52.124 -3.430 -133.012 1.00 40.91 382 ALA A CA 1
ATOM 3025 C C . ALA A 1 382 ? 51.439 -2.944 -134.329 1.00 40.91 382 ALA A C 1
ATOM 3027 O O . ALA A 1 382 ? 52.157 -2.714 -135.306 1.00 40.91 382 ALA A O 1
ATOM 3028 N N . PRO A 1 383 ? 50.092 -2.788 -134.407 1.00 42.69 383 PRO A N 1
ATOM 3029 C CA . PRO A 1 383 ? 49.305 -1.950 -133.491 1.00 42.69 383 PRO A CA 1
ATOM 3030 C C . PRO A 1 383 ? 48.033 -2.611 -132.920 1.00 42.69 383 PRO A C 1
ATOM 3032 O O . PRO A 1 383 ? 47.125 -2.990 -133.657 1.00 42.69 383 PRO A O 1
ATOM 3035 N N . SER A 1 384 ? 47.899 -2.635 -131.591 1.00 39.25 384 SER A N 1
ATOM 3036 C CA . SER A 1 384 ? 46.627 -2.967 -130.930 1.00 39.25 384 SER A CA 1
ATOM 3037 C C . SER A 1 384 ? 45.717 -1.738 -130.854 1.00 39.25 384 SER A C 1
ATOM 3039 O O . SER A 1 384 ? 46.120 -0.704 -130.319 1.00 39.25 384 SER A O 1
ATOM 3041 N N . SER A 1 385 ? 44.466 -1.853 -131.309 1.00 39.31 385 SER A N 1
ATOM 3042 C CA . SER A 1 385 ? 43.417 -0.858 -131.050 1.00 39.31 385 SER A CA 1
ATOM 3043 C C . SER A 1 385 ? 43.068 -0.861 -129.557 1.00 39.31 385 SER A C 1
ATOM 3045 O O . SER A 1 385 ? 42.302 -1.699 -129.080 1.00 39.31 385 SER A O 1
ATOM 3047 N N . LEU A 1 386 ? 43.704 0.035 -128.802 1.00 40.84 386 LEU A N 1
ATOM 3048 C CA . LEU A 1 386 ? 43.818 -0.058 -127.348 1.00 40.84 386 LEU A CA 1
ATOM 3049 C C . LEU A 1 386 ? 42.529 0.399 -126.645 1.00 40.84 386 LEU A C 1
ATOM 3051 O O . LEU A 1 386 ? 42.430 1.529 -126.171 1.00 40.84 386 LEU A O 1
ATOM 3055 N N . HIS A 1 387 ? 41.534 -0.489 -126.568 1.00 48.44 387 HIS A N 1
ATOM 3056 C CA . HIS A 1 387 ? 40.289 -0.202 -125.858 1.00 48.44 387 HIS A CA 1
ATOM 3057 C C . HIS A 1 387 ? 40.556 -0.063 -124.350 1.00 48.44 387 HIS A C 1
ATOM 3059 O O . HIS A 1 387 ? 41.147 -0.939 -123.708 1.00 48.44 387 HIS A O 1
ATOM 3065 N N . ALA A 1 388 ? 40.168 1.084 -123.797 1.00 47.97 388 ALA A N 1
ATOM 3066 C CA . ALA A 1 388 ? 40.349 1.433 -122.396 1.00 47.97 388 ALA A CA 1
ATOM 3067 C C . ALA A 1 388 ? 39.019 1.240 -121.657 1.00 47.97 388 ALA A C 1
ATOM 3069 O O . ALA A 1 388 ? 38.275 2.198 -121.474 1.00 47.97 388 ALA A O 1
ATOM 3070 N N . TRP A 1 389 ? 38.740 -0.011 -121.281 1.00 57.44 389 TRP A N 1
ATOM 3071 C CA . TRP A 1 389 ? 37.530 -0.435 -120.568 1.00 57.44 389 TRP A CA 1
ATOM 3072 C C . TRP A 1 389 ? 37.233 0.461 -119.351 1.00 57.44 389 TRP A C 1
ATOM 3074 O O . TRP A 1 389 ? 38.064 0.593 -118.448 1.00 57.44 389 TRP A O 1
ATOM 3084 N N . GLN A 1 390 ? 36.050 1.074 -119.325 1.00 55.19 390 GLN A N 1
ATOM 3085 C CA . GLN A 1 390 ? 35.599 2.029 -118.314 1.00 55.19 390 GLN A CA 1
ATOM 3086 C C . GLN A 1 390 ? 34.522 1.445 -117.378 1.00 55.19 390 GLN A C 1
ATOM 3088 O O . GLN A 1 390 ? 34.159 0.264 -117.396 1.00 55.19 390 GLN A O 1
ATOM 3093 N N . ALA A 1 391 ? 34.001 2.288 -116.485 1.00 47.91 391 ALA A N 1
ATOM 3094 C CA . ALA A 1 391 ? 32.938 1.944 -115.547 1.00 47.91 391 ALA A CA 1
ATOM 3095 C C . ALA A 1 391 ? 31.547 1.921 -116.221 1.00 47.91 391 ALA A C 1
ATOM 3097 O O . ALA A 1 391 ? 30.684 2.730 -115.895 1.00 47.91 391 ALA A O 1
ATOM 3098 N N . GLY A 1 392 ? 31.333 0.975 -117.139 1.00 57.69 392 GLY A N 1
ATOM 3099 C CA . GLY A 1 392 ? 30.037 0.752 -117.797 1.00 57.69 392 GLY A CA 1
ATOM 3100 C C . GLY A 1 392 ? 30.026 -0.342 -118.871 1.00 57.69 392 GLY A C 1
ATOM 3101 O O . GLY A 1 392 ? 28.957 -0.841 -119.209 1.00 57.69 392 GLY A O 1
ATOM 3102 N N . ASP A 1 393 ? 31.195 -0.738 -119.378 1.00 59.69 393 ASP A N 1
ATOM 3103 C CA . ASP A 1 393 ? 31.304 -1.615 -120.547 1.00 59.69 393 ASP A CA 1
ATOM 3104 C C . ASP A 1 393 ? 30.955 -3.086 -120.258 1.00 59.69 393 ASP A C 1
ATOM 3106 O O . ASP A 1 393 ? 31.259 -3.632 -119.191 1.00 59.69 393 ASP A O 1
ATOM 3110 N N . VAL A 1 394 ? 30.350 -3.749 -121.249 1.00 58.09 394 VAL A N 1
ATOM 3111 C CA . VAL A 1 394 ? 29.951 -5.163 -121.178 1.00 58.09 394 VAL A CA 1
ATOM 3112 C C . VAL A 1 394 ? 31.151 -6.060 -121.488 1.00 58.09 394 VAL A C 1
ATOM 3114 O O . VAL A 1 394 ? 31.560 -6.201 -122.639 1.00 58.09 394 VAL A O 1
ATOM 3117 N N . ILE A 1 395 ? 31.708 -6.680 -120.449 1.00 58.22 395 ILE A N 1
ATOM 3118 C CA . ILE A 1 395 ? 32.801 -7.654 -120.562 1.00 58.22 395 ILE A CA 1
ATOM 3119 C C . ILE A 1 395 ? 32.263 -8.946 -121.220 1.00 58.22 395 ILE A C 1
ATOM 3121 O O . ILE A 1 395 ? 31.200 -9.421 -120.806 1.00 58.22 395 ILE A O 1
ATOM 3125 N N . PRO A 1 396 ? 32.966 -9.551 -122.200 1.00 59.88 396 PRO A N 1
ATOM 3126 C CA . PRO A 1 396 ? 32.610 -10.863 -122.742 1.00 59.88 396 PRO A CA 1
ATOM 3127 C C . PRO A 1 396 ? 32.529 -11.956 -121.665 1.00 59.88 396 PRO A C 1
ATOM 3129 O O . PRO A 1 396 ? 33.276 -11.951 -120.689 1.00 59.88 396 PRO A O 1
ATOM 3132 N N . ALA A 1 397 ? 31.628 -12.925 -121.853 1.00 58.53 397 ALA A N 1
ATOM 3133 C CA . ALA A 1 397 ? 31.313 -13.951 -120.848 1.00 58.53 397 ALA A CA 1
ATOM 3134 C C . ALA A 1 397 ? 32.428 -14.994 -120.607 1.00 58.53 397 ALA A C 1
ATOM 3136 O O . ALA A 1 397 ? 32.291 -15.847 -119.730 1.00 58.53 397 ALA A O 1
ATOM 3137 N N . LYS A 1 398 ? 33.518 -14.936 -121.379 1.00 64.81 398 LYS A N 1
ATOM 3138 C CA . LYS A 1 398 ? 34.742 -15.727 -121.220 1.00 64.81 398 LYS A CA 1
ATOM 3139 C C . LYS A 1 398 ? 35.946 -14.811 -121.401 1.00 64.81 398 LYS A C 1
ATOM 3141 O O . LYS A 1 398 ? 35.907 -13.901 -122.226 1.00 64.81 398 LYS A O 1
ATOM 3146 N N . LEU A 1 399 ? 37.014 -15.059 -120.645 1.00 64.19 399 LEU A N 1
ATOM 3147 C CA . LEU A 1 399 ? 38.267 -14.307 -120.784 1.00 64.19 399 LEU A CA 1
ATOM 3148 C C . LEU A 1 399 ? 39.163 -14.883 -121.897 1.00 64.19 399 LEU A C 1
ATOM 3150 O O . LEU A 1 399 ? 40.071 -14.194 -122.351 1.00 64.19 399 LEU A O 1
ATOM 3154 N N . ASP A 1 400 ? 38.873 -16.105 -122.355 1.00 65.69 400 ASP A N 1
ATOM 3155 C CA . ASP A 1 400 ? 39.636 -16.849 -123.368 1.00 65.69 400 ASP A CA 1
ATOM 3156 C C . ASP A 1 400 ? 39.637 -16.166 -124.752 1.00 65.69 400 ASP A C 1
ATOM 3158 O O . ASP A 1 400 ? 40.563 -16.348 -125.537 1.00 65.69 400 ASP A O 1
ATOM 3162 N N . ASP A 1 401 ? 38.611 -15.355 -125.037 1.00 63.22 401 ASP A N 1
ATOM 3163 C CA . ASP A 1 401 ? 38.415 -14.658 -126.315 1.00 63.22 401 ASP A CA 1
ATOM 3164 C C . ASP A 1 401 ? 39.171 -13.305 -126.400 1.00 63.22 401 ASP A C 1
ATOM 3166 O O . ASP A 1 401 ? 39.024 -12.568 -127.378 1.00 63.22 401 ASP A O 1
ATOM 3170 N N . LEU A 1 402 ? 39.958 -12.933 -125.377 1.00 68.12 402 LEU A N 1
ATOM 3171 C CA . LEU A 1 402 ? 40.683 -11.655 -125.299 1.00 68.12 402 LEU A CA 1
ATOM 3172 C C . LEU A 1 402 ? 42.208 -11.836 -125.392 1.00 68.12 402 LEU A C 1
ATOM 3174 O O . LEU A 1 402 ? 42.789 -12.779 -124.862 1.00 68.12 402 LEU A O 1
ATOM 3178 N N . ALA A 1 403 ? 42.892 -10.850 -125.981 1.00 68.88 403 ALA A N 1
ATOM 3179 C CA . ALA A 1 403 ? 44.353 -10.788 -125.957 1.00 68.88 403 ALA A CA 1
ATOM 3180 C C . ALA A 1 403 ? 44.886 -10.634 -124.509 1.00 68.88 403 ALA A C 1
ATOM 3182 O O . ALA A 1 403 ? 44.291 -9.881 -123.729 1.00 68.88 403 ALA A O 1
ATOM 3183 N N . PRO A 1 404 ? 46.034 -11.241 -124.131 1.00 69.50 404 PRO A N 1
ATOM 3184 C CA . PRO A 1 404 ? 46.547 -11.198 -122.751 1.00 69.50 404 PRO A CA 1
ATOM 3185 C C . PRO A 1 404 ? 46.769 -9.780 -122.190 1.00 69.50 404 PRO A C 1
ATOM 3187 O O . PRO A 1 404 ? 46.607 -9.540 -120.992 1.00 69.50 404 PRO A O 1
ATOM 3190 N N . SER A 1 405 ? 47.073 -8.813 -123.063 1.00 70.00 405 SER A N 1
ATOM 3191 C CA . SER A 1 405 ? 47.162 -7.379 -122.747 1.00 70.00 405 SER A CA 1
ATOM 3192 C C . SER A 1 405 ? 45.861 -6.778 -122.218 1.00 70.00 405 SER A C 1
ATOM 3194 O O . SER A 1 405 ? 45.895 -5.837 -121.426 1.00 70.00 405 SER A O 1
ATOM 3196 N N . ASP A 1 406 ? 44.722 -7.300 -122.661 1.00 70.31 406 ASP A N 1
ATOM 3197 C CA . ASP A 1 406 ? 43.388 -6.788 -122.370 1.00 70.31 406 ASP A CA 1
ATOM 3198 C C . ASP A 1 406 ? 42.707 -7.615 -121.277 1.00 70.31 406 ASP A C 1
ATOM 3200 O O . ASP A 1 406 ? 42.100 -7.028 -120.382 1.00 70.31 406 ASP A O 1
ATOM 3204 N N . VAL A 1 407 ? 42.960 -8.932 -121.229 1.00 74.19 407 VAL A N 1
ATOM 3205 C CA . VAL A 1 407 ? 42.702 -9.779 -120.047 1.00 74.19 407 VAL A CA 1
ATOM 3206 C C . VAL A 1 407 ? 43.302 -9.133 -118.793 1.00 74.19 407 VAL A C 1
ATOM 3208 O O . VAL A 1 407 ? 42.601 -8.930 -117.801 1.00 74.19 407 VAL A O 1
ATOM 3211 N N . LYS A 1 408 ? 44.573 -8.704 -118.848 1.00 76.38 408 LYS A N 1
ATOM 3212 C CA . LYS A 1 408 ? 45.236 -8.001 -117.738 1.00 76.38 408 LYS A CA 1
ATOM 3213 C C . LYS A 1 408 ? 44.502 -6.723 -117.308 1.00 76.38 408 LYS A C 1
ATOM 3215 O O . LYS A 1 408 ? 44.349 -6.502 -116.108 1.00 76.38 408 LYS A O 1
ATOM 3220 N N . LYS A 1 409 ? 44.030 -5.892 -118.248 1.00 74.44 409 LYS A N 1
ATOM 3221 C CA . LYS A 1 409 ? 43.278 -4.658 -117.930 1.00 74.44 409 LYS A CA 1
ATOM 3222 C C . LYS A 1 409 ? 41.931 -4.969 -117.285 1.00 74.44 409 LYS A C 1
ATOM 3224 O O . LYS A 1 409 ? 41.566 -4.320 -116.310 1.00 74.44 409 LYS A O 1
ATOM 3229 N N . VAL A 1 410 ? 41.209 -5.965 -117.804 1.00 75.56 410 VAL A N 1
ATOM 3230 C CA . VAL A 1 410 ? 39.918 -6.402 -117.254 1.00 75.56 410 VAL A CA 1
ATOM 3231 C C . VAL A 1 410 ? 40.098 -6.921 -115.825 1.00 75.56 410 VAL A C 1
ATOM 3233 O O . VAL A 1 410 ? 39.372 -6.491 -114.931 1.00 75.56 410 VAL A O 1
ATOM 3236 N N . LEU A 1 411 ? 41.119 -7.746 -115.569 1.00 79.06 411 LEU A N 1
ATOM 3237 C CA . LEU A 1 411 ? 41.449 -8.212 -114.218 1.00 79.06 411 LEU A CA 1
ATOM 3238 C C . LEU A 1 411 ? 41.857 -7.058 -113.286 1.00 79.06 411 LEU A C 1
ATOM 3240 O O . LEU A 1 411 ? 41.379 -7.002 -112.155 1.00 79.06 411 LEU A O 1
ATOM 3244 N N . GLN A 1 412 ? 42.668 -6.099 -113.750 1.00 77.50 412 GLN A N 1
ATOM 3245 C CA . GLN A 1 412 ? 43.026 -4.903 -112.970 1.00 77.50 412 GLN A CA 1
ATOM 3246 C C . GLN A 1 412 ? 41.806 -4.024 -112.645 1.00 77.50 412 GLN A C 1
ATOM 3248 O O . GLN A 1 412 ? 41.686 -3.535 -111.521 1.00 77.50 412 GLN A O 1
ATOM 3253 N N . MET A 1 413 ? 40.866 -3.865 -113.583 1.00 79.00 413 MET A N 1
ATOM 3254 C CA . MET A 1 413 ? 39.596 -3.172 -113.347 1.00 79.00 413 MET A CA 1
ATOM 3255 C C . MET A 1 413 ? 38.730 -3.913 -112.318 1.00 79.00 413 MET A C 1
ATOM 3257 O O . MET A 1 413 ? 38.152 -3.271 -111.441 1.00 79.00 413 MET A O 1
ATOM 3261 N N . LEU A 1 414 ? 38.623 -5.242 -112.413 1.00 79.31 414 LEU A N 1
ATOM 3262 C CA . LEU A 1 414 ? 37.854 -6.059 -111.470 1.00 79.31 414 LEU A CA 1
ATOM 3263 C C . LEU A 1 414 ? 38.461 -6.004 -110.063 1.00 79.31 414 LEU A C 1
ATOM 3265 O O . LEU A 1 414 ? 37.740 -5.715 -109.111 1.00 79.31 414 LEU A O 1
ATOM 3269 N N . PHE A 1 415 ? 39.782 -6.168 -109.943 1.00 79.69 415 PHE A N 1
ATOM 3270 C CA . PHE A 1 415 ? 40.524 -6.008 -108.690 1.00 79.69 415 PHE A CA 1
ATOM 3271 C C . PHE A 1 415 ? 40.293 -4.619 -108.072 1.00 79.69 415 PHE A C 1
ATOM 3273 O O . PHE A 1 415 ? 39.919 -4.516 -106.906 1.00 79.69 415 PHE A O 1
ATOM 3280 N N . GLY A 1 416 ? 40.423 -3.548 -108.866 1.00 76.31 416 GLY A N 1
ATOM 3281 C CA . GLY A 1 416 ? 40.186 -2.176 -108.410 1.00 76.31 416 GLY A CA 1
ATOM 3282 C C . GLY A 1 416 ? 38.747 -1.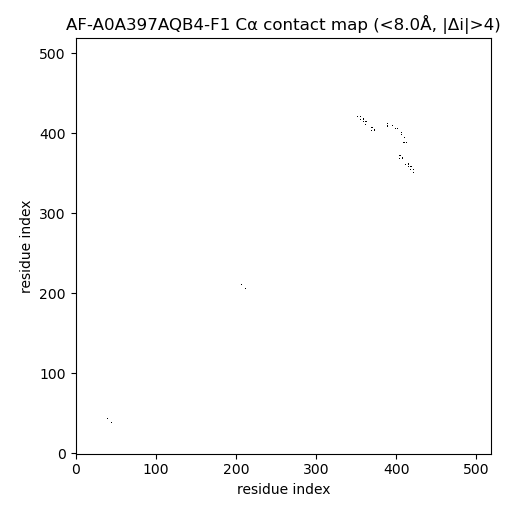922 -107.943 1.00 76.31 416 GLY A C 1
ATOM 3283 O O . GLY A 1 416 ? 38.546 -1.317 -106.891 1.00 76.31 416 GLY A O 1
ATOM 3284 N N . LYS A 1 417 ? 37.742 -2.420 -108.680 1.00 79.38 417 LYS A N 1
ATOM 3285 C CA . LYS A 1 417 ? 36.319 -2.305 -108.304 1.00 79.38 417 LYS A CA 1
ATOM 3286 C C . LYS A 1 417 ? 36.002 -3.079 -107.017 1.00 79.38 417 LYS A C 1
ATOM 3288 O O . LYS A 1 417 ? 35.326 -2.539 -106.144 1.00 79.38 417 LYS A O 1
ATOM 3293 N N . LEU A 1 418 ? 36.507 -4.306 -106.877 1.00 80.75 418 LEU A N 1
ATOM 3294 C CA . LEU A 1 418 ? 36.257 -5.169 -105.717 1.00 80.75 418 LEU A CA 1
ATOM 3295 C C . LEU A 1 418 ? 36.953 -4.616 -104.456 1.00 80.75 418 LEU A C 1
ATOM 3297 O O . LEU A 1 418 ? 36.311 -4.455 -103.421 1.00 80.75 418 LEU A O 1
ATOM 3301 N N . HIS A 1 419 ? 38.214 -4.187 -104.565 1.00 77.12 419 HIS A N 1
ATOM 3302 C CA . HIS A 1 419 ? 38.949 -3.541 -103.470 1.00 77.12 419 HIS A CA 1
ATOM 3303 C C . HIS A 1 419 ? 38.300 -2.210 -103.036 1.00 77.12 419 HIS A C 1
ATOM 3305 O O . HIS A 1 419 ? 38.196 -1.918 -101.844 1.00 77.12 419 HIS A O 1
ATOM 3311 N N . ALA A 1 420 ? 37.798 -1.401 -103.979 1.00 77.81 420 ALA A N 1
ATOM 3312 C CA . ALA A 1 420 ? 37.048 -0.184 -103.653 1.00 77.81 420 ALA A CA 1
ATOM 3313 C C . ALA A 1 420 ? 35.720 -0.484 -102.927 1.00 77.81 420 ALA A C 1
ATOM 3315 O O . ALA A 1 420 ? 35.346 0.239 -102.001 1.00 77.81 420 ALA A O 1
ATOM 3316 N N . TYR A 1 421 ? 35.028 -1.564 -103.305 1.00 79.00 421 TYR A N 1
ATOM 3317 C CA . TYR A 1 421 ? 33.801 -2.020 -102.647 1.00 79.00 421 TYR A CA 1
ATOM 3318 C C . TYR A 1 421 ? 34.060 -2.507 -101.210 1.00 79.00 421 TYR A C 1
ATOM 3320 O O . TYR A 1 421 ? 33.375 -2.079 -100.279 1.00 79.00 421 TYR A O 1
ATOM 3328 N N . GLN A 1 422 ? 35.110 -3.307 -101.004 1.00 81.06 422 GLN A N 1
ATOM 3329 C CA . GLN A 1 422 ? 35.563 -3.752 -99.682 1.00 81.06 422 GLN A CA 1
ATOM 3330 C C . GLN A 1 422 ? 35.924 -2.557 -98.776 1.00 81.06 422 GLN A C 1
ATOM 3332 O O . GLN A 1 422 ? 35.443 -2.455 -97.645 1.00 81.06 422 GLN A O 1
ATOM 3337 N N . ALA A 1 423 ? 36.690 -1.588 -99.293 1.00 75.62 423 ALA A N 1
ATOM 3338 C CA . ALA A 1 423 ? 37.041 -0.368 -98.563 1.00 75.62 423 ALA A CA 1
ATOM 3339 C C . ALA A 1 423 ? 35.806 0.475 -98.176 1.00 75.62 423 ALA A C 1
ATOM 3341 O O . ALA A 1 423 ? 35.754 1.040 -97.078 1.00 75.62 423 ALA A O 1
ATOM 3342 N N . ALA A 1 424 ? 34.780 0.527 -99.034 1.00 76.44 424 ALA A N 1
ATOM 3343 C CA . ALA A 1 424 ? 33.514 1.191 -98.723 1.00 76.44 424 ALA A CA 1
ATOM 3344 C C . ALA A 1 424 ? 32.745 0.481 -97.591 1.00 76.44 424 ALA A C 1
ATOM 3346 O O . ALA A 1 424 ? 32.227 1.153 -96.693 1.00 76.44 424 ALA A O 1
ATOM 3347 N N . ILE A 1 425 ? 32.726 -0.859 -97.581 1.00 77.50 425 ILE A N 1
ATOM 3348 C CA . ILE A 1 425 ? 32.107 -1.668 -96.515 1.00 77.50 425 ILE A CA 1
ATOM 3349 C C . ILE A 1 425 ? 32.766 -1.391 -95.155 1.00 77.50 425 ILE A C 1
ATOM 3351 O O . ILE A 1 425 ? 32.052 -1.144 -94.179 1.00 77.50 425 ILE A O 1
ATOM 3355 N N . VAL A 1 426 ? 34.101 -1.370 -95.094 1.00 76.06 426 VAL A N 1
ATOM 3356 C CA . VAL A 1 426 ? 34.860 -1.107 -93.854 1.00 76.06 426 VAL A CA 1
ATOM 3357 C C . VAL A 1 426 ? 34.700 0.352 -93.396 1.00 76.06 426 VAL A C 1
ATOM 3359 O O . VAL A 1 426 ? 34.476 0.627 -92.213 1.00 76.06 426 VAL A O 1
ATOM 3362 N N . SER A 1 427 ? 34.707 1.319 -94.323 1.00 69.38 427 SER A N 1
ATOM 3363 C CA . SER A 1 427 ? 34.435 2.733 -94.000 1.00 69.38 427 SER A CA 1
ATOM 3364 C C . SER A 1 427 ? 33.038 2.933 -93.388 1.00 69.38 427 SER A C 1
ATOM 3366 O O . SER A 1 427 ? 32.855 3.743 -92.471 1.00 69.38 427 SER A O 1
ATOM 3368 N N . ALA A 1 428 ? 32.051 2.153 -93.841 1.00 68.56 428 ALA A N 1
ATOM 3369 C CA . ALA A 1 428 ? 30.690 2.162 -93.312 1.00 68.56 428 ALA A CA 1
ATOM 3370 C C . ALA A 1 428 ? 30.545 1.511 -91.917 1.00 68.56 428 ALA A C 1
ATOM 3372 O O . ALA A 1 428 ? 29.477 1.628 -91.315 1.00 68.56 428 ALA A O 1
ATOM 3373 N N . GLU A 1 429 ? 31.573 0.848 -91.377 1.00 66.62 429 GLU A N 1
ATOM 3374 C CA . GLU A 1 429 ? 31.596 0.350 -89.989 1.00 66.62 429 GLU A CA 1
ATOM 3375 C C . GLU A 1 429 ? 32.146 1.382 -89.015 1.00 66.62 429 GLU A C 1
ATOM 3377 O O . GLU A 1 429 ? 31.514 1.667 -87.998 1.00 66.62 429 GLU A O 1
ATOM 3382 N N . SER A 1 430 ? 33.277 2.005 -89.357 1.00 60.84 430 SER A N 1
ATOM 3383 C CA . SER A 1 430 ? 33.903 3.045 -88.529 1.00 60.84 430 SER A CA 1
ATOM 3384 C C . SER A 1 430 ? 32.926 4.193 -88.223 1.00 60.84 430 SER A C 1
ATOM 3386 O O . SER A 1 430 ? 32.796 4.639 -87.078 1.00 60.84 430 SER A O 1
ATOM 3388 N N . LYS A 1 431 ? 32.118 4.586 -89.220 1.00 60.94 431 LYS A N 1
ATOM 3389 C CA . LYS A 1 431 ? 31.040 5.583 -89.079 1.00 60.94 431 LYS A CA 1
ATOM 3390 C C . LYS A 1 431 ? 29.850 5.123 -88.219 1.00 60.94 431 LYS A C 1
ATOM 3392 O O . LYS A 1 431 ? 29.133 5.969 -87.697 1.00 60.94 431 LYS A O 1
ATOM 3397 N N . ARG A 1 432 ? 29.625 3.812 -88.052 1.00 61.72 432 ARG A N 1
ATOM 3398 C CA . ARG A 1 432 ? 28.553 3.263 -87.196 1.00 61.72 432 ARG A CA 1
ATOM 3399 C C . ARG A 1 432 ? 29.001 3.097 -85.740 1.00 61.72 432 ARG A C 1
ATOM 3401 O O . ARG A 1 432 ? 28.294 3.562 -84.848 1.00 61.72 432 ARG A O 1
ATOM 3408 N N . ASN A 1 433 ? 30.196 2.554 -85.491 1.00 56.56 433 ASN A N 1
ATOM 3409 C CA . ASN A 1 433 ? 30.738 2.422 -84.127 1.00 56.56 433 ASN A CA 1
ATOM 3410 C C . ASN A 1 433 ? 30.916 3.785 -83.431 1.00 56.56 433 ASN A C 1
ATOM 3412 O O . ASN A 1 433 ? 30.601 3.927 -82.250 1.00 56.56 433 ASN A O 1
ATOM 3416 N N . THR A 1 434 ? 31.358 4.811 -84.165 1.00 55.09 434 THR A N 1
ATOM 3417 C CA . THR A 1 434 ? 31.523 6.173 -83.618 1.00 55.09 434 THR A CA 1
ATOM 3418 C C . THR A 1 434 ? 30.200 6.890 -83.321 1.00 55.09 434 THR A C 1
ATOM 3420 O O . THR A 1 434 ? 30.177 7.784 -82.474 1.00 55.09 434 THR A O 1
ATOM 3423 N N . GLY A 1 435 ? 29.094 6.489 -83.960 1.00 50.16 435 GLY A N 1
ATOM 3424 C CA . GLY A 1 435 ? 27.753 7.008 -83.673 1.00 50.16 435 GLY A CA 1
ATOM 3425 C C . GLY A 1 435 ? 27.137 6.420 -82.400 1.00 50.16 435 GLY A C 1
ATOM 3426 O O . GLY A 1 435 ? 26.604 7.161 -81.576 1.00 50.16 435 GLY A O 1
ATOM 3427 N N . ALA A 1 436 ? 27.252 5.102 -82.201 1.00 49.88 436 ALA A N 1
ATOM 3428 C CA . ALA A 1 436 ? 26.622 4.403 -81.076 1.00 49.88 436 ALA A CA 1
ATOM 3429 C C . ALA A 1 436 ? 27.136 4.868 -79.697 1.00 49.88 436 ALA A C 1
ATOM 3431 O O . ALA A 1 436 ? 26.354 5.031 -78.761 1.00 49.88 436 ALA A O 1
ATOM 3432 N N . SER A 1 437 ? 28.441 5.140 -79.581 1.00 41.75 437 SER A N 1
ATOM 3433 C CA . SER A 1 437 ? 29.104 5.445 -78.300 1.00 41.75 437 SER A CA 1
ATOM 3434 C C . SER A 1 437 ? 28.671 6.775 -77.645 1.00 41.75 437 SER A C 1
ATOM 3436 O O . SER A 1 437 ? 28.941 7.009 -76.470 1.00 41.75 437 SER A O 1
ATOM 3438 N N . ARG A 1 438 ? 27.972 7.665 -78.367 1.00 49.00 438 ARG A N 1
ATOM 3439 C CA . ARG A 1 438 ? 27.579 8.993 -77.850 1.00 49.00 438 ARG A CA 1
ATOM 3440 C C . ARG A 1 438 ? 26.242 9.027 -77.100 1.00 49.00 438 ARG A C 1
ATOM 3442 O O . ARG A 1 438 ? 25.999 9.978 -76.365 1.00 49.00 438 ARG A O 1
ATOM 3449 N N . ASN A 1 439 ? 25.396 8.004 -77.243 1.00 46.66 439 ASN A N 1
ATOM 3450 C CA . ASN A 1 439 ? 23.990 8.068 -76.811 1.00 46.66 439 ASN A CA 1
ATOM 3451 C C . ASN A 1 439 ? 23.693 7.397 -75.455 1.00 46.66 439 ASN A C 1
ATOM 3453 O O . ASN A 1 439 ? 22.544 7.373 -75.028 1.00 46.66 439 ASN A O 1
ATOM 3457 N N . ILE A 1 440 ? 24.703 6.851 -74.771 1.00 45.03 440 ILE A N 1
ATOM 3458 C CA . ILE A 1 440 ? 24.520 6.105 -73.509 1.00 45.03 440 ILE A CA 1
ATOM 3459 C C . ILE A 1 440 ? 24.538 7.038 -72.277 1.00 45.03 440 ILE A C 1
ATOM 3461 O O . ILE A 1 440 ? 23.966 6.718 -71.239 1.00 45.03 440 ILE A O 1
ATOM 3465 N N . SER A 1 441 ? 25.144 8.227 -72.385 1.00 41.75 441 SER A N 1
ATOM 3466 C CA . SER A 1 441 ? 25.461 9.088 -71.231 1.00 41.75 441 SER A CA 1
ATOM 3467 C C . SER A 1 441 ? 24.310 9.968 -70.703 1.00 41.75 441 SER A C 1
ATOM 3469 O O . SER A 1 441 ? 24.540 10.777 -69.806 1.00 41.75 441 SER A O 1
ATOM 3471 N N . THR A 1 442 ? 23.094 9.869 -71.249 1.00 42.62 442 THR A N 1
ATOM 3472 C CA . THR A 1 442 ? 21.982 10.806 -70.965 1.00 42.62 442 THR A CA 1
ATOM 3473 C C . THR A 1 442 ? 20.711 10.156 -70.402 1.00 42.62 442 THR A C 1
ATOM 3475 O O . THR A 1 442 ? 19.713 10.849 -70.220 1.00 42.62 442 THR A O 1
ATOM 3478 N N . LEU A 1 443 ? 20.730 8.857 -70.071 1.00 40.78 443 LEU A N 1
ATOM 3479 C CA . LEU A 1 443 ? 19.541 8.115 -69.611 1.00 40.78 443 LEU A CA 1
ATOM 3480 C C . LEU A 1 443 ? 19.473 7.856 -68.088 1.00 40.78 443 LEU A C 1
ATOM 3482 O O . LEU A 1 443 ? 18.758 6.964 -67.644 1.00 40.78 443 LEU A O 1
ATOM 3486 N N . TYR A 1 444 ? 20.185 8.645 -67.277 1.00 38.81 444 TYR A N 1
ATOM 3487 C CA . TYR A 1 444 ? 20.180 8.551 -65.808 1.00 38.81 444 TYR A CA 1
ATOM 3488 C C . TYR A 1 444 ? 19.836 9.896 -65.146 1.00 38.81 444 TYR A C 1
ATOM 3490 O O . TYR A 1 444 ? 20.701 10.524 -64.555 1.00 38.81 444 TYR A O 1
ATOM 3498 N N . HIS A 1 445 ? 18.574 10.341 -65.257 1.00 42.09 445 HIS A N 1
ATOM 3499 C CA . HIS A 1 445 ? 17.894 11.268 -64.324 1.00 42.09 445 HIS A CA 1
ATOM 3500 C C . HIS A 1 445 ? 16.450 11.557 -64.800 1.00 42.09 445 HIS A C 1
ATOM 3502 O O . HIS A 1 445 ? 16.248 12.570 -65.463 1.00 42.09 445 HIS A O 1
ATOM 3508 N N . HIS A 1 446 ? 15.446 10.722 -64.466 1.00 39.09 446 HIS A N 1
ATOM 3509 C CA . HIS A 1 446 ? 14.013 11.123 -64.426 1.00 39.09 446 HIS A CA 1
ATOM 3510 C C . HIS A 1 446 ? 13.065 10.028 -63.868 1.00 39.09 446 HIS A C 1
ATOM 3512 O O . HIS A 1 446 ? 12.373 9.373 -64.632 1.00 39.09 446 HIS A O 1
ATOM 3518 N N . VAL A 1 447 ? 12.972 9.877 -62.540 1.00 34.16 447 VAL A N 1
ATOM 3519 C CA . VAL A 1 447 ? 11.721 9.598 -61.786 1.00 34.16 447 VAL A CA 1
ATOM 3520 C C . VAL A 1 447 ? 11.984 10.045 -60.346 1.00 34.16 447 VAL A C 1
ATOM 3522 O O . VAL A 1 447 ? 12.876 9.478 -59.732 1.00 34.16 447 VAL A O 1
ATOM 3525 N N . ASP A 1 448 ? 11.268 11.065 -59.847 1.00 35.06 448 ASP A N 1
ATOM 3526 C CA . ASP A 1 448 ? 10.475 11.004 -58.594 1.00 35.06 448 ASP A CA 1
ATOM 3527 C C . ASP A 1 448 ? 9.850 12.384 -58.249 1.00 35.06 448 ASP A C 1
ATOM 3529 O O . ASP A 1 448 ? 10.496 13.232 -57.624 1.00 35.06 448 ASP A O 1
ATOM 3533 N N . ARG A 1 449 ? 8.609 12.685 -58.700 1.00 36.44 449 ARG A N 1
ATOM 3534 C CA . ARG A 1 449 ? 7.913 13.935 -58.286 1.00 36.44 449 ARG A CA 1
ATOM 3535 C C . ARG A 1 449 ? 6.385 14.036 -58.480 1.00 36.44 449 ARG A C 1
ATOM 3537 O O . ARG A 1 449 ? 5.891 15.020 -59.034 1.00 36.44 449 ARG A O 1
ATOM 3544 N N . THR A 1 450 ? 5.604 13.117 -57.912 1.00 33.69 450 THR A N 1
ATOM 3545 C CA . THR A 1 450 ? 4.142 13.304 -57.730 1.00 33.69 450 THR A CA 1
ATOM 3546 C C . THR A 1 450 ? 3.748 13.083 -56.268 1.00 33.69 450 THR A C 1
ATOM 3548 O O . THR A 1 450 ? 3.552 11.961 -55.827 1.00 33.69 450 THR A O 1
ATOM 3551 N N . LYS A 1 451 ? 3.750 14.128 -55.431 1.00 38.62 451 LYS A N 1
ATOM 3552 C CA . LYS A 1 451 ? 2.553 14.949 -55.142 1.00 38.62 451 LYS A CA 1
ATOM 3553 C C . LYS A 1 451 ? 1.274 14.129 -54.918 1.00 38.62 451 LYS A C 1
ATOM 3555 O O . LYS A 1 451 ? 0.601 13.780 -55.881 1.00 38.62 451 LYS A O 1
ATOM 3560 N N . ASN A 1 452 ? 0.826 14.054 -53.665 1.00 32.19 452 ASN A N 1
ATOM 3561 C CA . ASN A 1 452 ? -0.588 14.273 -53.361 1.00 32.19 452 ASN A CA 1
ATOM 3562 C C . ASN A 1 452 ? -0.771 14.863 -51.952 1.00 32.19 452 ASN A C 1
ATOM 3564 O O . ASN A 1 452 ? -0.105 14.452 -51.007 1.00 32.19 452 ASN A O 1
ATOM 3568 N N . ARG A 1 453 ? -1.642 15.872 -51.824 1.00 35.31 453 ARG A N 1
ATOM 3569 C CA . ARG A 1 453 ? -1.992 16.545 -50.559 1.00 35.31 453 ARG A CA 1
ATOM 3570 C C . ARG A 1 453 ? -3.413 17.108 -50.686 1.00 35.31 453 ARG A C 1
ATOM 3572 O O . ARG A 1 453 ? -3.583 18.077 -51.428 1.00 35.31 453 ARG A O 1
ATOM 3579 N N . PRO A 1 454 ? -4.422 16.567 -49.983 1.00 39.59 454 PRO A N 1
ATOM 3580 C CA . PRO A 1 454 ? -5.759 17.147 -49.989 1.00 39.59 454 PRO A CA 1
ATOM 3581 C C . PRO A 1 454 ? -5.794 18.458 -49.187 1.00 39.59 454 PRO A C 1
ATOM 3583 O O . PRO A 1 454 ? -5.103 18.618 -48.179 1.00 39.59 454 PRO A O 1
ATOM 3586 N N . ARG A 1 455 ? -6.609 19.411 -49.648 1.00 36.66 455 ARG A N 1
ATOM 3587 C CA . ARG A 1 455 ? -6.897 20.692 -48.984 1.00 36.66 455 ARG A CA 1
ATOM 3588 C C . ARG A 1 455 ? -8.258 21.190 -49.465 1.00 36.66 455 ARG A C 1
ATOM 3590 O O . ARG A 1 455 ? -8.354 21.495 -50.647 1.00 36.66 455 ARG A O 1
ATOM 3597 N N . ASN A 1 456 ? -9.249 21.263 -48.569 1.00 34.69 456 ASN A N 1
ATOM 3598 C CA . ASN A 1 456 ? -10.528 22.012 -48.630 1.00 34.69 456 ASN A CA 1
ATOM 3599 C C . ASN A 1 456 ? -11.536 21.367 -47.648 1.00 34.69 456 ASN A C 1
ATOM 3601 O O . ASN A 1 456 ? -11.402 20.181 -47.374 1.00 34.69 456 ASN A O 1
ATOM 3605 N N . ARG A 1 457 ? -12.558 22.049 -47.108 1.00 31.05 457 ARG A N 1
ATOM 3606 C CA . ARG A 1 457 ? -12.818 23.497 -46.893 1.00 31.05 457 ARG A CA 1
ATOM 3607 C C . ARG A 1 457 ? -13.927 23.621 -45.814 1.00 31.05 457 ARG A C 1
ATOM 3609 O O . ARG A 1 457 ? -14.562 22.626 -45.491 1.00 31.05 457 ARG A O 1
ATOM 3616 N N . ARG A 1 458 ? -14.106 24.807 -45.217 1.00 37.88 458 ARG A N 1
ATOM 3617 C CA . ARG A 1 458 ? -15.180 25.123 -44.245 1.00 37.88 458 ARG A CA 1
ATOM 3618 C C . ARG A 1 458 ? -16.534 25.373 -44.926 1.00 37.88 458 ARG A C 1
ATOM 3620 O O . ARG A 1 458 ? -16.520 25.716 -46.100 1.00 37.88 458 ARG A O 1
ATOM 3627 N N . GLU A 1 459 ? -17.602 25.324 -44.116 1.00 34.88 459 GLU A N 1
ATOM 3628 C CA . GLU A 1 459 ? -18.872 26.111 -44.094 1.00 34.88 459 GLU A CA 1
ATOM 3629 C C . GLU A 1 459 ? -20.024 25.177 -43.618 1.00 34.88 459 GLU A C 1
ATOM 3631 O O . GLU A 1 459 ? -19.984 23.993 -43.937 1.00 34.88 459 GLU A O 1
ATOM 3636 N N . GLY A 1 460 ? -21.015 25.567 -42.796 1.00 32.62 460 GLY A N 1
ATOM 3637 C CA . GLY A 1 460 ? -21.316 26.835 -42.098 1.00 32.62 460 GLY A CA 1
ATOM 3638 C C . GLY A 1 460 ? -22.461 26.676 -41.056 1.00 32.62 460 GLY A C 1
ATOM 3639 O O . GLY A 1 460 ? -22.943 25.562 -40.877 1.00 32.62 460 GLY A O 1
ATOM 3640 N N . ASP A 1 461 ? -22.869 27.787 -40.415 1.00 32.38 461 ASP A N 1
ATOM 3641 C CA . ASP A 1 461 ? -24.016 28.009 -39.483 1.00 32.38 461 ASP A CA 1
ATOM 3642 C C . ASP A 1 461 ? -24.118 27.195 -38.162 1.00 32.38 461 ASP A C 1
ATOM 3644 O O . ASP A 1 461 ? -23.695 26.047 -38.083 1.00 32.38 461 ASP A O 1
ATOM 3648 N N . GLY A 1 462 ? -24.658 27.714 -37.039 1.00 32.28 462 GLY A N 1
ATOM 3649 C CA . GLY A 1 462 ? -25.119 29.075 -36.657 1.00 32.28 462 GLY A CA 1
ATOM 3650 C C . GLY A 1 462 ? -24.631 29.447 -35.227 1.00 32.28 462 GLY A C 1
ATOM 3651 O O . GLY A 1 462 ? -24.109 28.584 -34.528 1.00 32.28 462 GLY A O 1
ATOM 3652 N N . HIS A 1 463 ? -24.578 30.710 -34.761 1.00 33.41 463 HIS A N 1
ATOM 3653 C CA . HIS A 1 463 ? -25.688 31.653 -34.466 1.00 33.41 463 HIS A CA 1
ATOM 3654 C C . HIS A 1 463 ? -26.604 31.100 -33.341 1.00 33.41 463 HIS A C 1
ATOM 3656 O O . HIS A 1 463 ? -27.126 30.006 -33.514 1.00 33.41 463 HIS A O 1
ATOM 3662 N N . ILE A 1 464 ? -26.851 31.710 -32.163 1.00 34.50 464 ILE A N 1
ATOM 3663 C CA . ILE A 1 464 ? -26.664 33.055 -31.530 1.00 34.50 464 ILE A CA 1
ATOM 3664 C C . ILE A 1 464 ? -26.346 32.792 -30.019 1.00 34.50 464 ILE A C 1
ATOM 3666 O O . ILE A 1 464 ? -26.735 31.733 -29.539 1.00 34.50 464 ILE A O 1
ATOM 3670 N N . GLY A 1 465 ? -25.706 33.609 -29.161 1.00 30.58 465 GLY A N 1
ATOM 3671 C CA . GLY A 1 465 ? -25.125 34.971 -29.188 1.00 30.58 465 GLY A CA 1
ATOM 3672 C C . GLY A 1 465 ? -25.344 35.679 -27.818 1.00 30.58 465 GLY A C 1
ATOM 3673 O O . GLY A 1 465 ? -26.218 35.234 -27.084 1.00 30.58 465 GLY A O 1
ATOM 3674 N N . HIS A 1 466 ? -24.616 36.776 -27.513 1.00 33.81 466 HIS A N 1
ATOM 3675 C CA . HIS A 1 466 ? -24.787 37.672 -26.326 1.00 33.81 466 HIS A CA 1
ATOM 3676 C C . HIS A 1 466 ? -24.527 37.042 -24.918 1.00 33.81 466 HIS A C 1
ATOM 3678 O O . HIS A 1 466 ? -24.729 35.850 -24.726 1.00 33.81 466 HIS A O 1
ATOM 3684 N N . GLU A 1 467 ? -24.040 37.737 -23.872 1.00 32.97 467 GLU A N 1
ATOM 3685 C CA . GLU A 1 467 ? -23.468 39.095 -23.698 1.00 32.97 467 GLU A CA 1
ATOM 3686 C C . GLU A 1 467 ? -22.611 39.150 -22.404 1.00 32.97 467 GLU A C 1
ATOM 3688 O O . GLU A 1 467 ? -22.813 38.314 -21.528 1.00 32.97 467 GLU A O 1
ATOM 3693 N N . ASP A 1 468 ? -21.712 40.142 -22.288 1.00 33.97 468 ASP A N 1
ATOM 3694 C CA . ASP A 1 468 ? -20.975 40.589 -21.080 1.00 33.97 468 ASP A CA 1
ATOM 3695 C C . ASP A 1 468 ? -20.154 39.572 -20.232 1.00 33.97 468 ASP A C 1
ATOM 3697 O O . ASP A 1 468 ? -20.316 38.359 -20.265 1.00 33.97 468 ASP A O 1
ATOM 3701 N N . GLY A 1 469 ? -19.155 39.983 -19.439 1.00 31.08 469 GLY A N 1
ATOM 3702 C CA . GLY A 1 469 ? -18.655 41.341 -19.176 1.00 31.08 469 GLY A CA 1
ATOM 3703 C C . GLY A 1 469 ? -18.599 41.648 -17.674 1.00 31.08 469 GLY A C 1
ATOM 3704 O O . GLY A 1 469 ? -19.507 42.262 -17.130 1.00 31.08 469 GLY A O 1
ATOM 3705 N N . GLY A 1 470 ? -17.537 41.233 -16.969 1.00 30.77 470 GLY A N 1
ATOM 3706 C CA . GLY A 1 470 ? -17.476 41.400 -15.508 1.00 30.77 470 GLY A CA 1
ATOM 3707 C C . GLY A 1 470 ? -16.086 41.215 -14.898 1.00 30.77 470 GLY A C 1
ATOM 3708 O O . GLY A 1 470 ? -15.469 40.160 -15.018 1.00 30.77 470 GLY A O 1
ATOM 3709 N N . ARG A 1 471 ? -15.584 42.260 -14.232 1.00 30.98 471 ARG A N 1
ATOM 3710 C CA . ARG A 1 471 ? -14.268 42.298 -13.572 1.00 30.98 471 ARG A CA 1
ATOM 3711 C C . ARG A 1 471 ? -14.214 41.467 -12.282 1.00 30.98 471 ARG A C 1
ATOM 3713 O O . ARG A 1 471 ? -15.131 41.517 -11.475 1.00 30.98 471 ARG A O 1
ATOM 3720 N N . SER A 1 472 ? -13.046 40.861 -12.058 1.00 33.28 472 SER A N 1
ATOM 3721 C CA . SER A 1 472 ? -12.296 40.802 -10.787 1.00 33.28 472 SER A CA 1
ATOM 3722 C C . SER A 1 472 ? -13.008 41.232 -9.488 1.00 33.28 472 SER A C 1
ATOM 3724 O O . SER A 1 472 ? -13.270 42.419 -9.287 1.00 33.28 472 SER A O 1
ATOM 3726 N N . SER A 1 473 ? -13.110 40.302 -8.531 1.00 30.19 473 SER A N 1
ATOM 3727 C CA . SER A 1 473 ? -12.948 40.615 -7.104 1.00 30.19 473 SER A CA 1
ATOM 3728 C C . SER A 1 473 ? -12.303 39.447 -6.357 1.00 30.19 473 SER A C 1
ATOM 3730 O O . SER A 1 473 ? -12.557 38.281 -6.651 1.00 30.19 473 SER A O 1
ATOM 3732 N N . VAL A 1 474 ? -11.487 39.774 -5.357 1.00 32.81 474 VAL A N 1
ATOM 3733 C CA . VAL A 1 474 ? -10.987 38.847 -4.329 1.00 32.81 474 VAL A CA 1
ATOM 3734 C C . VAL A 1 474 ? -11.987 38.825 -3.160 1.00 32.81 474 VAL A C 1
ATOM 3736 O O . VAL A 1 474 ? -12.722 39.799 -3.005 1.00 32.81 474 VAL A O 1
ATOM 3739 N N . VAL A 1 475 ? -11.993 37.748 -2.354 1.00 29.98 475 VAL A N 1
ATOM 3740 C CA . VAL A 1 475 ? -12.155 37.692 -0.870 1.00 29.98 475 VAL A CA 1
ATOM 3741 C C . VAL A 1 475 ? -12.831 36.380 -0.409 1.00 29.98 475 VAL A C 1
ATOM 3743 O O . VAL A 1 475 ? -13.989 36.117 -0.697 1.00 29.98 475 VAL A O 1
ATOM 3746 N N . THR A 1 476 ? -12.050 35.576 0.325 1.00 31.36 476 THR A N 1
ATOM 3747 C CA . THR A 1 476 ? -12.383 34.512 1.307 1.00 31.36 476 THR A CA 1
ATOM 3748 C C . THR A 1 476 ? -13.724 33.753 1.262 1.00 31.36 476 THR A C 1
ATOM 3750 O O . THR A 1 476 ? -14.779 34.325 1.526 1.00 31.36 476 THR A O 1
ATOM 3753 N N . THR A 1 477 ? -13.653 32.415 1.321 1.00 33.84 477 THR A N 1
ATOM 3754 C CA . THR A 1 477 ? -13.938 31.673 2.579 1.00 33.84 477 THR A CA 1
ATOM 3755 C C . THR A 1 477 ? -13.362 30.244 2.564 1.00 33.84 477 THR A C 1
ATOM 3757 O O . THR A 1 477 ? -12.719 29.843 1.598 1.00 33.84 477 THR A O 1
ATOM 3760 N N . ALA A 1 478 ? -13.472 29.527 3.690 1.00 32.91 478 ALA A N 1
ATOM 3761 C CA . ALA A 1 478 ? -12.748 28.286 3.996 1.00 32.91 478 ALA A CA 1
ATOM 3762 C C . ALA A 1 478 ? -13.486 26.981 3.588 1.00 32.91 478 ALA A C 1
ATOM 3764 O O . ALA A 1 478 ? -14.534 27.018 2.955 1.00 32.91 478 ALA A O 1
ATOM 3765 N N . ALA A 1 479 ? -12.952 25.836 4.053 1.00 34.41 479 ALA A N 1
ATOM 3766 C CA . ALA A 1 479 ? -13.534 24.479 4.034 1.00 34.41 479 ALA A CA 1
ATOM 3767 C C . ALA A 1 479 ? -13.306 23.580 2.791 1.00 34.41 479 ALA A C 1
ATOM 3769 O O . ALA A 1 479 ? -14.225 22.929 2.300 1.00 34.41 479 ALA A O 1
ATOM 3770 N N . GLY A 1 480 ? -12.044 23.410 2.372 1.00 32.44 480 GLY A N 1
ATOM 3771 C CA . GLY A 1 480 ? -11.608 22.246 1.580 1.00 32.44 480 GLY A CA 1
ATOM 3772 C C . GLY A 1 480 ? -11.130 21.098 2.483 1.00 32.44 480 GLY A C 1
ATOM 3773 O O . GLY A 1 480 ? -10.013 21.141 2.991 1.00 32.44 480 GLY A O 1
ATOM 3774 N N . ARG A 1 481 ? -11.970 20.084 2.734 1.00 33.88 481 ARG A N 1
ATOM 3775 C CA . ARG A 1 481 ? -11.669 18.996 3.689 1.00 33.88 481 ARG A CA 1
ATOM 3776 C C . ARG A 1 481 ? -10.836 17.884 3.035 1.00 33.88 481 ARG A C 1
ATOM 3778 O O . ARG A 1 481 ? -11.307 17.245 2.099 1.00 33.88 481 ARG A O 1
ATOM 3785 N N . LEU A 1 482 ? -9.639 17.615 3.563 1.00 37.31 482 LEU A N 1
ATOM 3786 C CA . LEU A 1 482 ? -8.814 16.470 3.152 1.00 37.31 482 LEU A CA 1
ATOM 3787 C C . LEU A 1 482 ? -9.543 15.136 3.390 1.00 37.31 482 LEU A C 1
ATOM 3789 O O . LEU A 1 482 ? -10.251 14.966 4.387 1.00 37.31 482 LEU A O 1
ATOM 3793 N N . GLY A 1 483 ? -9.344 14.180 2.480 1.00 33.50 483 GLY A N 1
ATOM 3794 C CA . GLY A 1 483 ? -9.839 12.815 2.633 1.00 33.50 483 GLY A CA 1
ATOM 3795 C C . GLY A 1 483 ? -9.033 12.057 3.687 1.00 33.50 483 GLY A C 1
ATOM 3796 O O . GLY A 1 483 ? -7.824 11.900 3.543 1.00 33.50 483 GLY A O 1
ATOM 3797 N N . ALA A 1 484 ? -9.699 11.577 4.736 1.00 33.88 484 ALA A N 1
ATOM 3798 C CA . ALA A 1 484 ? -9.075 10.733 5.748 1.00 33.88 484 ALA A CA 1
ATOM 3799 C C . ALA A 1 484 ? -9.124 9.258 5.321 1.00 33.88 484 ALA A C 1
ATOM 3801 O O . ALA A 1 484 ? -10.208 8.701 5.131 1.00 33.88 484 ALA A O 1
ATOM 3802 N N . SER A 1 485 ? -7.958 8.621 5.207 1.00 35.59 485 SER A N 1
ATOM 3803 C CA . SER A 1 485 ? -7.860 7.162 5.107 1.00 35.59 485 SER A CA 1
ATOM 3804 C C . SER A 1 485 ? -8.376 6.497 6.384 1.00 35.59 485 SER A C 1
ATOM 3806 O O . SER A 1 485 ? -8.194 7.009 7.488 1.00 35.59 485 SER A O 1
ATOM 3808 N N . VAL A 1 486 ? -9.007 5.332 6.237 1.00 33.00 486 VAL A N 1
ATOM 3809 C CA . VAL A 1 486 ? -9.521 4.555 7.369 1.00 33.00 486 VAL A CA 1
ATOM 3810 C C . VAL A 1 486 ? -8.371 3.841 8.079 1.00 33.00 486 VAL A C 1
ATOM 3812 O O . VAL A 1 486 ? -7.707 2.998 7.482 1.00 33.00 486 VAL A O 1
ATOM 3815 N N . LEU A 1 487 ? -8.208 4.110 9.373 1.00 35.00 487 LEU A N 1
ATOM 3816 C CA . LEU A 1 487 ? -7.544 3.210 10.315 1.00 35.00 487 LEU A CA 1
ATOM 3817 C C . LEU A 1 487 ? -8.511 2.908 11.461 1.00 35.00 487 LEU A C 1
ATOM 3819 O O . LEU A 1 487 ? -9.215 3.795 11.943 1.00 35.00 487 LEU A O 1
ATOM 3823 N N . LEU A 1 488 ? -8.579 1.637 11.859 1.00 38.31 488 LEU A N 1
ATOM 3824 C CA . LEU A 1 488 ? -9.448 1.195 12.943 1.00 38.31 488 LEU A CA 1
ATOM 3825 C C . LEU A 1 488 ? -8.774 1.457 14.292 1.00 38.31 488 LEU A C 1
ATOM 3827 O O . LEU A 1 488 ? -7.603 1.135 14.471 1.00 38.31 488 LEU A O 1
ATOM 3831 N N . SER A 1 489 ? -9.543 1.957 15.258 1.00 32.44 489 SER A N 1
ATOM 3832 C CA . SER A 1 489 ? -9.174 1.936 16.672 1.00 32.44 489 SER A CA 1
ATOM 3833 C C . SER A 1 489 ? -10.378 1.502 17.503 1.00 32.44 489 SER A C 1
ATOM 3835 O O . SER A 1 489 ? -11.482 2.027 17.346 1.00 32.44 489 SER A O 1
ATOM 3837 N N . THR A 1 490 ? -10.180 0.500 18.355 1.00 45.06 490 THR A N 1
ATOM 3838 C CA . THR A 1 490 ? -11.210 -0.075 19.224 1.00 45.06 490 THR A CA 1
ATOM 3839 C C . THR A 1 490 ? -11.170 0.593 20.596 1.00 45.06 490 THR A C 1
ATOM 3841 O O . THR A 1 490 ? -10.464 0.131 21.489 1.00 45.06 490 THR A O 1
ATOM 3844 N N . GLY A 1 491 ? -11.936 1.673 20.770 1.00 32.50 491 GLY A N 1
ATOM 3845 C CA . GLY A 1 491 ? -12.081 2.385 22.044 1.00 32.50 491 GLY A CA 1
ATOM 3846 C C . GLY A 1 491 ? -13.493 2.256 22.618 1.00 32.50 491 GLY A C 1
ATOM 3847 O O . GLY A 1 491 ? -14.456 2.724 22.013 1.00 32.50 491 GLY A O 1
ATOM 3848 N N . SER A 1 492 ? -13.627 1.635 23.793 1.00 42.78 492 SER A N 1
ATOM 3849 C CA . SER A 1 492 ? -14.888 1.600 24.547 1.00 42.78 492 SER A CA 1
ATOM 3850 C C . SER A 1 492 ? -15.119 2.940 25.247 1.00 42.78 492 SER A C 1
ATOM 3852 O O . SER A 1 492 ? -14.246 3.408 25.972 1.00 42.78 492 SER A O 1
ATOM 3854 N N . SER A 1 493 ? -16.295 3.549 25.078 1.00 34.50 493 SER A N 1
ATOM 3855 C CA . SER A 1 493 ? -16.662 4.764 25.812 1.00 34.50 493 SER A CA 1
ATOM 3856 C C . SER A 1 493 ? -18.137 4.743 26.217 1.00 34.50 493 SER A C 1
ATOM 3858 O O . SER A 1 493 ? -19.023 4.551 25.383 1.00 34.50 493 SER A O 1
ATOM 3860 N N . ARG A 1 494 ? -18.407 4.910 27.519 1.00 40.84 494 ARG A N 1
ATOM 3861 C CA . ARG A 1 494 ? -19.765 5.017 28.080 1.00 40.84 494 ARG A CA 1
ATOM 3862 C C . ARG A 1 494 ? -20.202 6.489 28.117 1.00 40.84 494 ARG A C 1
ATOM 3864 O O . ARG A 1 494 ? -19.425 7.315 28.588 1.00 40.84 494 ARG A O 1
ATOM 3871 N N . PRO A 1 495 ? -21.447 6.831 27.739 1.00 42.22 495 PRO A N 1
ATOM 3872 C CA . PRO A 1 495 ? -21.956 8.190 27.897 1.00 42.22 495 PRO A CA 1
ATOM 3873 C C . PRO A 1 495 ? -22.245 8.514 29.372 1.00 42.22 495 PRO A C 1
ATOM 3875 O O . PRO A 1 495 ? -22.957 7.777 30.056 1.00 42.22 495 PRO A O 1
ATOM 3878 N N . THR A 1 496 ? -21.746 9.651 29.856 1.00 37.53 496 THR A N 1
ATOM 3879 C CA . THR A 1 496 ? -22.101 10.223 31.163 1.00 37.53 496 THR A CA 1
ATOM 3880 C C . THR A 1 496 ? -23.319 11.140 31.035 1.00 37.53 496 THR A C 1
ATOM 3882 O O . THR A 1 496 ? -23.263 12.206 30.425 1.00 37.53 496 THR A O 1
ATOM 3885 N N . ILE A 1 497 ? -24.448 10.742 31.629 1.00 37.94 497 ILE A N 1
ATOM 3886 C CA . ILE A 1 497 ? -25.673 11.554 31.651 1.00 37.94 497 ILE A CA 1
ATOM 3887 C C . ILE A 1 497 ? -25.663 12.448 32.897 1.00 37.94 497 ILE A C 1
ATOM 3889 O O . ILE A 1 497 ? -25.708 11.956 34.021 1.00 37.94 497 ILE A O 1
ATOM 3893 N N . LYS A 1 498 ? -25.649 13.773 32.706 1.00 38.72 498 LYS A N 1
ATOM 3894 C CA . LYS A 1 498 ? -25.817 14.750 33.796 1.00 38.72 498 LYS A CA 1
ATOM 3895 C C . LYS A 1 498 ? -27.298 14.901 34.163 1.00 38.72 498 LYS A C 1
ATOM 3897 O O . LYS A 1 498 ? -27.993 15.749 33.605 1.00 38.72 498 LYS A O 1
ATOM 3902 N N . THR A 1 499 ? -27.788 14.112 35.117 1.00 40.78 499 THR A N 1
ATOM 3903 C CA . THR A 1 499 ? -29.127 14.304 35.702 1.00 40.78 499 THR A CA 1
ATOM 3904 C C . THR A 1 499 ? -29.121 15.442 36.723 1.00 40.78 499 THR A C 1
ATOM 3906 O O . THR A 1 499 ? -28.596 15.303 37.826 1.00 40.78 499 THR A O 1
ATOM 3909 N N . ARG A 1 500 ? -29.736 16.573 36.363 1.00 34.56 500 ARG A N 1
ATOM 3910 C CA . ARG A 1 500 ? -30.008 17.696 37.273 1.00 34.56 500 ARG A CA 1
ATOM 3911 C C . ARG A 1 500 ? -31.107 17.292 38.260 1.00 34.56 500 ARG A C 1
ATOM 3913 O O . ARG A 1 500 ? -32.262 17.178 37.860 1.00 34.56 500 ARG A O 1
ATOM 3920 N N . ILE A 1 501 ? -30.757 17.089 39.529 1.00 35.66 501 ILE A N 1
ATOM 3921 C CA . ILE A 1 501 ? -31.742 16.832 40.588 1.00 35.66 501 ILE A CA 1
ATOM 3922 C C . ILE A 1 501 ? -32.553 18.112 40.831 1.00 35.66 501 ILE A C 1
ATOM 3924 O O . ILE A 1 501 ? -31.987 19.195 40.985 1.00 35.66 501 ILE A O 1
ATOM 3928 N N . VAL A 1 502 ? -33.877 17.974 40.868 1.00 38.22 502 VAL A N 1
ATOM 3929 C CA . VAL A 1 502 ? -34.826 18.996 41.320 1.00 38.22 502 VAL A CA 1
ATOM 3930 C C . VAL A 1 502 ? -35.638 18.356 42.440 1.00 38.22 502 VAL A C 1
ATOM 3932 O O . VAL A 1 502 ? -36.248 17.310 42.222 1.00 38.22 502 VAL A O 1
ATOM 3935 N N . LEU A 1 503 ? -35.609 18.942 43.637 1.00 42.34 503 LEU A N 1
ATOM 3936 C CA . LEU A 1 503 ? -36.427 18.474 44.756 1.00 42.34 503 LEU A CA 1
ATOM 3937 C C . LEU A 1 503 ? -37.873 18.979 44.578 1.00 42.34 503 LEU A C 1
ATOM 3939 O O . LEU A 1 503 ? -38.046 20.153 44.246 1.00 42.34 503 LEU A O 1
ATOM 3943 N N . PRO A 1 504 ? -38.903 18.145 44.811 1.00 44.28 504 PRO A N 1
ATOM 3944 C CA . PRO A 1 504 ? -40.280 18.608 44.971 1.00 44.28 504 PRO A CA 1
ATOM 3945 C C . PRO A 1 504 ? -40.491 19.294 46.329 1.00 44.28 504 PRO A C 1
ATOM 3947 O O . PRO A 1 504 ? -39.891 18.896 47.328 1.00 44.28 504 PRO A O 1
ATOM 3950 N N . ASP A 1 505 ? -41.384 20.282 46.370 1.00 34.62 505 ASP A N 1
ATOM 3951 C CA . ASP A 1 505 ? -41.736 21.019 47.589 1.00 34.62 505 ASP A CA 1
ATOM 3952 C C . ASP A 1 505 ? -42.504 20.175 48.622 1.00 34.62 505 ASP A C 1
ATOM 3954 O O . ASP A 1 505 ? -43.380 19.369 48.293 1.00 34.62 505 ASP A O 1
ATOM 3958 N N . ALA A 1 506 ? -42.223 20.416 49.904 1.00 38.41 506 ALA A N 1
ATOM 39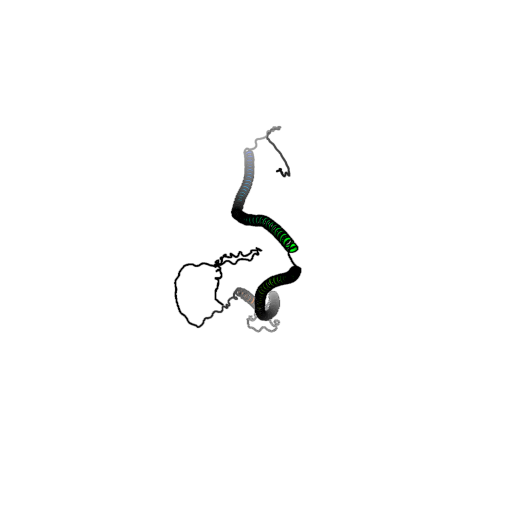59 C CA . ALA A 1 506 ? -42.840 19.707 51.023 1.00 38.41 506 ALA A CA 1
ATOM 3960 C C . ALA A 1 506 ? -44.191 20.333 51.428 1.00 38.41 506 ALA A C 1
ATOM 3962 O O . ALA A 1 506 ? -44.298 21.053 52.425 1.00 38.41 506 ALA A O 1
ATOM 3963 N N . HIS A 1 507 ? -45.256 20.039 50.675 1.00 42.84 507 HIS A N 1
ATOM 3964 C CA . HIS A 1 507 ? -46.609 20.520 50.986 1.00 42.84 507 HIS A CA 1
ATOM 3965 C C . HIS A 1 507 ? -47.237 19.857 52.231 1.00 42.84 507 HIS A C 1
ATOM 3967 O O . HIS A 1 507 ? -48.041 18.932 52.146 1.00 42.84 507 HIS A O 1
ATOM 3973 N N . ARG A 1 508 ? -46.900 20.420 53.399 1.00 43.91 508 ARG A N 1
ATOM 3974 C CA . ARG A 1 508 ? -47.818 20.799 54.494 1.00 43.91 508 ARG A CA 1
ATOM 3975 C C . ARG A 1 508 ? -49.149 20.019 54.559 1.00 43.91 508 ARG A C 1
ATOM 3977 O O . ARG A 1 508 ? -50.178 20.509 54.097 1.00 43.91 508 ARG A O 1
ATOM 3984 N N . MET A 1 509 ? -49.149 18.861 55.222 1.00 37.34 509 MET A N 1
ATOM 3985 C CA . MET A 1 509 ? -50.390 18.175 55.612 1.00 37.34 509 MET A CA 1
ATOM 3986 C C . MET A 1 509 ? -51.158 18.973 56.676 1.00 37.34 509 MET A C 1
ATOM 3988 O O . MET A 1 509 ? -50.581 19.444 57.657 1.00 37.34 509 MET A O 1
ATOM 3992 N N . SER A 1 510 ? -52.470 19.110 56.486 1.00 39.06 510 SER A N 1
ATOM 3993 C CA . SER A 1 510 ? -53.399 19.753 57.422 1.00 39.06 510 SER A CA 1
ATOM 3994 C C . SER A 1 510 ? -54.035 18.736 58.372 1.00 39.06 510 SER A C 1
ATOM 3996 O O . SER A 1 510 ? -54.521 17.699 57.922 1.00 39.06 510 SER A O 1
ATOM 3998 N N . LEU A 1 511 ? -54.107 19.060 59.665 1.00 44.09 511 LEU A N 1
ATOM 3999 C CA . LEU A 1 511 ? -54.864 18.277 60.648 1.00 44.09 511 LEU A CA 1
ATOM 4000 C C . LEU A 1 511 ? -56.376 18.301 60.335 1.00 44.09 511 LEU A C 1
ATOM 4002 O O . LEU A 1 511 ? -56.888 19.357 59.951 1.00 44.09 511 LEU A O 1
ATOM 4006 N N . PRO A 1 512 ? -57.113 17.192 60.535 1.00 48.06 512 PRO A N 1
ATOM 4007 C CA . PRO A 1 512 ? -58.569 17.193 60.439 1.00 48.06 512 PRO A CA 1
ATOM 4008 C C . PRO A 1 512 ? -59.184 17.934 61.635 1.00 48.06 512 PRO A C 1
ATOM 4010 O O . PRO A 1 512 ? -58.913 17.605 62.790 1.00 48.06 512 PRO A O 1
ATOM 4013 N N . SER A 1 513 ? -60.032 18.928 61.364 1.00 37.59 513 SER A N 1
ATOM 4014 C CA . SER A 1 513 ? -60.837 19.582 62.403 1.00 37.59 513 SER A CA 1
ATOM 4015 C C . SER A 1 513 ? -61.955 18.657 62.879 1.00 37.59 513 SER A C 1
ATOM 4017 O O . SER A 1 513 ? -62.561 17.947 62.077 1.00 37.59 513 SER A O 1
ATOM 4019 N N . ALA A 1 514 ? -62.284 18.722 64.170 1.00 45.66 514 ALA A N 1
ATOM 4020 C CA . ALA A 1 514 ? -63.484 18.089 64.701 1.00 45.66 514 ALA A CA 1
ATOM 4021 C C . ALA A 1 514 ? -64.749 18.676 64.049 1.00 45.66 514 ALA A C 1
ATOM 4023 O O . ALA A 1 514 ? -64.827 19.884 63.806 1.00 45.66 514 ALA A O 1
ATOM 4024 N N . ALA A 1 515 ? -65.745 17.819 63.817 1.00 43.72 515 ALA A N 1
ATOM 4025 C CA . ALA A 1 515 ? -67.086 18.199 63.396 1.00 43.72 515 ALA A CA 1
ATOM 4026 C C . ALA A 1 515 ? -68.083 17.755 64.475 1.00 43.72 515 ALA A C 1
ATOM 4028 O O . ALA A 1 515 ? -68.352 16.567 64.633 1.00 43.72 515 ALA A O 1
ATOM 4029 N N . VAL A 1 516 ? -68.605 18.720 65.232 1.00 51.75 516 VAL A N 1
ATOM 4030 C CA . VAL A 1 516 ? -69.724 18.517 66.160 1.00 51.75 516 VAL A CA 1
ATOM 4031 C C . VAL A 1 516 ? -71.022 18.798 65.411 1.00 51.75 516 VAL A C 1
ATOM 4033 O O . VAL A 1 516 ? -71.129 19.842 64.773 1.00 51.75 516 VAL A O 1
ATOM 4036 N N . SER A 1 517 ? -72.011 17.916 65.549 1.00 38.97 517 SER A N 1
ATOM 4037 C CA . SER A 1 517 ? -73.423 18.213 65.279 1.00 38.97 517 SER A CA 1
ATOM 4038 C C . SER A 1 517 ? -74.323 17.400 66.222 1.00 38.97 517 SER A C 1
ATOM 4040 O O . SER A 1 517 ? -73.903 16.329 66.662 1.00 38.97 517 SER A O 1
ATOM 4042 N N . PRO A 1 518 ? -75.514 17.913 66.584 1.00 60.56 518 PRO A N 1
ATOM 4043 C CA . PRO A 1 518 ? -76.321 17.376 67.679 1.00 60.56 518 PRO A CA 1
ATOM 4044 C C . PRO A 1 518 ? -77.313 16.286 67.244 1.00 60.56 518 PRO A C 1
ATOM 4046 O O . PRO A 1 518 ? -77.760 16.259 66.096 1.00 60.56 518 PRO A O 1
ATOM 4049 N N . GLY A 1 519 ? -77.698 15.452 68.213 1.00 39.25 519 GLY A N 1
ATOM 4050 C CA . GLY A 1 519 ? -78.724 14.409 68.128 1.00 39.25 519 GLY A CA 1
ATOM 4051 C C . GLY A 1 519 ? -78.880 13.724 69.477 1.00 39.25 519 GLY A C 1
ATOM 4052 O O . GLY A 1 519 ? -78.058 12.824 69.741 1.00 39.25 519 GLY A O 1
#